Protein AF-A0A5A7QZD5-F1 (afdb_monomer_lite)

InterPro domains:
  IPR001568 Ribonuclease T2-like [PF00445] (29-209)
  IPR002812 3-dehydroquinate synthase [PTHR33563] (316-626)
  IPR018188 Ribonuclease T2, His active site 1 [PS00530] (58-65)
  IPR030960 3-dehydroquinate synthase, N-terminal domain [PF01959] (319-434)
  IPR033130 Ribonuclease T2, His active site 2 [PS00531] (109-120)
  IPR033697 Ribonuclease T2, eukaryotic [cd01061] (29-222)
  IPR036430 Ribonuclease T2-like superfamily [G3DSA:3.90.730.10] (28-226)
  IPR036430 Ribonuclease T2-like superfamily [SSF55895] (29-222)
  IPR056179 3-dehydroquinate synthase, C-terminal domain [PF26558] (450-626)

pLDDT: mean 71.26, std 24.33, range [20.31, 98.0]

Structure (mmCIF, N/CA/C/O backbone):
data_AF-A0A5A7QZD5-F1
#
_entry.id   AF-A0A5A7QZD5-F1
#
loop_
_atom_site.group_PDB
_atom_site.id
_atom_site.type_symbol
_atom_site.label_atom_id
_atom_site.label_alt_id
_atom_site.label_comp_id
_atom_site.label_asym_id
_atom_site.label_entity_id
_atom_site.label_seq_id
_atom_site.pdbx_PDB_ins_code
_atom_site.Cartn_x
_atom_site.Cartn_y
_atom_site.Cartn_z
_atom_site.occupancy
_atom_site.B_iso_or_equiv
_atom_site.auth_seq_id
_atom_site.auth_comp_id
_atom_site.auth_asym_id
_atom_site.auth_atom_id
_atom_site.pdbx_PDB_model_num
ATOM 1 N N . MET A 1 1 ? -64.162 21.773 -8.796 1.00 40.53 1 MET A N 1
ATOM 2 C CA . MET A 1 1 ? -63.320 20.956 -9.702 1.00 40.53 1 MET A CA 1
ATOM 3 C C . MET A 1 1 ? -62.258 21.837 -10.351 1.00 40.53 1 MET A C 1
ATOM 5 O O . MET A 1 1 ? -62.621 22.817 -10.983 1.00 40.53 1 MET A O 1
ATOM 9 N N . LYS A 1 2 ? -60.977 21.479 -10.233 1.00 35.94 2 LYS A N 1
ATOM 10 C CA . LYS A 1 2 ? -59.898 21.842 -11.171 1.00 35.94 2 LYS A CA 1
ATOM 11 C C . LYS A 1 2 ? -59.067 20.569 -11.360 1.00 35.94 2 LYS A C 1
ATOM 13 O O . LYS A 1 2 ? -58.835 19.875 -10.373 1.00 35.94 2 LYS A O 1
ATOM 18 N N . LYS A 1 3 ? -58.694 20.213 -12.593 1.00 35.19 3 LYS A N 1
ATOM 19 C CA . LYS A 1 3 ? -57.785 19.075 -12.821 1.00 35.19 3 LYS A CA 1
ATOM 20 C C . LYS A 1 3 ? -56.364 19.487 -12.395 1.00 35.19 3 LYS A C 1
ATOM 22 O O . LYS A 1 3 ? -56.004 20.633 -12.668 1.00 35.19 3 LYS A O 1
ATOM 27 N N . PRO A 1 4 ? -55.578 18.612 -11.743 1.00 39.94 4 PRO A N 1
ATOM 28 C CA . PRO A 1 4 ? -54.151 18.855 -11.558 1.00 39.94 4 PRO A CA 1
ATOM 29 C C . PRO A 1 4 ? -53.440 18.859 -12.918 1.00 39.94 4 PRO A C 1
ATOM 31 O O . PRO A 1 4 ? -53.905 18.231 -13.873 1.00 39.94 4 PRO A O 1
ATOM 34 N N . ASP A 1 5 ? -52.331 19.589 -13.010 1.00 45.62 5 ASP A N 1
ATOM 35 C CA . ASP A 1 5 ? -51.597 19.756 -14.262 1.00 45.62 5 ASP A CA 1
ATOM 36 C C . ASP A 1 5 ? -50.642 18.575 -14.505 1.00 45.62 5 ASP A C 1
ATOM 38 O O . ASP A 1 5 ? -49.589 18.447 -13.874 1.00 45.62 5 ASP A O 1
ATOM 42 N N . ASN A 1 6 ? -51.022 17.697 -15.436 1.00 45.03 6 ASN A N 1
ATOM 43 C CA . ASN A 1 6 ? -50.257 16.496 -15.779 1.00 45.03 6 ASN A CA 1
ATOM 44 C C . ASN A 1 6 ? -48.878 16.799 -16.401 1.00 45.03 6 ASN A C 1
ATOM 46 O O . ASN A 1 6 ? -48.046 15.892 -16.462 1.00 45.03 6 ASN A O 1
ATOM 50 N N . SER A 1 7 ? -48.613 18.038 -16.836 1.00 45.12 7 SER A N 1
ATOM 51 C CA . SER A 1 7 ? -47.323 18.440 -17.413 1.00 45.12 7 SER A CA 1
ATOM 52 C C . SER A 1 7 ? -46.158 18.210 -16.439 1.00 45.12 7 SER A C 1
ATOM 54 O O . SER A 1 7 ? -45.115 17.668 -16.812 1.00 45.12 7 SER A O 1
ATOM 56 N N . LEU A 1 8 ? -46.356 18.527 -15.153 1.00 45.03 8 LEU A N 1
ATOM 57 C CA . LEU A 1 8 ? -45.294 18.424 -14.148 1.00 45.03 8 LEU A CA 1
ATOM 58 C C . LEU A 1 8 ? -44.927 16.962 -13.834 1.00 45.03 8 LEU A C 1
ATOM 60 O O . LEU A 1 8 ? -43.751 16.637 -13.665 1.00 45.03 8 LEU A O 1
ATOM 64 N N . LEU A 1 9 ? -45.921 16.067 -13.803 1.00 44.91 9 LEU A N 1
ATOM 65 C CA . LEU A 1 9 ? -45.719 14.652 -13.478 1.00 44.91 9 LEU A CA 1
ATOM 66 C C . LEU A 1 9 ? -44.958 13.908 -14.589 1.00 44.91 9 LEU A C 1
ATOM 68 O O . LEU A 1 9 ? -44.136 13.037 -14.302 1.00 44.91 9 LEU A O 1
ATOM 72 N N . LEU A 1 10 ? -45.185 14.287 -15.853 1.00 41.38 10 LEU A N 1
ATOM 73 C CA . LEU A 1 10 ? -44.505 13.693 -17.006 1.00 41.38 10 LEU A CA 1
ATOM 74 C C . LEU A 1 10 ? -43.002 14.027 -17.019 1.00 41.38 10 LEU A C 1
ATOM 76 O O . LEU A 1 10 ? -42.175 13.148 -17.264 1.00 41.38 10 LEU A O 1
ATOM 80 N N . CYS A 1 11 ? -42.642 15.269 -16.679 1.00 42.91 11 CYS A N 1
ATOM 81 C CA . CYS A 1 11 ? -41.248 15.700 -16.546 1.00 42.91 11 CYS A CA 1
ATOM 82 C C . CYS A 1 11 ? -40.510 14.970 -15.412 1.00 42.91 11 CYS A C 1
ATOM 84 O O . CYS A 1 11 ? -39.361 14.566 -15.595 1.00 42.91 11 CYS A O 1
ATOM 86 N N . VAL A 1 12 ? -41.167 14.749 -14.266 1.00 47.81 12 VAL A N 1
ATOM 87 C CA . VAL A 1 12 ? -40.587 13.985 -13.144 1.00 47.81 12 VAL A CA 1
ATOM 88 C C . VAL A 1 12 ? -40.312 12.533 -13.550 1.00 47.81 12 VAL A C 1
ATOM 90 O O . VAL A 1 12 ? -39.225 12.025 -13.276 1.00 47.81 12 VAL A O 1
ATOM 93 N N . PHE A 1 13 ? -41.231 11.882 -14.272 1.00 41.97 13 PHE A N 1
ATOM 94 C CA . PHE A 1 13 ? -40.997 10.530 -14.791 1.00 41.97 13 PHE A CA 1
ATOM 95 C C . PHE A 1 13 ? -39.861 10.470 -15.823 1.00 41.97 13 PHE A C 1
ATOM 97 O O . PHE A 1 13 ? -39.030 9.567 -15.748 1.00 41.97 13 PHE A O 1
ATOM 104 N N . PHE A 1 14 ? -39.759 11.438 -16.740 1.00 40.62 14 PHE A N 1
ATOM 105 C CA . PHE A 1 14 ? -38.653 11.471 -17.707 1.00 40.62 14 PHE A CA 1
ATOM 106 C C . PHE A 1 14 ? -37.285 11.690 -17.042 1.00 40.62 14 PHE A C 1
ATOM 108 O O . PHE A 1 14 ? -36.313 11.036 -17.421 1.00 40.62 14 PHE A O 1
ATOM 115 N N . LEU A 1 15 ? -37.204 12.544 -16.016 1.00 41.88 15 LEU A N 1
ATOM 116 C CA . LEU A 1 15 ? -35.981 12.736 -15.229 1.00 41.88 15 LEU A CA 1
ATOM 117 C C . LEU A 1 15 ? -35.589 11.466 -14.455 1.00 41.88 15 LEU A C 1
ATOM 119 O O . LEU A 1 15 ? -34.429 11.058 -14.508 1.00 41.88 15 LEU A O 1
ATOM 123 N N . LEU A 1 16 ? -36.544 10.785 -13.812 1.00 41.41 16 LEU A N 1
ATOM 124 C CA . LEU A 1 16 ? -36.283 9.524 -13.105 1.00 41.41 16 LEU A CA 1
ATOM 125 C C . LEU A 1 16 ? -35.849 8.395 -14.059 1.00 41.41 16 LEU A C 1
ATOM 127 O O . LEU A 1 16 ? -34.891 7.676 -13.764 1.00 41.41 16 LEU A O 1
ATOM 131 N N . CYS A 1 17 ? -36.473 8.273 -15.235 1.00 34.69 17 CYS A N 1
ATOM 132 C CA . CYS A 1 17 ? -36.057 7.296 -16.243 1.00 34.69 17 CYS A CA 1
ATOM 133 C C . CYS A 1 17 ? -34.659 7.591 -16.815 1.00 34.69 17 CYS A C 1
ATOM 135 O O . CYS A 1 17 ? -33.889 6.650 -17.016 1.00 34.69 17 CYS A O 1
ATOM 137 N N . LEU A 1 18 ? -34.278 8.859 -17.006 1.00 39.16 18 LEU A N 1
ATOM 138 C CA . LEU A 1 18 ? -32.927 9.215 -17.462 1.00 39.16 18 LEU A CA 1
ATOM 139 C C . LEU A 1 18 ? -31.850 8.990 -16.384 1.00 39.16 18 LEU A C 1
ATOM 141 O O . LEU A 1 18 ? -30.735 8.592 -16.724 1.00 39.16 18 LEU A O 1
ATOM 145 N N . CYS A 1 19 ? -32.174 9.137 -15.096 1.00 39.69 19 CYS A N 1
ATOM 146 C CA . CYS A 1 19 ? -31.267 8.765 -14.003 1.00 39.69 19 CYS A CA 1
ATOM 147 C C . CYS A 1 19 ? -31.054 7.243 -13.881 1.00 39.69 19 CYS A C 1
ATOM 149 O O . CYS A 1 19 ? -29.965 6.814 -13.509 1.00 39.69 19 CYS A O 1
ATOM 151 N N . SER A 1 20 ? -32.038 6.415 -14.251 1.00 40.69 20 SER A N 1
ATOM 152 C CA . SER A 1 20 ? -31.913 4.944 -14.202 1.00 40.69 20 SER A CA 1
ATOM 153 C C . SER A 1 20 ? -31.071 4.318 -15.333 1.00 40.69 20 SER 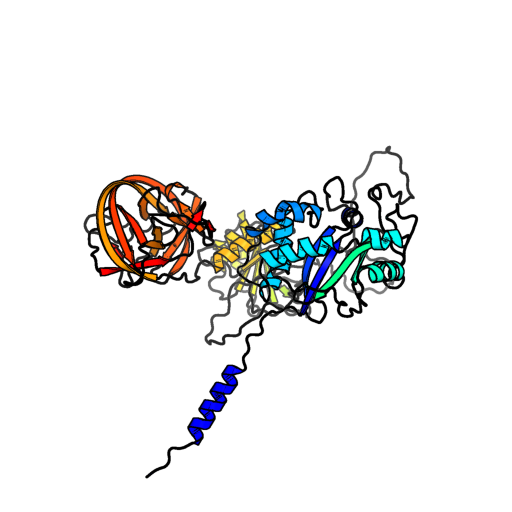A C 1
ATOM 155 O O . SER A 1 20 ? -30.732 3.137 -15.266 1.00 40.69 20 SER A O 1
ATOM 157 N N . ALA A 1 21 ? -30.692 5.098 -16.355 1.00 39.69 21 ALA A N 1
ATOM 158 C CA . ALA A 1 21 ? -29.905 4.632 -17.503 1.00 39.69 21 ALA A CA 1
ATOM 159 C C . ALA A 1 21 ? -28.383 4.859 -17.372 1.00 39.69 21 ALA A C 1
ATOM 161 O O . ALA A 1 21 ? -27.615 4.332 -18.183 1.00 39.69 21 ALA A O 1
ATOM 162 N N . TRP A 1 22 ? -27.920 5.576 -16.338 1.00 33.59 22 TRP A N 1
ATOM 163 C CA . TRP A 1 22 ? -26.496 5.655 -15.982 1.00 33.59 22 TRP A CA 1
ATOM 164 C C . TRP A 1 22 ? -26.051 4.371 -15.276 1.00 33.59 22 TRP A C 1
ATOM 166 O O . TRP A 1 22 ? -25.701 4.346 -14.098 1.00 33.59 22 TRP A O 1
ATOM 176 N N . SER A 1 23 ? -26.047 3.275 -16.035 1.00 31.69 23 SER A N 1
ATOM 177 C CA . SER A 1 23 ? -25.339 2.063 -15.647 1.00 31.69 23 SER A CA 1
ATOM 178 C C . SER A 1 23 ? -23.878 2.424 -15.385 1.00 31.69 23 SER A C 1
ATOM 180 O O . SER A 1 23 ? -23.169 2.833 -16.312 1.00 31.69 23 SER A O 1
ATOM 182 N N . LEU A 1 24 ? -23.421 2.253 -14.136 1.00 35.16 24 LEU A N 1
ATOM 183 C CA . LEU A 1 24 ? -21.994 2.205 -13.831 1.00 35.16 24 LEU A CA 1
ATOM 184 C C . LEU A 1 24 ? -21.363 1.252 -14.843 1.00 35.16 24 LEU A C 1
ATOM 186 O O . LEU A 1 24 ? -21.672 0.055 -14.842 1.00 35.16 24 LEU A O 1
ATOM 190 N N . ARG A 1 25 ? -20.464 1.763 -15.691 1.00 38.00 25 ARG A N 1
ATOM 191 C CA . ARG A 1 25 ? -19.656 0.923 -16.578 1.00 38.00 25 ARG A CA 1
ATOM 192 C C . ARG A 1 25 ? -18.686 0.119 -15.721 1.00 38.00 25 ARG A C 1
ATOM 194 O O . ARG A 1 25 ? -17.517 0.472 -15.588 1.00 38.00 25 ARG A O 1
ATOM 201 N N . LYS A 1 26 ? -19.197 -0.972 -15.136 1.00 43.16 26 LYS A N 1
ATOM 202 C CA . LYS A 1 26 ? -18.409 -2.020 -14.491 1.00 43.16 26 LYS A CA 1
ATOM 203 C C . LYS A 1 26 ? -17.244 -2.326 -15.422 1.00 43.16 26 LYS A C 1
ATOM 205 O O . LYS A 1 26 ? -17.457 -2.637 -16.591 1.00 43.16 26 LYS A O 1
ATOM 210 N N . THR A 1 27 ? -16.030 -2.242 -14.895 1.00 50.59 27 THR A N 1
ATOM 211 C CA . THR A 1 27 ? -14.788 -2.622 -15.573 1.00 50.59 27 THR A CA 1
ATOM 212 C C . THR A 1 27 ? -14.725 -4.146 -15.710 1.00 50.59 27 THR A C 1
ATOM 214 O O . THR A 1 27 ? -13.942 -4.842 -15.068 1.00 50.59 27 THR A O 1
ATOM 217 N N . SER A 1 28 ? -15.640 -4.679 -16.519 1.00 71.31 28 SER A N 1
ATOM 218 C CA . SER A 1 28 ? -15.747 -6.083 -16.878 1.00 71.31 28 SER A CA 1
ATOM 219 C C . SER A 1 28 ? -14.871 -6.369 -18.087 1.00 71.31 28 SER A C 1
ATOM 221 O O . SER A 1 28 ? -14.985 -5.705 -19.115 1.00 71.31 28 SER A O 1
ATOM 223 N N . TYR A 1 29 ? -14.041 -7.393 -17.961 1.00 89.38 29 TYR A N 1
ATOM 224 C CA . TYR A 1 29 ? -13.319 -7.999 -19.070 1.00 89.38 29 TYR A CA 1
ATOM 225 C C . TYR A 1 29 ? -14.241 -8.925 -19.872 1.00 89.38 29 TYR A C 1
ATOM 227 O O . TYR A 1 29 ? -15.171 -9.541 -19.332 1.00 89.38 29 TYR A O 1
ATOM 235 N N . ASP A 1 30 ? -13.941 -9.049 -21.160 1.00 92.19 30 ASP A N 1
ATOM 236 C CA . ASP A 1 30 ? -14.650 -9.915 -22.098 1.00 92.19 30 ASP A CA 1
ATOM 237 C C . ASP A 1 30 ? -14.117 -11.359 -22.020 1.00 92.19 30 ASP A C 1
ATOM 239 O O . ASP A 1 30 ? -14.893 -12.321 -22.000 1.00 92.19 30 ASP A O 1
ATOM 243 N N . HIS A 1 31 ? -12.792 -11.508 -21.907 1.00 94.00 31 HIS A N 1
ATOM 244 C CA . HIS A 1 31 ? -12.075 -12.787 -21.885 1.00 94.00 31 HIS A CA 1
ATOM 245 C C . HIS A 1 31 ? -10.806 -12.721 -21.020 1.00 94.00 31 HIS A C 1
ATOM 247 O O . HIS A 1 31 ? -10.396 -11.648 -20.579 1.00 94.00 31 HIS A O 1
ATOM 253 N N . PHE A 1 32 ? -10.165 -13.865 -20.783 1.00 95.19 32 PHE A N 1
ATOM 254 C CA . PHE A 1 32 ? -8.820 -13.934 -20.198 1.00 95.19 32 PHE A CA 1
ATOM 255 C C . PHE A 1 32 ? -7.776 -14.292 -21.250 1.00 95.19 32 PHE A C 1
ATOM 257 O O . PHE A 1 32 ? -8.081 -14.990 -22.213 1.00 95.19 32 PHE A O 1
ATOM 264 N N . GLN A 1 33 ? -6.525 -13.910 -21.008 1.00 95.38 33 GLN A N 1
ATOM 265 C CA . GLN A 1 33 ? -5.341 -14.408 -21.704 1.00 95.38 33 GLN A CA 1
ATOM 266 C C . GLN A 1 33 ? -4.458 -15.148 -20.705 1.00 95.38 33 GLN A C 1
ATOM 268 O O . GLN A 1 33 ? -3.827 -14.530 -19.851 1.00 95.38 33 GLN A O 1
ATOM 273 N N . LEU A 1 34 ? -4.423 -16.475 -20.800 1.00 95.38 34 LEU A N 1
ATOM 274 C CA . LEU A 1 34 ? -3.442 -17.289 -20.098 1.00 95.38 34 LEU A CA 1
ATOM 275 C C . LEU A 1 34 ? -2.138 -17.245 -20.899 1.00 95.38 34 LEU A C 1
ATOM 277 O O . LEU A 1 34 ? -2.105 -17.645 -22.064 1.00 95.38 34 LEU A O 1
ATOM 281 N N . VAL A 1 35 ? -1.089 -16.707 -20.285 1.00 96.00 35 VAL A N 1
ATOM 282 C CA . VAL A 1 35 ? 0.200 -16.443 -20.929 1.00 96.00 35 VAL A CA 1
ATOM 283 C C . VAL A 1 35 ? 1.230 -17.440 -20.421 1.00 96.00 35 VAL A C 1
ATOM 285 O O . VAL A 1 35 ? 1.421 -17.567 -19.213 1.00 96.00 35 VAL A O 1
ATOM 288 N N . HIS A 1 36 ? 1.927 -18.107 -21.336 1.00 95.44 36 HIS A N 1
ATOM 289 C CA . HIS A 1 36 ? 2.969 -19.091 -21.054 1.00 95.44 36 HIS A CA 1
ATOM 290 C C . HIS A 1 36 ? 4.323 -18.618 -21.565 1.00 95.44 36 HIS A C 1
ATOM 292 O O . HIS A 1 36 ? 4.468 -18.386 -22.761 1.00 95.44 36 HIS A O 1
ATOM 298 N N . THR A 1 37 ? 5.325 -18.544 -20.693 1.00 95.88 37 THR A N 1
ATOM 299 C CA . THR A 1 37 ? 6.715 -18.208 -21.041 1.00 95.88 37 THR A CA 1
ATOM 300 C C . THR A 1 37 ? 7.534 -19.475 -21.264 1.00 95.88 37 THR A C 1
ATOM 302 O O . THR A 1 37 ? 7.434 -20.426 -20.487 1.00 95.88 37 THR A O 1
ATOM 305 N N . TRP A 1 38 ? 8.403 -19.470 -22.279 1.00 96.19 38 TRP A N 1
ATOM 306 C CA . TRP A 1 38 ? 9.465 -20.466 -22.433 1.00 96.19 38 TRP A CA 1
ATOM 307 C C . TRP A 1 38 ? 10.706 -20.058 -21.612 1.00 96.19 38 TRP A C 1
ATOM 309 O O . TRP A 1 38 ? 11.383 -19.089 -21.985 1.00 96.19 38 TRP A O 1
ATOM 319 N N . PRO A 1 39 ? 11.045 -20.753 -20.506 1.00 95.06 39 PRO A N 1
ATOM 320 C CA . PRO A 1 39 ? 12.043 -20.254 -19.556 1.00 95.06 39 PRO A CA 1
ATOM 321 C C . PRO A 1 39 ? 13.449 -20.125 -20.142 1.00 95.06 39 PRO A C 1
ATOM 323 O O . PRO A 1 39 ? 14.138 -19.150 -19.852 1.00 95.06 39 PRO A O 1
ATOM 326 N N . ASN A 1 40 ? 13.860 -21.037 -21.029 1.00 93.75 40 ASN A N 1
ATOM 327 C CA . ASN A 1 40 ? 15.186 -20.963 -21.646 1.00 93.75 40 ASN A CA 1
ATOM 328 C C . ASN A 1 40 ? 15.362 -19.679 -22.479 1.00 93.75 40 ASN A C 1
ATOM 330 O O . ASN A 1 40 ? 16.433 -19.091 -22.424 1.00 93.75 40 ASN A O 1
ATOM 334 N N . THR A 1 41 ? 14.326 -19.186 -23.181 1.00 93.56 41 THR A N 1
ATOM 335 C CA . THR A 1 41 ? 14.395 -17.894 -23.907 1.00 93.56 41 THR A CA 1
ATOM 336 C C . THR A 1 41 ? 14.402 -16.695 -22.960 1.00 93.56 41 THR A C 1
ATOM 338 O O . THR A 1 41 ? 15.075 -15.701 -23.235 1.00 93.56 41 THR A O 1
ATOM 341 N N . PHE A 1 42 ? 13.666 -16.765 -21.846 1.00 92.44 42 PHE A N 1
ATOM 342 C CA . PHE A 1 42 ? 13.697 -15.725 -20.813 1.00 92.44 42 PHE A CA 1
ATOM 343 C C . PHE A 1 42 ? 15.117 -15.574 -20.236 1.00 92.44 42 PHE A C 1
ATOM 345 O O . PHE A 1 42 ? 15.622 -14.460 -20.122 1.00 92.44 42 PHE A O 1
ATOM 352 N N . CYS A 1 43 ? 15.794 -16.698 -19.992 1.00 91.50 43 CYS A N 1
ATOM 353 C CA . CYS A 1 43 ? 17.143 -16.776 -19.425 1.00 91.50 43 CYS A CA 1
ATOM 354 C C . CYS A 1 43 ? 18.302 -16.613 -20.429 1.00 91.50 43 CYS A C 1
ATOM 356 O O . CYS A 1 43 ? 19.451 -16.851 -20.060 1.00 91.50 43 CYS A O 1
ATOM 358 N N . LEU A 1 44 ? 18.035 -16.201 -21.677 1.00 88.12 44 LEU A N 1
ATOM 359 C CA . LEU A 1 44 ? 19.075 -15.711 -22.600 1.00 88.12 44 LEU A CA 1
ATOM 360 C C . LEU A 1 44 ? 19.422 -14.228 -22.366 1.00 88.12 44 LEU A C 1
ATOM 362 O O . LEU A 1 44 ? 20.305 -13.683 -23.029 1.00 88.12 44 LEU A O 1
ATOM 366 N N . ASP A 1 45 ? 18.715 -13.562 -21.454 1.00 81.69 45 ASP A N 1
ATOM 367 C CA . ASP A 1 45 ? 18.995 -12.190 -21.053 1.00 81.69 45 ASP A CA 1
ATOM 368 C C . ASP A 1 45 ? 20.214 -12.122 -20.126 1.00 81.69 45 ASP A C 1
ATOM 370 O O . ASP A 1 45 ? 20.219 -12.726 -19.055 1.00 81.69 45 ASP A O 1
ATOM 374 N N . ARG A 1 46 ? 21.244 -11.360 -20.510 1.00 76.31 46 ARG A N 1
ATOM 375 C CA . ARG A 1 46 ? 22.422 -11.146 -19.653 1.00 76.31 46 ARG A CA 1
ATOM 376 C C . ARG A 1 46 ? 22.113 -10.266 -18.441 1.00 76.31 46 ARG A C 1
ATOM 378 O O . ARG A 1 46 ? 22.821 -10.364 -17.446 1.00 76.31 46 ARG A O 1
ATOM 385 N N . ASN A 1 47 ? 21.037 -9.481 -18.491 1.00 80.31 47 ASN A N 1
ATOM 386 C CA . ASN A 1 47 ? 20.643 -8.568 -17.420 1.00 80.31 47 ASN A CA 1
ATOM 387 C C . ASN A 1 47 ? 19.670 -9.234 -16.421 1.00 80.31 47 ASN A C 1
ATOM 389 O O . ASN A 1 47 ? 19.059 -8.550 -15.599 1.00 80.31 47 ASN A O 1
ATOM 393 N N . ILE A 1 48 ? 19.467 -10.559 -16.507 1.00 77.88 48 ILE A N 1
ATOM 394 C CA . ILE A 1 48 ? 18.548 -11.309 -15.641 1.00 77.88 48 ILE A CA 1
ATOM 395 C C . ILE A 1 48 ? 19.197 -12.608 -15.155 1.00 77.88 48 ILE A C 1
ATOM 397 O O . ILE A 1 48 ? 19.231 -13.619 -15.857 1.00 77.88 48 ILE A O 1
ATOM 401 N N . THR A 1 49 ? 19.615 -12.629 -13.891 1.00 89.06 49 THR A N 1
ATOM 402 C CA . THR A 1 49 ? 19.997 -13.871 -13.210 1.00 89.06 49 THR A CA 1
ATOM 403 C C . THR A 1 49 ? 18.765 -14.764 -13.049 1.00 89.06 49 THR A C 1
ATOM 405 O O . THR A 1 49 ? 17.808 -14.395 -12.370 1.00 89.06 49 THR A O 1
ATOM 408 N N . CYS A 1 50 ? 18.769 -15.951 -13.658 1.00 88.94 50 CYS A N 1
ATOM 409 C CA . CYS A 1 50 ? 17.707 -16.952 -13.505 1.00 88.94 50 CYS A CA 1
ATOM 410 C C . CYS A 1 50 ? 18.016 -17.981 -12.411 1.00 88.94 50 CYS A C 1
ATOM 412 O O . CYS A 1 50 ? 19.171 -18.376 -12.234 1.00 88.94 50 CYS A O 1
ATOM 414 N N . LYS A 1 51 ? 16.967 -18.499 -11.756 1.00 90.19 51 LYS A N 1
ATOM 415 C CA . LYS A 1 51 ? 17.070 -19.670 -10.870 1.00 90.19 51 LYS A CA 1
ATOM 416 C C . LYS A 1 51 ? 17.613 -20.890 -11.630 1.00 90.19 51 LYS A C 1
ATOM 418 O O . LYS A 1 51 ? 17.406 -21.033 -12.839 1.00 90.19 51 LYS A O 1
ATOM 423 N N . LYS A 1 52 ? 18.299 -21.781 -10.909 1.00 87.62 52 LYS A N 1
ATOM 424 C CA . LYS A 1 52 ? 18.820 -23.060 -11.414 1.00 87.62 52 LYS A CA 1
ATOM 425 C C . LYS A 1 52 ? 18.228 -24.223 -10.594 1.00 87.62 52 LYS A C 1
ATOM 427 O O . LYS A 1 52 ? 18.121 -24.069 -9.380 1.00 87.62 52 LYS A O 1
ATOM 432 N N . PRO A 1 53 ? 17.868 -25.363 -11.217 1.00 90.69 53 PRO A N 1
ATOM 433 C CA . PRO A 1 53 ? 17.780 -25.579 -12.665 1.00 90.69 53 PRO A CA 1
ATOM 434 C C . PRO A 1 53 ? 16.702 -24.689 -13.311 1.00 90.69 53 PRO A C 1
ATOM 436 O O . PRO A 1 53 ? 15.718 -24.321 -12.675 1.00 90.69 53 PRO A O 1
ATOM 439 N N . VAL A 1 54 ? 16.896 -24.326 -14.582 1.00 90.44 54 VAL A N 1
ATOM 440 C CA . VAL A 1 54 ? 15.873 -23.597 -15.355 1.00 90.44 54 VAL A CA 1
ATOM 441 C C . VAL A 1 54 ? 14.747 -24.586 -15.700 1.00 90.44 54 VAL A C 1
ATOM 443 O O . VAL A 1 54 ? 15.070 -25.683 -16.164 1.00 90.44 54 VAL A O 1
ATOM 446 N N . PRO A 1 55 ? 13.451 -24.261 -15.516 1.00 91.81 55 PRO A N 1
ATOM 447 C CA . PRO A 1 55 ? 12.373 -25.197 -15.837 1.00 91.81 55 PRO A CA 1
ATOM 448 C C . PRO A 1 55 ? 12.347 -25.541 -17.334 1.00 91.81 55 PRO A C 1
ATOM 450 O O . PRO A 1 55 ? 12.388 -24.650 -18.179 1.00 91.81 55 PRO A O 1
ATOM 453 N N . GLN A 1 56 ? 12.272 -26.835 -17.662 1.00 92.19 56 GLN A N 1
ATOM 454 C CA . GLN A 1 56 ? 12.323 -27.342 -19.046 1.00 92.19 56 GLN A CA 1
ATOM 455 C C . GLN A 1 56 ? 10.939 -27.607 -19.667 1.00 92.19 56 GLN A C 1
ATOM 457 O O . GLN A 1 56 ? 10.830 -28.333 -20.650 1.00 92.19 56 GLN A O 1
ATOM 462 N N . ASN A 1 57 ? 9.880 -27.008 -19.117 1.00 92.56 57 ASN A N 1
ATOM 463 C CA . ASN A 1 57 ? 8.559 -26.920 -19.744 1.00 92.56 57 ASN A CA 1
ATOM 464 C C . ASN A 1 57 ? 8.072 -25.455 -19.687 1.00 92.56 57 ASN A C 1
ATOM 466 O O . ASN A 1 57 ? 8.627 -24.640 -18.946 1.00 92.56 57 ASN A O 1
ATOM 470 N N . PHE A 1 58 ? 7.051 -25.112 -20.471 1.00 93.75 58 PHE A N 1
ATOM 471 C CA . PHE A 1 58 ? 6.370 -23.824 -20.395 1.00 93.75 58 PHE A CA 1
ATOM 472 C C . PHE A 1 58 ? 5.782 -23.605 -18.999 1.00 93.75 58 PHE A C 1
ATOM 474 O O . PHE A 1 58 ? 5.025 -24.433 -18.489 1.00 93.75 58 PHE A O 1
ATOM 481 N N . VAL A 1 59 ? 6.088 -22.449 -18.418 1.00 93.94 59 VAL A N 1
ATOM 482 C CA . VAL A 1 59 ? 5.503 -21.983 -17.155 1.00 93.94 59 VAL A CA 1
ATOM 483 C C . VAL A 1 59 ? 4.554 -20.828 -17.431 1.00 93.94 59 VAL A C 1
ATOM 485 O O . VAL A 1 59 ? 4.692 -20.127 -18.434 1.00 93.94 59 VAL A O 1
ATOM 488 N N . ILE A 1 60 ? 3.591 -20.606 -16.546 1.00 95.00 60 ILE A N 1
ATOM 489 C CA . ILE A 1 60 ? 2.707 -19.444 -16.639 1.00 95.00 60 ILE A CA 1
ATOM 490 C C . ILE A 1 60 ? 3.534 -18.160 -16.419 1.00 95.00 60 ILE A C 1
ATOM 492 O O . ILE A 1 60 ? 4.391 -18.105 -15.542 1.00 95.00 60 ILE A O 1
ATOM 496 N N . HIS A 1 61 ? 3.278 -17.122 -17.215 1.00 94.94 61 HIS A N 1
ATOM 497 C CA . HIS A 1 61 ? 3.659 -15.739 -16.916 1.00 94.94 61 HIS A CA 1
ATOM 498 C C . HIS A 1 61 ? 2.562 -15.094 -16.066 1.00 94.94 61 HIS A C 1
ATOM 500 O O . HIS A 1 61 ? 2.841 -14.552 -14.999 1.00 94.94 61 HIS A O 1
ATOM 506 N N . GLY A 1 62 ? 1.307 -15.207 -16.504 1.00 94.38 62 GLY A N 1
ATOM 507 C CA . GLY A 1 62 ? 0.130 -14.791 -15.750 1.00 94.38 62 GLY A CA 1
ATOM 508 C C . GLY A 1 62 ? -1.172 -15.125 -16.476 1.00 94.38 62 GLY A C 1
ATOM 509 O O . GLY A 1 62 ? -1.164 -15.658 -17.588 1.00 94.38 62 GLY A O 1
ATOM 510 N N . LEU A 1 63 ? -2.291 -14.811 -15.828 1.00 94.75 63 LEU A N 1
ATOM 511 C CA . LEU A 1 63 ? -3.640 -14.939 -16.371 1.00 94.75 63 LEU A CA 1
ATOM 512 C C . LEU A 1 63 ? -4.263 -13.543 -16.411 1.00 94.75 63 LEU A C 1
ATOM 514 O O . LEU A 1 63 ? -4.638 -12.999 -15.381 1.00 94.75 63 LEU A O 1
ATOM 518 N N . TRP A 1 64 ? -4.321 -12.922 -17.584 1.00 95.62 64 TRP A N 1
ATOM 519 C CA . TRP A 1 64 ? -4.631 -11.498 -17.696 1.00 95.62 64 TRP A CA 1
ATOM 520 C C . TRP A 1 64 ? -6.060 -11.282 -18.218 1.00 95.62 64 TRP A C 1
ATOM 522 O O . TRP A 1 64 ? -6.339 -11.647 -19.364 1.00 95.62 64 TRP A O 1
ATOM 532 N N . PRO A 1 65 ? -6.975 -10.690 -17.427 1.00 95.12 65 PRO A N 1
ATOM 533 C CA . PRO A 1 65 ? -8.253 -10.178 -17.922 1.00 95.12 65 PRO A CA 1
ATOM 534 C C . PRO A 1 65 ? -8.037 -9.221 -19.098 1.00 95.12 65 PRO A C 1
ATOM 536 O O . PRO A 1 65 ? -7.120 -8.401 -19.057 1.00 95.12 65 PRO A O 1
ATOM 539 N N . ALA A 1 66 ? -8.857 -9.303 -20.144 1.00 92.75 66 ALA A N 1
ATOM 540 C CA . ALA A 1 66 ? -8.699 -8.509 -21.359 1.00 92.75 66 ALA A CA 1
ATOM 541 C C . ALA A 1 66 ? -10.032 -7.982 -21.910 1.00 92.75 66 ALA A C 1
ATOM 543 O O . ALA A 1 66 ? -11.084 -8.605 -21.754 1.00 92.75 66 ALA A O 1
ATOM 544 N N . ASP A 1 67 ? -9.968 -6.832 -22.584 1.00 90.62 67 ASP A N 1
ATOM 545 C CA . ASP A 1 67 ? -11.089 -6.306 -23.366 1.00 90.62 67 ASP A CA 1
ATOM 546 C C . ASP A 1 67 ? -11.272 -7.063 -24.694 1.00 90.62 67 ASP A C 1
ATOM 548 O O . ASP A 1 67 ? -10.384 -7.786 -25.154 1.00 90.62 67 ASP A O 1
ATOM 552 N N . LYS A 1 68 ? -12.397 -6.827 -25.370 1.00 90.38 68 LYS A N 1
ATOM 553 C CA . LYS A 1 68 ? -12.751 -7.374 -26.692 1.00 90.38 68 LYS A CA 1
ATOM 554 C C . LYS A 1 68 ? -11.721 -7.160 -27.818 1.00 90.38 68 LYS A C 1
ATOM 556 O O . LYS A 1 68 ? -11.803 -7.845 -28.833 1.00 90.38 68 LYS A O 1
ATOM 561 N N . SER A 1 69 ? -10.751 -6.249 -27.676 1.00 88.56 69 SER A N 1
ATOM 562 C CA . SER A 1 69 ? -9.626 -6.066 -28.622 1.00 88.56 69 SER A CA 1
ATOM 563 C C . SER A 1 69 ? -8.410 -6.954 -28.296 1.00 88.56 69 SER A C 1
ATOM 565 O O . SER A 1 69 ? -7.368 -6.915 -28.964 1.00 88.56 69 SER A O 1
ATOM 567 N N . GLY A 1 70 ? -8.510 -7.737 -27.223 1.00 86.75 70 GLY A N 1
ATOM 568 C CA . GLY A 1 70 ? -7.406 -8.488 -26.650 1.00 86.75 70 GLY A CA 1
ATOM 569 C C . GLY A 1 70 ? -6.409 -7.607 -25.904 1.00 86.75 70 GLY A C 1
ATOM 570 O O . GLY A 1 70 ? -5.279 -8.049 -25.707 1.00 86.75 70 GLY A O 1
ATOM 571 N N . LYS A 1 71 ? -6.754 -6.374 -25.508 1.00 89.50 71 LYS A N 1
ATOM 572 C CA . LYS A 1 71 ? -5.877 -5.553 -24.660 1.00 89.50 71 LYS A CA 1
ATOM 573 C C . LYS A 1 71 ? -6.001 -6.059 -23.220 1.00 89.50 71 LYS A C 1
ATOM 575 O O . LYS A 1 71 ? -7.108 -6.017 -22.683 1.00 89.50 71 LYS A O 1
ATOM 580 N N . PRO A 1 72 ? -4.911 -6.535 -22.587 1.00 90.00 72 PRO A N 1
ATOM 581 C CA . PRO A 1 72 ? -4.931 -6.840 -21.165 1.00 90.00 72 PRO A CA 1
ATOM 582 C C . PRO A 1 72 ? -5.331 -5.596 -20.375 1.00 90.00 72 PRO A C 1
ATOM 584 O O . PRO A 1 72 ? -4.778 -4.515 -20.595 1.00 90.00 72 PRO A O 1
ATOM 587 N N . LEU A 1 73 ? -6.287 -5.756 -19.468 1.00 88.00 73 LEU A N 1
ATOM 588 C CA . LEU A 1 73 ? -6.592 -4.755 -18.459 1.00 88.00 73 LEU A CA 1
ATOM 589 C C . LEU A 1 73 ? -5.448 -4.715 -17.438 1.00 88.00 73 LEU A C 1
ATOM 591 O O . LEU A 1 73 ? -4.736 -5.710 -17.242 1.00 88.00 73 LEU A O 1
ATOM 595 N N . THR A 1 74 ? -5.264 -3.559 -16.799 1.00 85.50 74 THR A N 1
ATOM 596 C CA . THR A 1 74 ? -4.231 -3.378 -15.777 1.00 85.50 74 THR A CA 1
ATOM 597 C C . THR A 1 74 ? -4.685 -2.512 -14.614 1.00 85.50 74 THR A C 1
ATOM 599 O O . THR A 1 74 ? -5.402 -1.542 -14.846 1.00 85.50 74 THR A O 1
ATOM 602 N N . HIS A 1 75 ? -4.181 -2.801 -13.410 1.00 73.75 75 HIS A N 1
ATOM 603 C CA . HIS A 1 75 ? -4.328 -1.973 -12.202 1.00 73.75 75 HIS A CA 1
ATOM 604 C C . HIS A 1 75 ? -5.792 -1.621 -11.867 1.00 73.75 75 HIS A C 1
ATOM 606 O O . HIS A 1 75 ? -6.132 -0.473 -11.582 1.00 73.75 75 HIS A O 1
ATOM 612 N N . CYS A 1 76 ? -6.691 -2.606 -11.928 1.00 68.19 76 CYS A N 1
ATOM 613 C CA . CYS A 1 76 ? -8.108 -2.382 -11.652 1.00 68.19 76 CYS A CA 1
ATOM 614 C C . CYS A 1 76 ? -8.368 -2.319 -10.140 1.00 68.19 76 CYS A C 1
ATOM 616 O O . CYS A 1 76 ? -8.653 -3.341 -9.519 1.00 68.19 76 CYS A O 1
ATOM 618 N N . TYR A 1 77 ? -8.280 -1.114 -9.570 1.00 52.53 77 TYR A N 1
ATOM 619 C CA . TYR A 1 77 ? -8.503 -0.809 -8.152 1.00 52.53 77 TYR A CA 1
ATOM 620 C C . TYR A 1 77 ? -9.734 -1.509 -7.552 1.00 52.53 77 TYR A C 1
ATOM 622 O O . TYR A 1 77 ? -10.872 -1.090 -7.768 1.00 52.53 77 TYR A O 1
ATOM 630 N N . LYS A 1 78 ? -9.482 -2.564 -6.767 1.00 54.06 78 LYS A N 1
ATOM 631 C CA . LYS A 1 78 ? -10.435 -3.270 -5.901 1.00 54.06 78 LYS A CA 1
ATOM 632 C C . LYS A 1 78 ? -9.686 -3.902 -4.725 1.00 54.06 78 LYS A C 1
ATOM 634 O O . LYS A 1 78 ? -8.538 -4.303 -4.871 1.00 54.06 78 LYS A O 1
ATOM 639 N N . THR A 1 79 ? -10.356 -4.033 -3.585 1.00 53.75 79 THR A N 1
ATOM 640 C CA . THR A 1 79 ? -9.794 -4.386 -2.265 1.00 53.75 79 THR A CA 1
ATOM 641 C C . THR A 1 79 ? -9.361 -5.851 -2.075 1.00 53.75 79 THR A C 1
ATOM 643 O O . THR A 1 79 ? -9.096 -6.270 -0.953 1.00 53.75 79 THR A O 1
ATOM 646 N N . GLY A 1 80 ? -9.269 -6.657 -3.137 1.00 53.97 80 GLY A N 1
ATOM 647 C CA . GLY A 1 80 ? -8.846 -8.056 -3.021 1.00 53.97 80 GLY A CA 1
ATOM 648 C C . GLY A 1 80 ? -7.325 -8.196 -2.969 1.00 53.97 80 GLY A C 1
ATOM 649 O O . GLY A 1 80 ? -6.643 -7.819 -3.920 1.00 53.97 80 GLY A O 1
ATOM 650 N N . SER A 1 81 ? -6.798 -8.794 -1.899 1.00 63.53 81 SER A N 1
ATOM 651 C CA . SER A 1 81 ? -5.388 -9.188 -1.785 1.00 63.53 81 SER A CA 1
ATOM 652 C C . SER A 1 81 ? -5.216 -10.674 -2.091 1.00 63.53 81 SER A C 1
ATOM 654 O O . SER A 1 81 ? -6.005 -11.496 -1.632 1.00 63.53 81 SER A O 1
ATOM 656 N N . ILE A 1 82 ? -4.164 -11.037 -2.829 1.00 67.69 82 ILE A N 1
ATOM 657 C CA . ILE A 1 82 ? -3.845 -12.444 -3.109 1.00 67.69 82 ILE A CA 1
ATOM 658 C C . ILE A 1 82 ? -3.122 -13.131 -1.936 1.00 67.69 82 ILE A C 1
ATOM 660 O O . ILE A 1 82 ? -3.145 -14.355 -1.843 1.00 67.69 82 ILE A O 1
ATOM 664 N N . CYS A 1 83 ? -2.515 -12.371 -1.015 1.00 60.50 83 CYS A N 1
ATOM 665 C CA . CYS A 1 83 ? -1.644 -12.889 0.051 1.00 60.50 83 CYS A CA 1
ATOM 666 C C . CYS A 1 83 ? -2.292 -13.911 1.001 1.00 60.50 83 CYS A C 1
ATOM 668 O O . CYS A 1 83 ? -1.596 -14.816 1.461 1.00 60.50 83 CYS A O 1
ATOM 670 N N . SER A 1 84 ? -3.587 -13.790 1.301 1.00 57.78 84 SER A N 1
ATOM 671 C CA . SER A 1 84 ? -4.307 -14.725 2.177 1.00 57.78 84 SER A CA 1
ATOM 672 C C . SER A 1 84 ? -4.515 -16.078 1.485 1.00 57.78 84 SER A C 1
ATOM 674 O O . SER A 1 84 ? -3.981 -17.104 1.919 1.00 57.78 84 SER A O 1
ATOM 676 N N . ASP A 1 85 ? -5.216 -16.070 0.351 1.00 64.50 85 ASP A N 1
ATOM 677 C CA . ASP A 1 85 ? -5.556 -17.255 -0.448 1.00 64.50 85 ASP A CA 1
ATOM 678 C C . ASP A 1 85 ? -4.321 -17.988 -1.013 1.00 64.50 85 ASP A C 1
ATOM 680 O O . ASP A 1 85 ? -4.337 -19.211 -1.192 1.00 64.50 85 ASP A O 1
ATOM 684 N N . ILE A 1 86 ? -3.215 -17.280 -1.285 1.00 68.75 86 ILE A N 1
ATOM 685 C CA . ILE A 1 86 ? -2.037 -17.887 -1.924 1.00 68.75 86 ILE A CA 1
ATOM 686 C C . ILE A 1 86 ? -1.377 -18.970 -1.066 1.00 68.75 86 ILE A C 1
ATOM 688 O O . ILE A 1 86 ? -0.730 -19.867 -1.608 1.00 68.75 86 ILE A O 1
ATOM 692 N N . SER A 1 87 ? -1.579 -18.932 0.254 1.00 71.06 87 SER A N 1
ATOM 693 C CA . SER A 1 87 ? -1.141 -19.959 1.207 1.00 71.06 87 SER A CA 1
ATOM 694 C C . SER A 1 87 ? -1.627 -21.362 0.803 1.00 71.06 87 SER A C 1
ATOM 696 O O . SER A 1 87 ? -0.821 -22.288 0.674 1.00 71.06 87 SER A O 1
ATOM 698 N N . LYS A 1 88 ? -2.924 -21.483 0.492 1.00 76.56 88 LYS A N 1
ATOM 699 C CA . LYS A 1 88 ? -3.641 -22.706 0.096 1.00 76.56 88 LYS A CA 1
ATOM 700 C C . LYS A 1 88 ? -3.154 -23.273 -1.240 1.00 76.56 88 LYS A C 1
ATOM 702 O O . LYS A 1 88 ? -3.077 -24.489 -1.411 1.00 76.56 88 LYS A O 1
ATOM 707 N N . TYR A 1 89 ? -2.762 -22.403 -2.171 1.00 78.31 89 TYR A N 1
ATOM 708 C CA . TYR A 1 89 ? -2.332 -22.785 -3.522 1.00 78.31 89 TYR A CA 1
ATOM 709 C C . TYR A 1 89 ? -0.807 -22.856 -3.715 1.00 78.31 89 TYR A C 1
ATOM 711 O O . TYR A 1 89 ? -0.346 -23.413 -4.716 1.00 78.31 89 TYR A O 1
ATOM 719 N N . LYS A 1 90 ? -0.009 -22.364 -2.756 1.00 80.12 90 LYS A N 1
ATOM 720 C CA . LYS A 1 90 ? 1.456 -22.172 -2.828 1.00 80.12 90 LYS A CA 1
ATOM 721 C C . LYS A 1 90 ? 2.224 -23.334 -3.465 1.00 80.12 90 LYS A C 1
ATOM 723 O O . LYS A 1 90 ? 3.073 -23.102 -4.321 1.00 80.12 90 LYS A O 1
ATOM 728 N N . ARG A 1 91 ? 1.920 -24.585 -3.088 1.00 84.38 91 ARG A N 1
ATOM 729 C CA . ARG A 1 91 ? 2.592 -25.792 -3.621 1.00 84.38 91 ARG A CA 1
ATOM 730 C C . ARG A 1 91 ? 2.281 -26.039 -5.103 1.00 84.38 91 ARG A C 1
ATOM 732 O O . ARG A 1 91 ? 3.161 -26.456 -5.846 1.00 84.38 91 ARG A O 1
ATOM 739 N N . GLN A 1 92 ? 1.045 -25.783 -5.526 1.00 82.94 92 GLN A N 1
ATOM 740 C CA . GLN A 1 92 ? 0.592 -25.994 -6.904 1.00 82.94 92 GLN A CA 1
ATOM 741 C C . GLN A 1 92 ? 1.149 -24.894 -7.818 1.00 82.94 92 GLN A C 1
ATOM 743 O O . GLN A 1 92 ? 1.757 -25.189 -8.847 1.00 82.94 92 GLN A O 1
ATOM 748 N N . LEU A 1 93 ? 1.031 -23.634 -7.386 1.00 85.69 93 LEU A N 1
ATOM 749 C CA . LEU A 1 93 ? 1.554 -22.468 -8.104 1.00 85.69 93 LEU A CA 1
ATOM 750 C C . LEU A 1 93 ? 3.082 -22.487 -8.213 1.00 85.69 93 LEU A C 1
ATOM 752 O O . LEU A 1 93 ? 3.622 -22.056 -9.224 1.00 85.69 93 LEU A O 1
ATOM 756 N N . ALA A 1 94 ? 3.805 -23.005 -7.213 1.00 87.25 94 ALA A N 1
ATOM 757 C CA . ALA A 1 94 ? 5.266 -23.096 -7.275 1.00 87.25 94 ALA A CA 1
ATOM 758 C C . ALA A 1 94 ? 5.778 -24.006 -8.406 1.00 87.25 94 ALA A C 1
ATOM 760 O O . ALA A 1 94 ? 6.918 -23.840 -8.832 1.00 87.25 94 ALA A O 1
ATOM 761 N N . HIS A 1 95 ? 4.949 -24.934 -8.899 1.00 84.19 95 HIS A N 1
ATOM 762 C CA . HIS A 1 95 ? 5.279 -25.806 -10.025 1.00 84.19 95 HIS A CA 1
ATOM 763 C C . HIS A 1 95 ? 4.814 -25.228 -11.374 1.00 84.19 95 HIS A C 1
ATOM 765 O O . HIS A 1 95 ? 5.571 -25.249 -12.339 1.00 84.19 95 HIS A O 1
ATOM 771 N N . SER A 1 96 ? 3.590 -24.687 -11.452 1.00 82.56 96 SER A N 1
ATOM 772 C CA . SER A 1 96 ? 3.005 -24.174 -12.706 1.00 82.56 96 SER A CA 1
ATOM 773 C C . SER A 1 96 ? 3.339 -22.715 -13.029 1.00 82.56 96 SER A C 1
ATOM 775 O O . SER A 1 96 ? 3.371 -22.335 -14.201 1.00 82.56 96 SER A O 1
ATOM 777 N N . TRP A 1 97 ? 3.566 -21.895 -12.003 1.00 92.56 97 TRP A N 1
ATOM 778 C CA . TRP A 1 97 ? 3.729 -20.442 -12.077 1.00 92.56 97 TRP A CA 1
ATOM 779 C C . TRP A 1 97 ? 4.977 -19.919 -11.315 1.00 92.56 97 TRP A C 1
ATOM 781 O O . TRP A 1 97 ? 4.880 -18.899 -10.633 1.00 92.56 97 TRP A O 1
ATOM 791 N N . PRO A 1 98 ? 6.156 -20.577 -11.342 1.00 92.69 98 PRO A N 1
ATOM 792 C CA . PRO A 1 98 ? 7.332 -20.096 -10.614 1.00 92.69 98 PRO A CA 1
ATOM 793 C C . PRO A 1 98 ? 7.860 -18.752 -11.138 1.00 92.69 98 PRO A C 1
ATOM 795 O O . PRO A 1 98 ? 7.870 -18.489 -12.341 1.00 92.69 98 PRO A O 1
ATOM 798 N N . SER A 1 99 ? 8.429 -17.948 -10.236 1.00 90.94 99 SER A N 1
ATOM 799 C CA . SER A 1 99 ? 9.309 -16.843 -10.621 1.00 90.94 99 SER A CA 1
ATOM 800 C C . SER A 1 99 ? 10.610 -17.410 -11.193 1.00 90.94 99 SER A C 1
ATOM 802 O O . SER A 1 99 ? 11.369 -18.072 -10.478 1.00 90.94 99 SER A O 1
ATOM 804 N N . ILE A 1 100 ? 10.880 -17.133 -12.470 1.00 92.31 100 ILE A N 1
ATOM 805 C CA . ILE A 1 100 ? 12.078 -17.610 -13.182 1.00 92.31 100 ILE A CA 1
ATOM 806 C C . ILE A 1 100 ? 13.343 -16.852 -12.722 1.00 92.31 100 ILE A C 1
ATOM 808 O O . ILE A 1 100 ? 14.430 -17.434 -12.671 1.00 92.31 100 ILE A O 1
ATOM 812 N N . ARG A 1 101 ? 13.218 -15.567 -12.350 1.00 88.06 101 ARG A N 1
ATOM 813 C CA . ARG A 1 101 ? 14.343 -14.730 -11.886 1.00 88.06 101 ARG A CA 1
ATOM 814 C C . ARG A 1 101 ? 14.859 -15.180 -10.516 1.00 88.06 101 ARG A C 1
ATOM 816 O O . ARG A 1 101 ? 14.065 -15.614 -9.690 1.00 88.06 101 ARG A O 1
ATOM 823 N N . ALA A 1 102 ? 16.154 -15.060 -10.247 1.00 87.06 102 ALA A N 1
ATOM 824 C CA . ALA A 1 102 ? 16.768 -15.460 -8.977 1.00 87.06 102 ALA A CA 1
ATOM 825 C C . ALA A 1 102 ? 16.491 -14.476 -7.826 1.00 87.06 102 ALA A C 1
ATOM 827 O O . ALA A 1 102 ? 16.219 -14.918 -6.714 1.00 87.06 102 ALA A O 1
ATOM 828 N N . ASP A 1 103 ? 16.502 -13.174 -8.112 1.00 83.38 103 ASP A N 1
ATOM 829 C CA . ASP A 1 103 ? 16.254 -12.073 -7.167 1.00 83.38 103 ASP A CA 1
ATOM 830 C C . ASP A 1 103 ? 14.792 -11.978 -6.692 1.00 83.38 103 ASP A C 1
ATOM 832 O O . ASP A 1 103 ? 14.513 -11.480 -5.605 1.00 83.38 103 ASP A O 1
ATOM 836 N N . LEU A 1 104 ? 13.844 -12.475 -7.492 1.00 79.50 104 LEU A N 1
ATOM 837 C CA . LEU A 1 104 ? 12.414 -12.351 -7.220 1.00 79.50 104 LEU A CA 1
ATOM 838 C C . LEU A 1 104 ? 11.827 -13.649 -6.643 1.00 79.50 104 LEU A C 1
ATOM 840 O O . LEU A 1 104 ? 11.808 -14.699 -7.302 1.00 79.50 104 LEU A O 1
ATOM 844 N N . THR A 1 105 ? 11.279 -13.580 -5.427 1.00 83.19 105 THR A N 1
ATOM 845 C CA . THR A 1 105 ? 10.544 -14.703 -4.818 1.00 83.19 105 THR A CA 1
ATOM 846 C C . THR A 1 105 ? 9.286 -15.044 -5.630 1.00 83.19 105 THR A C 1
ATOM 848 O O . THR A 1 105 ? 8.748 -14.209 -6.360 1.00 83.19 105 THR A O 1
ATOM 851 N N . ASN A 1 106 ? 8.773 -16.271 -5.492 1.00 82.75 106 ASN A N 1
ATOM 852 C CA . ASN A 1 106 ? 7.497 -16.631 -6.119 1.00 82.75 106 ASN A CA 1
ATOM 853 C C . ASN A 1 106 ? 6.337 -15.770 -5.586 1.00 82.75 106 ASN A C 1
ATOM 855 O O . ASN A 1 106 ? 5.502 -15.347 -6.375 1.00 82.75 106 ASN A O 1
ATOM 859 N N . ALA A 1 107 ? 6.316 -15.456 -4.284 1.00 78.44 107 ALA A N 1
ATOM 860 C CA . ALA A 1 107 ? 5.270 -14.631 -3.680 1.00 78.44 107 ALA A CA 1
ATOM 861 C C . ALA A 1 107 ? 5.242 -13.215 -4.277 1.00 78.44 107 ALA A C 1
ATOM 863 O O . ALA A 1 107 ? 4.194 -12.768 -4.729 1.00 78.44 107 ALA A O 1
ATOM 864 N N . ASN A 1 108 ? 6.400 -12.555 -4.372 1.00 76.06 108 ASN A N 1
ATOM 865 C CA . ASN A 1 108 ? 6.512 -11.206 -4.932 1.00 76.06 108 ASN A CA 1
ATOM 866 C C . ASN A 1 108 ? 6.127 -11.183 -6.425 1.00 76.06 108 ASN A C 1
ATOM 868 O O . ASN A 1 108 ? 5.511 -10.230 -6.894 1.00 76.06 108 ASN A O 1
ATOM 872 N N . PHE A 1 109 ? 6.449 -12.243 -7.174 1.00 82.88 109 PHE A N 1
ATOM 873 C CA . PHE A 1 109 ? 6.038 -12.393 -8.573 1.00 82.88 109 PHE A CA 1
ATOM 874 C C . PHE A 1 109 ? 4.522 -12.584 -8.729 1.00 82.88 109 PHE A C 1
ATOM 876 O O . PHE A 1 109 ? 3.911 -11.931 -9.575 1.00 82.88 109 PHE A O 1
ATOM 883 N N . TRP A 1 110 ? 3.904 -13.434 -7.904 1.00 84.56 110 TRP A N 1
ATOM 884 C CA . TRP A 1 110 ? 2.452 -13.633 -7.906 1.00 84.56 110 TRP A CA 1
ATOM 885 C C . TRP A 1 110 ? 1.700 -12.365 -7.494 1.00 84.56 110 TRP A C 1
ATOM 887 O O . TRP A 1 110 ? 0.720 -12.013 -8.147 1.00 84.56 110 TRP A O 1
ATOM 897 N N . GLN A 1 111 ? 2.201 -11.649 -6.483 1.00 79.44 111 GLN A N 1
ATOM 898 C CA . GLN A 1 111 ? 1.691 -10.347 -6.053 1.00 79.44 111 GLN A CA 1
ATOM 899 C C . GLN A 1 111 ? 1.754 -9.325 -7.199 1.00 79.44 111 GLN A C 1
ATOM 901 O O . GLN A 1 111 ? 0.731 -8.767 -7.578 1.00 79.44 111 GLN A O 1
ATOM 906 N N . TYR A 1 112 ? 2.910 -9.177 -7.859 1.00 80.00 112 TYR A N 1
ATOM 907 C CA . TYR A 1 112 ? 3.055 -8.289 -9.020 1.00 80.00 112 TYR A CA 1
ATOM 908 C C . TYR A 1 112 ? 2.071 -8.621 -10.155 1.00 80.00 112 TYR A C 1
ATOM 910 O O . TYR A 1 112 ? 1.463 -7.722 -10.734 1.00 80.00 112 TYR A O 1
ATOM 918 N N . GLN A 1 113 ? 1.886 -9.904 -10.487 1.00 85.50 113 GLN A N 1
ATOM 919 C CA . GLN A 1 113 ? 0.918 -10.317 -11.512 1.00 85.50 113 GLN A CA 1
ATOM 920 C C . GLN A 1 113 ? -0.538 -10.100 -11.069 1.00 85.50 113 GLN A C 1
ATOM 922 O O . GLN A 1 113 ? -1.404 -9.838 -11.907 1.00 85.50 113 GLN A O 1
ATOM 927 N N . TRP A 1 114 ? -0.819 -10.196 -9.770 1.00 85.50 114 TRP A N 1
ATOM 928 C CA . TRP A 1 114 ? -2.122 -9.890 -9.196 1.00 85.50 114 TRP A CA 1
ATOM 929 C C . TRP A 1 114 ? -2.438 -8.397 -9.277 1.00 85.50 114 TRP A C 1
ATOM 931 O O . TRP A 1 114 ? -3.385 -8.024 -9.966 1.00 85.50 114 TRP A O 1
ATOM 941 N N . ASP A 1 115 ? -1.619 -7.542 -8.668 1.00 78.31 115 ASP A N 1
ATOM 942 C CA . ASP A 1 115 ? -1.861 -6.096 -8.606 1.00 78.31 115 ASP A CA 1
ATOM 943 C C . ASP A 1 115 ? -1.976 -5.504 -10.011 1.00 78.31 115 ASP A C 1
ATOM 945 O O . ASP A 1 115 ? -2.916 -4.764 -10.329 1.00 78.31 115 ASP A O 1
ATOM 949 N N . LYS A 1 116 ? -1.060 -5.921 -10.893 1.00 80.62 116 LYS A N 1
ATOM 950 C CA . LYS A 1 116 ? -1.014 -5.472 -12.278 1.00 80.62 116 LYS A CA 1
ATOM 951 C C . LYS A 1 116 ? -2.152 -6.006 -13.136 1.00 80.62 116 LYS A C 1
ATOM 953 O O . LYS A 1 116 ? -2.607 -5.246 -13.977 1.00 80.62 116 LYS A O 1
ATOM 958 N N . HIS A 1 117 ? -2.594 -7.258 -12.985 1.00 88.88 117 HIS A N 1
ATOM 959 C CA . HIS A 1 117 ? -3.566 -7.881 -13.903 1.00 88.88 117 HIS A CA 1
ATOM 960 C C . HIS A 1 117 ? -4.698 -8.646 -13.202 1.00 88.88 117 HIS A C 1
ATOM 962 O O . HIS A 1 117 ? -5.861 -8.465 -13.561 1.00 88.88 117 HIS A O 1
ATOM 968 N N . GLY A 1 118 ? -4.383 -9.505 -12.229 1.00 87.88 118 GLY A N 1
ATOM 969 C CA . GLY A 1 118 ? -5.371 -10.348 -11.542 1.00 87.88 118 GLY A CA 1
ATOM 970 C C . GLY A 1 118 ? -6.476 -9.567 -10.818 1.00 87.88 118 GLY A C 1
ATOM 971 O O . GLY A 1 118 ? -7.631 -9.984 -10.849 1.00 87.88 118 GLY A O 1
ATOM 972 N N . SER A 1 119 ? -6.165 -8.379 -10.294 1.00 85.62 119 SER A N 1
ATOM 973 C CA . SER A 1 119 ? -7.112 -7.418 -9.707 1.00 85.62 119 SER A CA 1
ATOM 974 C C . SER A 1 119 ? -8.315 -7.117 -10.617 1.00 85.62 119 SER A C 1
ATOM 976 O O . SER A 1 119 ? -9.447 -6.986 -10.150 1.00 85.62 119 SER A O 1
ATOM 978 N N . CYS A 1 120 ? -8.121 -7.120 -11.940 1.00 88.50 120 CYS A N 1
ATOM 979 C CA . CYS A 1 120 ? -9.185 -6.921 -12.927 1.00 88.50 120 CYS A CA 1
ATOM 980 C C . CYS A 1 120 ? -10.194 -8.089 -13.013 1.00 88.50 120 CYS A C 1
ATOM 982 O O . CYS A 1 120 ? -11.297 -7.905 -13.536 1.00 88.50 120 CYS A O 1
ATOM 984 N N . ALA A 1 121 ? -9.870 -9.272 -12.472 1.00 89.88 121 ALA A N 1
ATOM 985 C CA . ALA A 1 121 ? -10.760 -10.436 -12.435 1.00 89.88 121 ALA A CA 1
ATOM 986 C C . ALA A 1 121 ? -11.943 -10.251 -11.459 1.00 89.88 121 ALA A C 1
ATOM 988 O O . ALA A 1 121 ? -13.034 -10.789 -11.693 1.00 89.88 121 ALA A O 1
ATOM 989 N N . LEU A 1 122 ? -11.760 -9.406 -10.433 1.00 85.44 122 LEU A N 1
ATOM 990 C CA . LEU A 1 122 ? -12.707 -9.081 -9.353 1.00 85.44 122 LEU A CA 1
ATOM 991 C C . LEU A 1 122 ? -13.985 -8.341 -9.809 1.00 85.44 122 LEU A C 1
ATOM 993 O O . LEU A 1 122 ? -14.746 -7.805 -8.999 1.00 85.44 122 LEU A O 1
ATOM 997 N N . SER A 1 123 ? -14.246 -8.249 -11.112 1.00 80.75 123 SER A N 1
ATOM 998 C CA . SER A 1 123 ? -15.551 -7.858 -11.659 1.00 80.75 123 SER A CA 1
ATOM 999 C C . SER A 1 123 ? -16.514 -9.043 -11.826 1.00 80.75 123 SER A C 1
ATOM 1001 O O . SER A 1 123 ? -17.716 -8.804 -11.947 1.00 80.75 123 SER A O 1
ATOM 1003 N N . ARG A 1 124 ? -16.012 -10.292 -11.846 1.00 84.38 124 ARG A N 1
ATOM 1004 C CA . ARG A 1 124 ? -16.800 -11.507 -12.157 1.00 84.38 124 ARG A CA 1
ATOM 1005 C C . ARG A 1 124 ? -16.417 -12.768 -11.357 1.00 84.38 124 ARG A C 1
ATOM 1007 O O . ARG A 1 124 ? -17.150 -13.747 -11.444 1.00 84.38 124 ARG A O 1
ATOM 1014 N N . MET A 1 125 ? -15.299 -12.778 -10.625 1.00 84.75 125 MET A N 1
ATOM 1015 C CA . MET A 1 125 ? -14.840 -13.932 -9.830 1.00 84.75 125 MET A CA 1
ATOM 1016 C C . MET A 1 125 ? -14.025 -13.498 -8.603 1.00 84.75 125 MET A C 1
ATOM 1018 O O . MET A 1 125 ? -13.552 -12.361 -8.559 1.00 84.75 125 MET A O 1
ATOM 1022 N N . THR A 1 126 ? -13.857 -14.384 -7.620 1.00 87.00 126 THR A N 1
ATOM 1023 C CA . THR A 1 126 ? -13.059 -14.130 -6.406 1.00 87.00 126 THR A CA 1
ATOM 1024 C C . THR A 1 126 ? -11.549 -14.317 -6.632 1.00 87.00 126 THR A C 1
ATOM 1026 O O . THR A 1 126 ? -11.111 -14.828 -7.667 1.00 87.00 126 THR A O 1
ATOM 1029 N N . VAL A 1 127 ? -10.738 -13.929 -5.639 1.00 84.56 127 VAL A N 1
ATOM 1030 C CA . VAL A 1 127 ? -9.295 -14.245 -5.569 1.00 84.56 127 VAL A CA 1
ATOM 1031 C C . VAL A 1 127 ? -9.077 -15.765 -5.627 1.00 84.56 127 VAL A C 1
ATOM 1033 O O . VAL A 1 127 ? -8.265 -16.259 -6.415 1.00 84.56 127 VAL A O 1
ATOM 1036 N N . HIS A 1 128 ? -9.876 -16.500 -4.849 1.00 86.62 128 HIS A N 1
ATOM 1037 C CA . HIS A 1 128 ? -9.925 -17.955 -4.798 1.00 86.62 128 HIS A CA 1
ATOM 1038 C C . HIS A 1 128 ? -10.178 -18.585 -6.177 1.00 86.62 128 HIS A C 1
ATOM 1040 O O . HIS A 1 128 ? -9.387 -19.406 -6.645 1.00 86.62 128 HIS A O 1
ATOM 1046 N N . ASP A 1 129 ? -11.236 -18.143 -6.868 1.00 88.19 129 ASP A N 1
ATOM 1047 C CA . ASP A 1 129 ? -11.599 -18.616 -8.210 1.00 88.19 129 ASP A CA 1
ATOM 1048 C C . ASP A 1 129 ? -10.477 -18.369 -9.225 1.00 88.19 129 ASP A C 1
ATOM 1050 O O . ASP A 1 129 ? -10.170 -19.241 -10.037 1.00 88.19 129 ASP A O 1
ATOM 1054 N N . TYR A 1 130 ? -9.839 -17.196 -9.175 1.00 90.25 130 TYR A N 1
ATOM 1055 C CA . TYR A 1 130 ? -8.736 -16.831 -10.064 1.00 90.25 130 TYR A CA 1
ATOM 1056 C C . TYR A 1 130 ? -7.513 -17.745 -9.861 1.00 90.25 130 TYR A C 1
ATOM 1058 O O . TYR A 1 130 ? -6.939 -18.250 -10.832 1.00 90.25 130 TYR A O 1
ATOM 1066 N N . LEU A 1 131 ? -7.145 -18.046 -8.611 1.00 88.94 131 LEU A N 1
ATOM 1067 C CA . LEU A 1 131 ? -6.072 -19.000 -8.302 1.00 88.94 131 LEU A CA 1
ATOM 1068 C C . LEU A 1 131 ? -6.433 -20.449 -8.669 1.00 88.94 131 LEU A C 1
ATOM 1070 O O . LEU A 1 131 ? -5.591 -21.200 -9.183 1.00 88.94 131 LEU A O 1
ATOM 1074 N N . GLN A 1 132 ? -7.690 -20.845 -8.469 1.00 88.19 132 GLN A N 1
ATOM 1075 C CA . GLN A 1 132 ? -8.198 -22.142 -8.906 1.00 88.19 132 GLN A CA 1
ATOM 1076 C C . GLN A 1 132 ? -8.202 -22.259 -10.438 1.00 88.19 132 GLN A C 1
ATOM 1078 O O . GLN A 1 132 ? -7.860 -23.309 -10.983 1.00 88.19 132 GLN A O 1
ATOM 1083 N N . LEU A 1 133 ? -8.528 -21.187 -11.157 1.00 89.50 133 LEU A N 1
ATOM 1084 C CA . LEU A 1 133 ? -8.525 -21.139 -12.617 1.00 89.50 133 LEU A CA 1
ATOM 1085 C C . LEU A 1 133 ? -7.108 -21.310 -13.187 1.00 89.50 133 LEU A C 1
ATOM 1087 O O . LEU A 1 133 ? -6.908 -22.100 -14.113 1.00 89.50 133 LEU A O 1
ATOM 1091 N N . ILE A 1 134 ? -6.109 -20.659 -12.586 1.00 88.75 134 ILE A N 1
ATOM 1092 C CA . ILE A 1 134 ? -4.686 -20.819 -12.933 1.00 88.75 134 ILE A CA 1
ATOM 1093 C C . ILE A 1 134 ? -4.221 -22.270 -12.732 1.00 88.75 134 ILE A C 1
ATOM 1095 O O . ILE A 1 134 ? -3.661 -22.883 -13.645 1.00 88.75 134 ILE A O 1
ATOM 1099 N N . THR A 1 135 ? -4.484 -22.851 -11.559 1.00 84.25 135 THR A N 1
ATOM 1100 C CA . THR A 1 135 ? -4.040 -24.219 -11.226 1.00 84.25 135 THR A CA 1
ATOM 1101 C C . THR A 1 135 ? -4.768 -25.302 -12.024 1.00 84.25 135 THR A C 1
ATOM 1103 O O . THR A 1 135 ? -4.149 -26.290 -12.426 1.00 84.25 135 THR A O 1
ATOM 1106 N N . THR A 1 136 ? -6.062 -25.128 -12.308 1.00 83.50 136 THR A N 1
ATOM 1107 C CA . THR A 1 136 ? -6.855 -26.109 -13.068 1.00 83.50 136 THR A CA 1
ATOM 1108 C C . THR A 1 136 ? -6.668 -26.014 -14.581 1.00 83.50 136 THR A C 1
ATOM 1110 O O . THR A 1 136 ? -6.750 -27.049 -15.245 1.00 83.50 136 THR A O 1
ATOM 1113 N N . THR A 1 137 ? -6.382 -24.832 -15.141 1.00 77.75 137 THR A N 1
ATOM 1114 C CA . THR A 1 137 ? -6.162 -24.693 -16.592 1.00 77.75 137 THR A CA 1
ATOM 1115 C C . THR A 1 137 ? -4.802 -25.240 -17.012 1.00 77.75 137 THR A C 1
ATOM 1117 O O . THR A 1 137 ? -4.737 -25.961 -18.006 1.00 77.75 137 THR A O 1
ATOM 1120 N N . GLN A 1 138 ? -3.734 -25.013 -16.229 1.00 73.25 138 GLN A N 1
ATOM 1121 C CA . GLN A 1 138 ? -2.413 -25.582 -16.541 1.00 73.25 138 GLN A CA 1
ATOM 1122 C C . GLN A 1 138 ? -2.459 -27.108 -16.666 1.00 73.25 138 GLN A C 1
ATOM 1124 O O . GLN A 1 138 ? -1.880 -27.679 -17.583 1.00 73.25 138 GLN A O 1
ATOM 1129 N N . ARG A 1 139 ? -3.194 -27.783 -15.773 1.00 74.19 139 ARG A N 1
ATOM 1130 C CA . ARG A 1 139 ? -3.319 -29.251 -15.763 1.00 74.19 139 ARG A CA 1
ATOM 1131 C C . ARG A 1 139 ? -3.987 -29.844 -17.012 1.00 74.19 139 ARG A C 1
ATOM 1133 O O . ARG A 1 139 ? -3.992 -31.064 -17.147 1.00 74.19 139 ARG A O 1
ATOM 1140 N N . LYS A 1 140 ? -4.574 -29.019 -17.884 1.00 76.56 140 LYS A N 1
ATOM 1141 C CA . LYS A 1 140 ? -5.274 -29.437 -19.110 1.00 76.56 140 LYS A CA 1
ATOM 1142 C C . LYS A 1 140 ? -4.488 -29.145 -20.394 1.00 76.56 140 LYS A C 1
ATOM 1144 O O . LYS A 1 140 ? -5.000 -29.435 -21.469 1.00 76.56 140 LYS A O 1
ATOM 1149 N N . LEU A 1 141 ? -3.297 -28.553 -20.297 1.00 83.69 141 LEU A N 1
ATOM 1150 C CA . LEU A 1 141 ? -2.567 -28.003 -21.436 1.00 83.69 141 LEU A CA 1
ATOM 1151 C C . LEU A 1 141 ? -1.073 -28.330 -21.339 1.00 83.69 141 LEU A C 1
ATOM 1153 O O . LEU A 1 141 ? -0.385 -27.803 -20.467 1.00 83.69 141 LEU A O 1
ATOM 1157 N N . ASP A 1 142 ? -0.554 -29.115 -22.284 1.00 88.44 142 ASP A N 1
ATOM 1158 C CA . ASP A 1 142 ? 0.886 -29.359 -22.410 1.00 88.44 142 ASP A CA 1
ATOM 1159 C C . ASP A 1 142 ? 1.411 -28.821 -23.749 1.00 88.44 142 ASP A C 1
ATOM 1161 O O . ASP A 1 142 ? 1.436 -29.501 -24.777 1.00 88.44 142 ASP A O 1
ATOM 1165 N N . LEU A 1 143 ? 1.835 -27.553 -23.728 1.00 93.50 143 LEU A N 1
ATOM 1166 C CA . LEU A 1 143 ? 2.398 -26.869 -24.894 1.00 93.50 143 LEU A CA 1
ATOM 1167 C C . LEU A 1 143 ? 3.689 -27.520 -25.403 1.00 93.50 143 LEU A C 1
ATOM 1169 O O . LEU A 1 143 ? 3.930 -27.521 -26.611 1.00 93.50 143 LEU A O 1
ATOM 1173 N N . LEU A 1 144 ? 4.517 -28.086 -24.520 1.00 94.56 144 LEU A N 1
ATOM 1174 C CA . LEU A 1 144 ? 5.741 -28.759 -24.944 1.00 94.56 144 LEU A CA 1
ATOM 1175 C C . LEU A 1 144 ? 5.413 -30.085 -25.634 1.00 94.56 144 LEU A C 1
ATOM 1177 O O . LEU A 1 144 ? 5.983 -30.365 -26.689 1.00 94.56 144 LEU A O 1
ATOM 1181 N N . ARG A 1 145 ? 4.455 -30.864 -25.120 1.00 93.75 145 ARG A N 1
ATOM 1182 C CA . ARG A 1 145 ? 3.928 -32.049 -25.817 1.00 93.75 145 ARG A CA 1
ATOM 1183 C C . ARG A 1 145 ? 3.347 -31.682 -27.183 1.00 93.75 145 ARG A C 1
ATOM 1185 O O . ARG A 1 145 ? 3.754 -32.265 -28.183 1.00 93.75 145 ARG A O 1
ATOM 1192 N N . ALA A 1 146 ? 2.483 -30.668 -27.254 1.00 93.31 146 ALA A N 1
ATOM 1193 C CA . ALA A 1 146 ? 1.867 -30.214 -28.505 1.00 93.31 146 ALA A CA 1
ATOM 1194 C C . ALA A 1 146 ? 2.897 -29.881 -29.604 1.00 93.31 146 ALA A C 1
ATOM 1196 O O . ALA A 1 146 ? 2.702 -30.222 -30.774 1.00 93.31 146 ALA A O 1
ATOM 1197 N N . LEU A 1 147 ? 4.014 -29.245 -29.233 1.00 96.12 147 LEU A N 1
ATOM 1198 C CA . LEU A 1 147 ? 5.128 -28.950 -30.138 1.00 96.12 147 LEU A CA 1
ATOM 1199 C C . LEU A 1 147 ? 5.958 -30.202 -30.470 1.00 96.12 147 LEU A C 1
ATOM 1201 O O . LEU A 1 147 ? 6.181 -30.508 -31.643 1.00 96.12 147 LEU A O 1
ATOM 1205 N N . THR A 1 148 ? 6.382 -30.963 -29.460 1.00 95.31 148 THR A N 1
ATOM 1206 C CA . THR A 1 148 ? 7.297 -32.106 -29.631 1.00 95.31 148 THR A CA 1
ATOM 1207 C C . THR A 1 148 ? 6.662 -33.281 -30.379 1.00 95.31 148 THR A C 1
ATOM 1209 O O . THR A 1 148 ? 7.344 -33.893 -31.204 1.00 95.31 148 THR A O 1
ATOM 1212 N N . SER A 1 149 ? 5.357 -33.531 -30.204 1.00 93.19 149 SER A N 1
ATOM 1213 C CA . SER A 1 149 ? 4.559 -34.471 -31.015 1.00 93.19 149 SER A CA 1
ATOM 1214 C C . SER A 1 149 ? 4.429 -34.054 -32.487 1.00 93.19 149 SER A C 1
ATOM 1216 O O . SER A 1 149 ? 4.014 -34.854 -33.318 1.00 93.19 149 SER A O 1
ATOM 1218 N N . ASN A 1 150 ? 4.808 -32.819 -32.826 1.00 93.00 150 ASN A N 1
ATOM 1219 C CA . ASN A 1 150 ? 4.880 -32.289 -34.188 1.00 93.00 150 ASN A CA 1
ATOM 1220 C C . ASN A 1 150 ? 6.329 -32.043 -34.645 1.00 93.00 150 ASN A C 1
ATOM 1222 O O . ASN A 1 150 ? 6.577 -31.220 -35.522 1.00 93.00 150 ASN A O 1
ATOM 1226 N N . ASN A 1 151 ? 7.290 -32.750 -34.039 1.00 93.38 151 ASN A N 1
ATOM 1227 C CA . ASN A 1 151 ? 8.732 -32.641 -34.287 1.00 93.38 151 ASN A CA 1
ATOM 1228 C C . ASN A 1 151 ? 9.351 -31.258 -34.005 1.00 93.38 151 ASN A C 1
ATOM 1230 O O . ASN A 1 151 ? 10.527 -31.044 -34.292 1.00 93.38 151 ASN A O 1
ATOM 1234 N N . ILE A 1 152 ? 8.617 -30.347 -33.358 1.00 95.19 152 ILE A N 1
ATOM 1235 C CA . ILE A 1 152 ? 9.140 -29.062 -32.891 1.00 95.19 152 ILE A CA 1
ATOM 1236 C C . ILE A 1 152 ? 9.707 -29.265 -31.484 1.00 95.19 152 ILE A C 1
ATOM 1238 O O . ILE A 1 152 ? 8.987 -29.263 -30.486 1.00 95.19 152 ILE A O 1
ATOM 1242 N N . LYS A 1 153 ? 11.020 -29.491 -31.407 1.00 94.75 153 LYS A N 1
ATOM 1243 C CA . LYS A 1 153 ? 11.739 -29.809 -30.164 1.00 94.75 153 LYS A CA 1
ATOM 1244 C C . LYS A 1 153 ? 12.700 -28.677 -29.763 1.00 94.75 153 LYS A C 1
ATOM 1246 O O . LYS A 1 153 ? 13.292 -28.055 -30.662 1.00 94.75 153 LYS A O 1
ATOM 1251 N N . PRO A 1 154 ? 12.889 -28.412 -28.452 1.00 94.62 154 PRO A N 1
ATOM 1252 C CA . PRO A 1 154 ? 13.947 -27.526 -27.978 1.00 94.62 154 PRO A CA 1
ATOM 1253 C C . PRO A 1 154 ? 15.310 -28.013 -28.476 1.00 94.62 154 PRO A C 1
ATOM 1255 O O . PRO A 1 154 ? 15.597 -29.206 -28.421 1.00 94.62 154 PRO A O 1
ATOM 1258 N N . ASN A 1 155 ? 16.141 -27.109 -28.988 1.00 89.00 155 ASN A N 1
ATOM 1259 C CA . ASN A 1 155 ? 17.440 -27.448 -29.565 1.00 89.00 155 ASN A CA 1
ATOM 1260 C C . ASN A 1 155 ? 18.481 -26.335 -29.339 1.00 89.00 155 ASN A C 1
ATOM 1262 O O . ASN A 1 155 ? 18.179 -25.278 -28.787 1.00 89.00 155 ASN A O 1
ATOM 1266 N N . ASN A 1 156 ? 19.723 -26.566 -29.764 1.00 82.44 156 ASN A N 1
ATOM 1267 C CA . ASN A 1 156 ? 20.849 -25.628 -29.630 1.00 82.44 156 ASN A CA 1
ATOM 1268 C C . ASN A 1 156 ? 20.864 -24.497 -30.687 1.00 82.44 156 ASN A C 1
ATOM 1270 O O . ASN A 1 156 ? 21.869 -23.810 -30.847 1.00 82.44 156 ASN A O 1
ATOM 1274 N N . GLY A 1 157 ? 19.763 -24.293 -31.414 1.00 81.00 157 GLY A N 1
ATOM 1275 C CA . GLY A 1 157 ? 19.637 -23.334 -32.512 1.00 81.00 157 GLY A CA 1
ATOM 1276 C C . GLY A 1 157 ? 20.172 -23.827 -33.857 1.00 81.00 157 GLY A C 1
ATOM 1277 O O . GLY A 1 157 ? 20.401 -22.990 -34.731 1.00 81.00 157 GLY A O 1
ATOM 1278 N N . SER A 1 158 ? 20.367 -25.137 -34.020 1.00 81.88 158 SER A N 1
ATOM 1279 C CA . SER A 1 158 ? 20.621 -25.797 -35.310 1.00 81.88 158 SER A CA 1
ATOM 1280 C C . SER A 1 158 ? 19.338 -25.983 -36.127 1.00 81.88 158 SER A C 1
ATOM 1282 O O . SER A 1 158 ? 19.351 -25.790 -37.339 1.00 81.88 158 SER A O 1
ATOM 1284 N N . LEU A 1 159 ? 18.215 -26.291 -35.467 1.00 87.25 159 LEU A N 1
ATOM 1285 C CA . LEU A 1 159 ? 16.900 -26.416 -36.095 1.00 87.25 159 LEU A CA 1
ATOM 1286 C C . LEU A 1 159 ? 16.068 -25.159 -35.837 1.00 87.25 159 LEU A C 1
ATOM 1288 O O . LEU A 1 159 ? 15.840 -24.762 -34.687 1.00 87.25 159 LEU A O 1
ATOM 1292 N N . LEU A 1 160 ? 15.599 -24.553 -36.926 1.00 92.19 160 LEU A N 1
ATOM 1293 C CA . LEU A 1 160 ? 14.728 -23.384 -36.910 1.00 92.19 160 LEU A CA 1
ATOM 1294 C C . LEU A 1 160 ? 13.310 -23.774 -37.331 1.00 92.19 160 LEU A C 1
ATOM 1296 O O . LEU A 1 160 ? 13.121 -24.661 -38.161 1.00 92.19 160 LEU A O 1
ATOM 1300 N N . TYR A 1 161 ? 12.319 -23.069 -36.795 1.00 92.25 161 TYR A N 1
ATOM 1301 C CA . TYR A 1 161 ? 10.903 -23.303 -37.077 1.00 92.25 161 TYR A CA 1
ATOM 1302 C C . TYR A 1 161 ? 10.240 -22.020 -37.584 1.00 92.25 161 TYR A C 1
ATOM 1304 O O . TYR A 1 161 ? 10.674 -20.921 -37.245 1.00 92.25 161 TYR A O 1
ATOM 1312 N N . THR A 1 162 ? 9.166 -22.126 -38.364 1.00 91.38 162 THR A N 1
ATOM 1313 C CA . THR A 1 162 ? 8.348 -20.958 -38.731 1.00 91.38 162 THR A CA 1
ATOM 1314 C C . THR A 1 162 ? 7.273 -20.708 -37.675 1.00 91.38 162 THR A C 1
ATOM 1316 O O . THR A 1 162 ? 6.795 -21.645 -37.032 1.00 91.38 162 THR A O 1
ATOM 1319 N N . VAL A 1 163 ? 6.819 -19.457 -37.527 1.00 89.56 163 VAL A N 1
ATOM 1320 C CA . VAL A 1 163 ? 5.673 -19.136 -36.649 1.00 89.56 163 VAL A CA 1
ATOM 1321 C C . VAL A 1 163 ? 4.435 -19.952 -37.052 1.00 89.56 163 VAL A C 1
ATOM 1323 O O . VAL A 1 163 ? 3.775 -20.523 -36.192 1.00 89.56 163 VAL A O 1
ATOM 1326 N N . LYS A 1 164 ? 4.204 -20.126 -38.361 1.00 89.75 164 LYS A N 1
ATOM 1327 C CA . LYS A 1 164 ? 3.126 -20.955 -38.931 1.00 89.75 164 LYS A CA 1
ATOM 1328 C C . LYS A 1 164 ? 3.183 -22.423 -38.466 1.00 89.75 164 LYS A C 1
ATOM 1330 O O . LYS A 1 164 ? 2.138 -23.037 -38.268 1.00 89.75 164 LYS A O 1
ATOM 1335 N N . ALA A 1 165 ? 4.377 -22.985 -38.251 1.00 91.75 165 ALA A N 1
ATOM 1336 C CA . ALA A 1 165 ? 4.541 -24.343 -37.723 1.00 91.75 165 ALA A CA 1
ATOM 1337 C C . ALA A 1 165 ? 4.211 -24.431 -36.219 1.00 91.75 165 ALA A C 1
ATOM 1339 O O . ALA A 1 165 ? 3.511 -25.357 -35.807 1.00 91.75 165 ALA A O 1
ATOM 1340 N N . ILE A 1 166 ? 4.632 -23.440 -35.415 1.00 92.31 166 ILE A N 1
ATOM 1341 C CA . ILE A 1 166 ? 4.206 -23.294 -34.006 1.00 92.31 166 ILE A CA 1
ATOM 1342 C C . ILE A 1 166 ? 2.675 -23.189 -33.930 1.00 92.31 166 ILE A C 1
ATOM 1344 O O . ILE A 1 166 ? 2.033 -23.906 -33.160 1.00 92.31 166 ILE A O 1
ATOM 1348 N N . GLU A 1 167 ? 2.091 -22.333 -34.774 1.00 92.19 167 GLU A N 1
ATOM 1349 C CA . GLU A 1 167 ? 0.649 -22.104 -34.867 1.00 92.19 167 GLU A CA 1
ATOM 1350 C C . GLU A 1 167 ? -0.105 -23.403 -35.201 1.00 92.19 167 GLU A C 1
ATOM 1352 O O . GLU A 1 167 ? -1.035 -23.778 -34.487 1.00 92.19 167 GLU A O 1
ATOM 1357 N N . ALA A 1 168 ? 0.327 -24.144 -36.227 1.00 91.88 168 ALA A N 1
ATOM 1358 C CA . ALA A 1 168 ? -0.300 -25.397 -36.655 1.00 91.88 168 ALA A CA 1
ATOM 1359 C C . ALA A 1 168 ? -0.121 -26.573 -35.674 1.00 91.88 168 ALA A C 1
ATOM 1361 O O . ALA A 1 168 ? -0.928 -27.510 -35.685 1.00 91.88 168 ALA A O 1
ATOM 1362 N N . ALA A 1 169 ? 0.923 -26.570 -34.843 1.00 93.56 169 ALA A N 1
ATOM 1363 C CA . ALA A 1 169 ? 1.119 -27.563 -33.788 1.00 93.56 169 ALA A CA 1
ATOM 1364 C C . ALA A 1 169 ? 0.186 -27.299 -32.596 1.00 93.56 169 ALA A C 1
ATOM 1366 O O . ALA A 1 169 ? -0.666 -28.129 -32.282 1.00 93.56 169 ALA A O 1
ATOM 1367 N N . VAL A 1 170 ? 0.267 -26.109 -31.993 1.00 93.69 170 VAL A N 1
ATOM 1368 C CA . VAL A 1 170 ? -0.508 -25.765 -30.786 1.00 93.69 170 VAL A CA 1
ATOM 1369 C C . VAL A 1 170 ? -2.014 -25.686 -31.068 1.00 93.69 170 VAL A C 1
ATOM 1371 O O . VAL A 1 170 ? -2.810 -26.095 -30.226 1.00 93.69 170 VAL A O 1
ATOM 1374 N N . LYS A 1 171 ? -2.434 -25.281 -32.277 1.00 92.62 171 LYS A N 1
ATOM 1375 C CA . LYS A 1 171 ? -3.852 -25.264 -32.694 1.00 92.62 171 LYS A CA 1
ATOM 1376 C C . LYS A 1 171 ? -4.573 -26.610 -32.536 1.00 92.62 171 LYS A C 1
ATOM 1378 O O . LYS A 1 171 ? -5.773 -26.615 -32.270 1.00 92.62 171 LYS A O 1
ATOM 1383 N N . ARG A 1 172 ? -3.862 -27.735 -32.685 1.00 85.38 172 ARG A N 1
ATOM 1384 C CA . ARG A 1 172 ? -4.433 -29.085 -32.517 1.00 85.38 172 ARG A CA 1
ATOM 1385 C C . ARG A 1 172 ? -4.618 -29.486 -31.053 1.00 85.38 172 ARG A C 1
ATOM 1387 O O . ARG A 1 172 ? -5.559 -30.210 -30.765 1.00 85.38 172 ARG A O 1
ATOM 1394 N N . GLU A 1 173 ? -3.785 -28.975 -30.148 1.00 87.50 173 GLU A N 1
ATOM 1395 C CA . GLU A 1 173 ? -3.931 -29.182 -28.699 1.00 87.50 173 GLU A CA 1
ATOM 1396 C C . GLU A 1 173 ? -5.087 -28.339 -28.129 1.00 87.50 173 GLU A C 1
ATOM 1398 O O . GLU A 1 173 ? -5.866 -28.820 -27.313 1.00 87.50 173 GLU A O 1
ATOM 1403 N N . ILE A 1 174 ? -5.220 -27.076 -28.566 1.00 90.38 174 ILE A N 1
ATOM 1404 C CA . ILE A 1 174 ? -6.119 -26.102 -27.914 1.00 90.38 174 ILE A CA 1
ATOM 1405 C C . ILE A 1 174 ? -7.488 -25.918 -28.588 1.00 90.38 174 ILE A C 1
ATOM 1407 O O . ILE A 1 174 ? -8.351 -25.242 -28.031 1.00 90.38 174 ILE A O 1
ATOM 1411 N N . GLY A 1 175 ? -7.684 -26.420 -29.812 1.00 86.25 175 GLY A N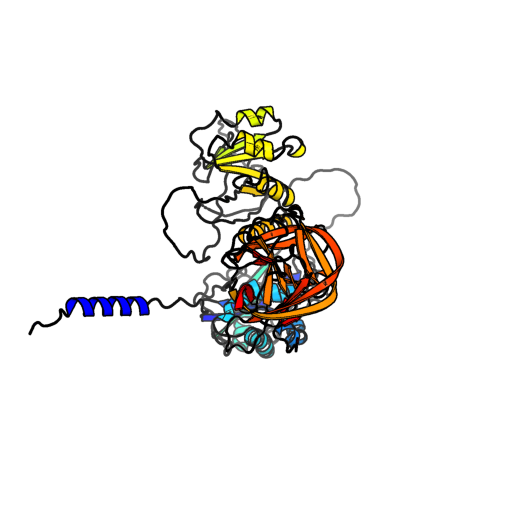 1
ATOM 1412 C CA . GLY A 1 175 ? -8.936 -26.311 -30.585 1.00 86.25 175 GLY A CA 1
ATOM 1413 C C . GLY A 1 175 ? -9.330 -24.900 -31.071 1.00 86.25 175 GLY A C 1
ATOM 1414 O O . GLY A 1 175 ? -10.191 -24.761 -31.941 1.00 86.25 175 GLY A O 1
ATOM 1415 N N . ALA A 1 176 ? -8.708 -23.839 -30.553 1.00 88.81 176 ALA A N 1
ATOM 1416 C CA . ALA A 1 176 ? -8.974 -22.453 -30.933 1.00 88.81 176 ALA A CA 1
ATOM 1417 C C . ALA A 1 176 ? -8.486 -22.108 -32.353 1.00 88.81 176 ALA A C 1
ATOM 1419 O O . ALA A 1 176 ? -7.446 -22.574 -32.819 1.00 88.81 176 ALA A O 1
ATOM 1420 N N . ARG A 1 177 ? -9.203 -21.215 -33.051 1.00 86.62 177 ARG A N 1
ATOM 1421 C CA . ARG A 1 177 ? -8.821 -20.765 -34.403 1.00 86.62 177 ARG A CA 1
ATOM 1422 C C . ARG A 1 177 ? -7.629 -19.809 -34.394 1.00 86.62 177 ARG A C 1
ATOM 1424 O O . ARG A 1 177 ? -6.827 -19.886 -35.328 1.00 86.62 177 ARG A O 1
ATOM 1431 N N . HIS A 1 178 ? -7.538 -18.967 -33.359 1.00 90.44 178 HIS A N 1
ATOM 1432 C CA . HIS A 1 178 ? -6.535 -17.917 -33.164 1.00 90.44 178 HIS A CA 1
ATOM 1433 C C . HIS A 1 178 ? -6.058 -17.862 -31.708 1.00 90.44 178 HIS A C 1
ATOM 1435 O O . HIS A 1 178 ? -6.851 -18.024 -30.781 1.00 90.44 178 HIS A O 1
ATOM 1441 N N . PHE A 1 179 ? -4.771 -17.585 -31.537 1.00 93.31 179 PHE A N 1
ATOM 1442 C CA . PHE A 1 179 ? -4.048 -17.360 -30.284 1.00 93.31 179 PHE A CA 1
ATOM 1443 C C . PHE A 1 179 ? -2.787 -16.538 -30.623 1.00 93.31 179 PHE A C 1
ATOM 1445 O O . PHE A 1 179 ? -2.519 -16.337 -31.811 1.00 93.31 179 PHE A O 1
ATOM 1452 N N . TYR A 1 180 ? -2.027 -16.030 -29.646 1.00 92.31 180 TYR A N 1
ATOM 1453 C CA . TYR A 1 180 ? -0.819 -15.240 -29.956 1.00 92.31 180 TYR A CA 1
ATOM 1454 C C . TYR A 1 180 ? 0.467 -16.027 -29.706 1.00 92.31 180 TYR A C 1
ATOM 1456 O O . TYR A 1 180 ? 0.635 -16.644 -28.655 1.00 92.31 180 TYR A O 1
ATOM 1464 N N . VAL A 1 181 ? 1.399 -15.942 -30.656 1.00 92.38 181 VAL A N 1
ATOM 1465 C CA . VAL A 1 181 ? 2.800 -16.346 -30.493 1.00 92.38 181 VAL A CA 1
ATOM 1466 C C . VAL A 1 181 ? 3.642 -15.076 -30.386 1.00 92.38 181 VAL A C 1
ATOM 1468 O O . VAL A 1 181 ? 3.515 -14.170 -31.212 1.00 92.38 181 VAL A O 1
ATOM 1471 N N . SER A 1 182 ? 4.493 -15.003 -29.365 1.00 92.81 182 SER A N 1
ATOM 1472 C CA . SER A 1 182 ? 5.428 -13.901 -29.146 1.00 92.81 182 SER A CA 1
ATOM 1473 C C . SER A 1 182 ? 6.867 -14.391 -29.168 1.00 92.81 182 SER A C 1
ATOM 1475 O O . SER A 1 182 ? 7.191 -15.479 -28.685 1.00 92.81 182 SER A O 1
ATOM 1477 N N . CYS A 1 183 ? 7.748 -13.547 -29.694 1.00 92.06 183 CYS A N 1
ATOM 1478 C CA . CYS A 1 183 ? 9.160 -13.842 -29.834 1.00 92.06 183 CYS A CA 1
ATOM 1479 C C . CYS A 1 183 ? 10.034 -12.770 -29.170 1.00 92.06 183 CYS A C 1
ATOM 1481 O O . CYS A 1 183 ? 9.599 -11.658 -28.852 1.00 92.06 183 CYS A O 1
ATOM 1483 N N . ARG A 1 184 ? 11.305 -13.112 -28.964 1.00 90.25 184 ARG A N 1
ATOM 1484 C CA . ARG A 1 184 ? 12.369 -12.188 -28.568 1.00 90.25 184 ARG A CA 1
ATOM 1485 C C . ARG A 1 184 ? 13.409 -12.132 -29.681 1.00 90.25 184 ARG A C 1
ATOM 1487 O O . ARG A 1 184 ? 13.800 -13.178 -30.190 1.00 90.25 184 ARG A O 1
ATOM 1494 N N . VAL A 1 185 ? 13.874 -10.937 -30.037 1.00 88.94 185 VAL A N 1
ATOM 1495 C CA . VAL A 1 185 ? 15.056 -10.777 -30.895 1.00 88.94 185 VAL A CA 1
ATOM 1496 C C . VAL A 1 185 ? 16.276 -10.608 -29.994 1.00 88.94 185 VAL A C 1
ATOM 1498 O O . VAL A 1 185 ? 16.264 -9.762 -29.103 1.00 88.94 185 VAL A O 1
ATOM 1501 N N . LEU A 1 186 ? 17.314 -11.418 -30.206 1.00 83.88 186 LEU A N 1
ATOM 1502 C CA . LEU A 1 186 ? 18.601 -11.339 -29.508 1.00 83.88 186 LEU A CA 1
ATOM 1503 C C . LEU A 1 186 ? 19.722 -11.572 -30.525 1.00 83.88 186 LEU A C 1
ATOM 1505 O O . LEU A 1 186 ? 19.709 -12.581 -31.228 1.00 83.88 186 LEU A O 1
ATOM 1509 N N . LYS A 1 187 ? 20.679 -10.636 -30.618 1.00 82.81 187 LYS A N 1
ATOM 1510 C CA . LYS A 1 187 ? 21.789 -10.666 -31.598 1.00 82.81 187 LYS A CA 1
ATOM 1511 C C . LYS A 1 187 ? 21.318 -11.041 -33.020 1.00 82.81 187 LYS A C 1
ATOM 1513 O O . LYS A 1 187 ? 21.803 -11.991 -33.624 1.00 82.81 187 LYS A O 1
ATOM 1518 N N . GLY A 1 188 ? 20.283 -10.352 -33.511 1.00 83.12 188 GLY A N 1
ATOM 1519 C CA . GLY A 1 188 ? 19.670 -10.577 -34.831 1.00 83.12 188 GLY A CA 1
ATOM 1520 C C . GLY A 1 188 ? 18.784 -11.829 -34.968 1.00 83.12 188 GLY A C 1
ATOM 1521 O O . GLY A 1 188 ? 17.899 -11.848 -35.824 1.00 83.12 188 GLY A O 1
ATOM 1522 N N . ARG A 1 189 ? 18.951 -12.851 -34.117 1.00 86.75 189 ARG A N 1
ATOM 1523 C CA . ARG A 1 189 ? 18.160 -14.095 -34.150 1.00 86.75 189 ARG A CA 1
ATOM 1524 C C . ARG A 1 189 ? 16.819 -13.930 -33.428 1.00 86.75 189 ARG A C 1
ATOM 1526 O O . ARG A 1 189 ? 16.731 -13.239 -32.414 1.00 86.75 189 ARG A O 1
ATOM 1533 N N . VAL A 1 190 ? 15.779 -14.593 -33.937 1.00 90.88 190 VAL A N 1
ATOM 1534 C CA . VAL A 1 190 ? 14.434 -14.639 -33.334 1.00 90.88 190 VAL A CA 1
ATOM 1535 C C . VAL A 1 190 ? 14.305 -15.900 -32.476 1.00 90.88 190 VAL A C 1
ATOM 1537 O O . VAL A 1 190 ? 14.671 -16.983 -32.923 1.00 90.88 190 VAL A O 1
ATOM 1540 N N . PHE A 1 191 ? 13.763 -15.780 -31.266 1.00 93.12 191 PHE A N 1
ATOM 1541 C CA . PHE A 1 191 ? 13.549 -16.879 -30.318 1.00 93.12 191 PHE A CA 1
ATOM 1542 C C . PHE A 1 191 ? 12.084 -16.928 -29.871 1.00 93.12 191 PHE A C 1
ATOM 1544 O O . PHE A 1 191 ? 11.512 -15.880 -29.568 1.00 93.12 191 PHE A O 1
ATOM 1551 N N . LEU A 1 192 ? 11.483 -18.118 -29.778 1.00 94.38 192 LEU A N 1
ATOM 1552 C CA . LEU A 1 192 ? 10.139 -18.298 -29.209 1.00 94.38 192 LEU A CA 1
ATOM 1553 C C . LEU A 1 192 ? 10.144 -17.887 -27.730 1.00 94.38 192 LEU A C 1
ATOM 1555 O O . LEU A 1 192 ? 10.896 -18.459 -26.942 1.00 94.38 192 LEU A O 1
ATOM 1559 N N . ARG A 1 193 ? 9.335 -16.888 -27.358 1.00 94.88 193 ARG A N 1
ATOM 1560 C CA . ARG A 1 193 ? 9.319 -16.295 -26.012 1.00 94.88 193 ARG A CA 1
ATOM 1561 C C . ARG A 1 193 ? 8.093 -16.721 -25.219 1.00 94.88 193 ARG A C 1
ATOM 1563 O O . ARG A 1 193 ? 8.249 -17.303 -24.150 1.00 94.88 193 ARG A O 1
ATOM 1570 N N . GLU A 1 194 ? 6.904 -16.437 -25.744 1.00 96.38 194 GLU A N 1
ATOM 1571 C CA . GLU A 1 194 ? 5.628 -16.649 -25.052 1.00 96.38 194 GLU A CA 1
ATOM 1572 C C . GLU A 1 194 ? 4.523 -17.127 -26.003 1.00 96.38 194 GLU A C 1
ATOM 1574 O O . GLU A 1 194 ? 4.534 -16.821 -27.198 1.00 96.38 194 GLU A O 1
ATOM 1579 N N . ILE A 1 195 ? 3.542 -17.842 -25.453 1.00 95.12 195 ILE A N 1
ATOM 1580 C CA . ILE A 1 195 ? 2.303 -18.259 -26.121 1.00 95.12 195 ILE A CA 1
ATOM 1581 C C . ILE A 1 195 ? 1.122 -17.769 -25.270 1.00 95.12 195 ILE A C 1
ATOM 1583 O O . ILE A 1 195 ? 1.151 -17.886 -24.049 1.00 95.12 195 ILE A O 1
ATOM 1587 N N . TYR A 1 196 ? 0.100 -17.194 -25.905 1.00 95.19 196 TYR A N 1
ATOM 1588 C CA . TYR A 1 196 ? -1.058 -16.582 -25.244 1.00 95.19 196 TYR A CA 1
ATOM 1589 C C . TYR A 1 196 ? -2.336 -17.285 -25.693 1.00 95.19 196 TYR A C 1
ATOM 1591 O O . TYR A 1 196 ? -2.720 -17.163 -26.858 1.00 95.19 196 TYR A O 1
ATOM 1599 N N . ILE A 1 197 ? -3.013 -17.978 -24.781 1.00 94.38 197 ILE A N 1
ATOM 1600 C CA . ILE A 1 197 ? -4.262 -18.702 -25.047 1.00 94.38 197 ILE A CA 1
ATOM 1601 C C . ILE A 1 197 ? -5.422 -17.965 -24.390 1.00 94.38 197 ILE A C 1
ATOM 1603 O O . ILE A 1 197 ? -5.362 -17.628 -23.208 1.00 94.38 197 ILE A O 1
ATOM 1607 N N . CYS A 1 198 ? -6.495 -17.732 -25.143 1.00 95.25 198 CYS A N 1
ATOM 1608 C CA . CYS A 1 198 ? -7.665 -17.052 -24.609 1.00 95.25 198 CYS A CA 1
ATOM 1609 C C . CYS A 1 198 ? -8.650 -18.030 -23.963 1.00 95.25 198 CYS A C 1
ATOM 1611 O O . CYS A 1 198 ? -8.939 -19.090 -24.517 1.00 95.25 198 CYS A O 1
ATOM 1613 N N . LEU A 1 199 ? -9.194 -17.651 -22.808 1.00 94.12 199 LEU A N 1
ATOM 1614 C CA . LEU A 1 199 ? -10.299 -18.343 -22.137 1.00 94.12 199 LEU A CA 1
ATOM 1615 C C . LEU A 1 199 ? -11.531 -17.435 -22.141 1.00 94.12 199 LEU A C 1
ATOM 1617 O O . LEU A 1 199 ? -11.377 -16.215 -22.125 1.00 94.12 199 LEU A O 1
ATOM 1621 N N . ASP A 1 200 ? -12.740 -17.999 -22.130 1.00 92.69 200 ASP A N 1
ATOM 1622 C CA . ASP A 1 200 ? -13.961 -17.202 -21.959 1.00 92.69 200 ASP A CA 1
ATOM 1623 C C . ASP A 1 200 ? -13.914 -16.353 -20.671 1.00 92.69 200 ASP A C 1
ATOM 1625 O O . ASP A 1 200 ? -13.141 -16.625 -19.752 1.00 92.69 200 ASP A O 1
ATOM 1629 N N . GLY A 1 201 ? -14.744 -15.311 -20.575 1.00 89.69 201 GLY A N 1
ATOM 1630 C CA . GLY A 1 201 ? -14.777 -14.434 -19.397 1.00 89.69 201 GLY A CA 1
ATOM 1631 C C . GLY A 1 201 ? -15.214 -15.102 -18.080 1.00 89.69 201 GLY A C 1
ATOM 1632 O O . GLY A 1 201 ? -15.332 -14.415 -17.072 1.00 89.69 201 GLY A O 1
ATOM 1633 N N . ASN A 1 202 ? -15.476 -16.413 -18.064 1.00 88.31 202 ASN A N 1
ATOM 1634 C CA . ASN A 1 202 ? -15.700 -17.207 -16.853 1.00 88.31 202 ASN A CA 1
ATOM 1635 C C . ASN A 1 202 ? -14.540 -18.193 -16.585 1.00 88.31 202 ASN A C 1
ATOM 1637 O O . ASN A 1 202 ? -14.609 -18.965 -15.631 1.00 88.31 202 ASN A O 1
ATOM 1641 N N . GLY A 1 203 ? -13.514 -18.224 -17.444 1.00 89.38 203 GLY A N 1
ATOM 1642 C CA . GLY A 1 203 ? -12.403 -19.175 -17.415 1.00 89.38 203 GLY A CA 1
ATOM 1643 C C . GLY A 1 203 ? -12.760 -20.615 -17.808 1.00 89.38 203 GLY A C 1
ATOM 1644 O O . GLY A 1 203 ? -11.923 -21.507 -17.682 1.00 89.38 203 GLY A O 1
ATOM 1645 N N . LYS A 1 204 ? -13.992 -20.894 -18.256 1.00 87.31 204 LYS A N 1
ATOM 1646 C CA . LYS A 1 204 ? -14.508 -22.275 -18.342 1.00 87.31 204 LYS A CA 1
ATOM 1647 C C . LYS A 1 204 ? -14.158 -22.989 -19.647 1.00 87.31 204 LYS A C 1
ATOM 1649 O O . LYS A 1 204 ? -14.078 -24.218 -19.653 1.00 87.31 204 LYS A O 1
ATOM 1654 N N . LYS A 1 205 ? -13.951 -22.250 -20.738 1.00 90.94 205 LYS A N 1
ATOM 1655 C CA . LYS A 1 205 ? -13.623 -22.785 -22.070 1.00 90.94 205 LYS A CA 1
ATOM 1656 C C . LYS A 1 205 ? -12.468 -22.015 -22.698 1.00 90.94 205 LYS A C 1
ATOM 1658 O O . LYS A 1 205 ? -12.393 -20.798 -22.552 1.00 90.94 205 LYS A O 1
ATOM 1663 N N . ILE A 1 206 ? -11.619 -22.710 -23.457 1.00 93.31 206 ILE A N 1
ATOM 1664 C CA . ILE A 1 206 ? -10.687 -22.064 -24.389 1.00 93.31 206 ILE A CA 1
ATOM 1665 C C . ILE A 1 206 ? -11.507 -21.439 -25.528 1.00 93.31 206 ILE A C 1
ATOM 1667 O O . ILE A 1 206 ? -12.437 -22.059 -26.047 1.00 93.31 206 ILE A O 1
ATOM 1671 N N . VAL A 1 207 ? -11.164 -20.212 -25.917 1.00 94.31 207 VAL A N 1
ATOM 1672 C CA . VAL A 1 207 ? -11.792 -19.464 -27.015 1.00 94.31 207 VAL A CA 1
ATOM 1673 C C . VAL A 1 207 ? -10.733 -18.944 -27.985 1.00 94.31 207 VAL A C 1
ATOM 1675 O O . VAL A 1 207 ? -9.544 -18.898 -27.677 1.00 94.31 207 VAL A O 1
ATOM 1678 N N . SER A 1 208 ? -11.156 -18.541 -29.184 1.00 95.38 208 SER A N 1
ATOM 1679 C CA . SER A 1 208 ? -10.237 -17.902 -30.134 1.00 95.38 208 SER A CA 1
ATOM 1680 C C . SER A 1 208 ? -9.947 -16.470 -29.694 1.00 95.38 208 SER A C 1
ATOM 1682 O O . SER A 1 208 ? -10.880 -15.704 -29.465 1.00 95.38 208 SER A O 1
ATOM 1684 N N . CYS A 1 209 ? -8.671 -16.105 -29.595 1.00 93.38 209 CYS A N 1
ATOM 1685 C CA . CYS A 1 209 ? -8.276 -14.737 -29.276 1.00 93.38 209 CYS A CA 1
ATOM 1686 C C . CYS A 1 209 ? -8.713 -13.740 -30.370 1.00 93.38 209 CYS A C 1
ATOM 1688 O O . CYS A 1 209 ? -8.696 -14.102 -31.551 1.00 93.38 209 CYS A O 1
ATOM 1690 N N . PRO A 1 210 ? -9.031 -12.476 -30.019 1.00 92.44 210 PRO A N 1
ATOM 1691 C CA . PRO A 1 210 ? -9.282 -11.420 -31.000 1.00 92.44 210 PRO A CA 1
ATOM 1692 C C . PRO A 1 210 ? -8.106 -11.233 -31.962 1.00 92.44 210 PRO A C 1
ATOM 1694 O O . PRO A 1 210 ? -6.945 -11.324 -31.556 1.00 92.44 210 PRO A O 1
ATOM 1697 N N . ILE A 1 211 ? -8.393 -10.946 -33.233 1.00 84.56 211 ILE A N 1
ATOM 1698 C CA . ILE A 1 211 ? -7.361 -10.765 -34.261 1.00 84.56 211 ILE A CA 1
ATOM 1699 C C . ILE A 1 211 ? -6.528 -9.516 -33.950 1.00 84.56 211 ILE A C 1
ATOM 1701 O O . ILE A 1 211 ? -7.063 -8.431 -33.732 1.00 84.56 211 ILE A O 1
ATOM 1705 N N . ARG A 1 212 ? -5.200 -9.672 -33.961 1.00 73.12 212 ARG A N 1
ATOM 1706 C CA . ARG A 1 212 ? -4.229 -8.587 -33.780 1.00 73.12 212 ARG A CA 1
ATOM 1707 C C . ARG A 1 212 ? -3.260 -8.565 -34.955 1.00 73.12 212 ARG A C 1
ATOM 1709 O O . ARG A 1 212 ? -2.563 -9.543 -35.199 1.00 73.12 212 ARG A O 1
ATOM 1716 N N . TYR A 1 213 ? -3.201 -7.438 -35.662 1.00 57.09 213 TYR A N 1
ATOM 1717 C CA . TYR A 1 213 ? -2.423 -7.290 -36.901 1.00 57.09 213 TYR A CA 1
ATOM 1718 C C . TYR A 1 213 ? -0.896 -7.226 -36.700 1.00 57.09 213 TYR A C 1
ATOM 1720 O O . TYR A 1 213 ? -0.145 -7.287 -37.673 1.00 57.09 213 TYR A O 1
ATOM 1728 N N . HIS A 1 214 ? -0.423 -7.157 -35.451 1.00 57.19 214 HIS A N 1
ATOM 1729 C CA . HIS A 1 214 ? 0.997 -7.171 -35.102 1.00 57.19 214 HIS A CA 1
ATOM 1730 C C . HIS A 1 214 ? 1.307 -8.323 -34.136 1.00 57.19 214 HIS A C 1
ATOM 1732 O O . HIS A 1 214 ? 0.901 -8.296 -32.974 1.00 57.19 214 HIS A O 1
ATOM 1738 N N . GLN A 1 215 ? 2.067 -9.318 -34.603 1.00 57.72 215 GLN A N 1
ATOM 1739 C CA . GLN A 1 215 ? 2.700 -10.311 -33.730 1.00 57.72 215 GLN A CA 1
ATOM 1740 C C . GLN A 1 215 ? 3.825 -9.647 -32.924 1.00 57.72 215 GLN A C 1
ATOM 1742 O O . GLN A 1 215 ? 4.647 -8.906 -33.468 1.00 57.72 215 GLN A O 1
ATOM 1747 N N . THR A 1 216 ? 3.898 -9.933 -31.626 1.00 66.75 216 THR A N 1
ATOM 1748 C CA . THR A 1 216 ? 4.856 -9.316 -30.702 1.00 66.75 216 THR A CA 1
ATOM 1749 C C . THR A 1 216 ? 6.259 -9.903 -30.872 1.00 66.75 216 THR A C 1
ATOM 1751 O O . THR A 1 216 ? 6.648 -10.852 -30.191 1.00 66.75 216 THR A O 1
ATOM 1754 N N . GLY A 1 217 ? 7.037 -9.310 -31.782 1.00 70.56 217 GLY A N 1
ATOM 1755 C CA . GLY A 1 217 ? 8.487 -9.513 -31.909 1.00 70.56 217 GLY A CA 1
ATOM 1756 C C . GLY A 1 217 ? 8.954 -10.632 -32.845 1.00 70.56 217 GLY A C 1
ATOM 1757 O O . GLY A 1 217 ? 10.158 -10.779 -33.034 1.00 70.56 217 GLY A O 1
ATOM 1758 N N . CYS A 1 218 ? 8.047 -11.411 -33.442 1.00 81.50 218 CYS A N 1
ATOM 1759 C CA . CYS A 1 218 ? 8.426 -12.486 -34.373 1.00 81.50 218 CYS A CA 1
ATOM 1760 C C . CYS A 1 218 ? 8.809 -11.956 -35.768 1.00 81.50 218 CYS A C 1
ATOM 1762 O O . CYS A 1 218 ? 9.807 -12.386 -36.342 1.00 81.50 218 CYS A O 1
ATOM 1764 N N . GLY A 1 219 ? 8.060 -10.973 -36.283 1.00 71.19 219 GLY A N 1
ATOM 1765 C CA . GLY A 1 219 ? 8.191 -10.483 -37.660 1.00 71.19 219 GLY A CA 1
ATOM 1766 C C . GLY A 1 219 ? 7.529 -11.412 -38.687 1.00 71.19 219 GLY A C 1
ATOM 1767 O O . GLY A 1 219 ? 7.286 -12.585 -38.414 1.00 71.19 219 GLY A O 1
ATOM 1768 N N . LYS A 1 220 ? 7.213 -10.883 -39.877 1.00 69.06 220 LYS A N 1
ATOM 1769 C CA . LYS A 1 220 ? 6.644 -11.691 -40.966 1.00 69.06 220 LYS A CA 1
ATOM 1770 C C . LYS A 1 220 ? 7.680 -12.699 -41.465 1.00 69.06 220 LYS A C 1
ATOM 1772 O O . LYS A 1 220 ? 8.826 -12.327 -41.701 1.00 69.06 220 LYS A O 1
ATOM 1777 N N . ASP A 1 221 ? 7.253 -13.955 -41.584 1.00 66.31 221 ASP A N 1
ATOM 1778 C CA . ASP A 1 221 ? 7.962 -15.071 -42.228 1.00 66.31 221 ASP A CA 1
ATOM 1779 C C . ASP A 1 221 ? 9.413 -15.322 -41.764 1.00 66.31 221 ASP A C 1
ATOM 1781 O O . ASP A 1 221 ? 10.199 -15.969 -42.453 1.00 66.31 221 ASP A O 1
ATOM 1785 N N . LYS A 1 222 ? 9.768 -14.874 -40.551 1.00 73.69 222 LYS A N 1
ATOM 1786 C CA . LYS A 1 222 ? 11.066 -15.177 -39.939 1.00 73.69 222 LYS A CA 1
ATOM 1787 C C . LYS A 1 222 ? 11.088 -16.570 -39.313 1.00 73.69 222 LYS A C 1
ATOM 1789 O O . LYS A 1 222 ? 10.166 -16.978 -38.606 1.00 73.69 222 LYS A O 1
ATOM 1794 N N . ASN A 1 223 ? 12.210 -17.252 -39.517 1.00 87.69 223 ASN A N 1
ATOM 1795 C CA . ASN A 1 223 ? 12.571 -18.474 -38.812 1.00 87.69 223 ASN A CA 1
ATOM 1796 C C . ASN A 1 223 ? 12.975 -18.157 -37.360 1.00 87.69 223 ASN A C 1
ATOM 1798 O O . ASN A 1 223 ? 13.790 -17.263 -37.121 1.00 87.69 223 ASN A O 1
ATOM 1802 N N . LEU A 1 224 ? 12.422 -18.903 -36.401 1.00 91.06 224 LEU A N 1
ATOM 1803 C CA . LEU A 1 224 ? 12.680 -18.765 -34.967 1.00 91.06 224 LEU A CA 1
ATOM 1804 C C . LEU A 1 224 ? 13.429 -19.966 -34.378 1.00 91.06 224 LEU A C 1
ATOM 1806 O O . LEU A 1 224 ? 13.358 -21.088 -34.878 1.00 91.06 224 LEU A O 1
ATOM 1810 N N . VAL A 1 225 ? 14.134 -19.711 -33.280 1.00 93.38 225 VAL A N 1
ATOM 1811 C CA . VAL A 1 225 ? 14.805 -20.700 -32.433 1.00 93.38 225 VAL A CA 1
ATOM 1812 C C . VAL A 1 225 ? 13.894 -21.079 -31.265 1.00 93.38 225 VAL A C 1
ATOM 1814 O O . VAL A 1 225 ? 13.288 -20.214 -30.630 1.00 93.38 225 VAL A O 1
ATOM 1817 N N . PHE A 1 226 ? 13.858 -22.366 -30.928 1.00 94.69 226 PHE A N 1
ATOM 1818 C CA . PHE A 1 226 ? 13.251 -22.888 -29.703 1.00 94.69 226 PHE A CA 1
ATOM 1819 C C . PHE A 1 226 ? 14.385 -23.457 -28.826 1.00 94.69 226 PHE A C 1
ATOM 1821 O O . PHE A 1 226 ? 14.854 -24.559 -29.105 1.00 94.69 226 PHE A O 1
ATOM 1828 N N . PRO A 1 227 ? 14.928 -22.697 -27.852 1.00 92.75 227 PRO A N 1
ATOM 1829 C CA . PRO A 1 227 ? 16.193 -23.049 -27.203 1.00 92.75 227 PRO A CA 1
ATOM 1830 C C . PRO A 1 227 ? 16.048 -24.118 -26.108 1.00 92.75 227 PRO A C 1
ATOM 1832 O O . PRO A 1 227 ? 15.152 -24.040 -25.264 1.00 92.75 227 PRO A O 1
ATOM 1835 N N . ALA A 1 228 ? 16.968 -25.082 -26.087 1.00 88.75 228 ALA A N 1
ATOM 1836 C CA . ALA A 1 228 ? 17.185 -26.003 -24.964 1.00 88.75 228 ALA A CA 1
ATOM 1837 C C . ALA A 1 228 ? 17.921 -25.323 -23.782 1.00 88.75 228 ALA A C 1
ATOM 1839 O O . ALA A 1 228 ? 18.375 -24.182 -23.904 1.00 88.75 228 ALA A O 1
ATOM 1840 N N . SER A 1 229 ? 18.054 -26.029 -22.651 1.00 72.25 229 SER A N 1
ATOM 1841 C CA . SER A 1 229 ? 18.740 -25.567 -21.425 1.00 72.25 229 SER A CA 1
ATOM 1842 C C . SER A 1 229 ? 20.147 -25.019 -21.671 1.00 72.25 229 SER A C 1
ATOM 1844 O O . SER A 1 229 ? 20.551 -24.024 -21.070 1.00 72.25 229 SER A O 1
ATOM 1846 N N . ASP A 1 230 ? 20.873 -25.659 -22.585 1.00 57.16 230 ASP A N 1
ATOM 1847 C CA . ASP A 1 230 ? 22.319 -25.496 -22.749 1.00 57.16 230 ASP A CA 1
ATOM 1848 C C . ASP A 1 230 ? 22.671 -24.394 -23.763 1.00 57.16 230 ASP A C 1
ATOM 1850 O O . ASP A 1 230 ? 23.824 -24.238 -24.162 1.00 57.16 230 ASP A O 1
ATOM 1854 N N . ALA A 1 231 ? 21.686 -23.590 -24.182 1.00 49.97 231 ALA A N 1
ATOM 1855 C CA . ALA A 1 231 ? 21.864 -22.505 -25.149 1.00 49.97 231 ALA A CA 1
ATOM 1856 C C . ALA A 1 231 ? 22.837 -21.397 -24.681 1.00 49.97 231 ALA A C 1
ATOM 1858 O O . ALA A 1 231 ? 23.297 -20.605 -25.501 1.00 49.97 231 ALA A O 1
ATOM 1859 N N . SER A 1 232 ? 23.231 -21.370 -23.402 1.00 43.38 232 SER A N 1
ATOM 1860 C CA . SER A 1 232 ? 24.358 -20.560 -22.913 1.00 43.38 232 SER A CA 1
ATOM 1861 C C . SER A 1 232 ? 25.711 -20.957 -23.525 1.00 43.38 232 SER A C 1
ATOM 1863 O O . SER A 1 232 ? 26.615 -20.126 -23.567 1.00 43.38 232 SER A O 1
ATOM 1865 N N . ARG A 1 233 ? 25.847 -22.188 -24.044 1.00 42.66 233 ARG A N 1
ATOM 1866 C CA . ARG A 1 233 ? 26.992 -22.674 -24.836 1.00 42.66 233 ARG A CA 1
ATOM 1867 C C . ARG A 1 233 ? 26.807 -22.511 -26.354 1.00 42.66 233 ARG A C 1
ATOM 1869 O O . ARG A 1 233 ? 27.542 -23.124 -27.123 1.00 42.66 233 ARG A O 1
ATOM 1876 N N . MET A 1 234 ? 25.872 -21.673 -26.818 1.00 42.94 234 MET A N 1
ATOM 1877 C CA . MET A 1 234 ? 25.845 -21.256 -28.226 1.00 42.94 234 MET A CA 1
ATOM 1878 C C . MET A 1 234 ? 27.163 -20.555 -28.599 1.00 42.94 234 MET A C 1
ATOM 1880 O O . MET A 1 234 ? 27.341 -19.369 -28.315 1.00 42.94 234 MET A O 1
ATOM 1884 N N . GLN A 1 235 ? 28.054 -21.265 -29.296 1.00 34.91 235 GLN A N 1
ATOM 1885 C CA . GLN A 1 235 ? 29.156 -20.657 -30.038 1.00 34.91 235 GLN A CA 1
ATOM 1886 C C . GLN A 1 235 ? 28.577 -19.814 -31.182 1.00 34.91 235 GLN A C 1
ATOM 1888 O O . GLN A 1 235 ? 28.376 -20.277 -32.302 1.00 34.91 235 GLN A O 1
ATOM 1893 N N . ILE A 1 236 ? 28.295 -18.547 -30.884 1.00 40.06 236 ILE A N 1
ATOM 1894 C CA . ILE A 1 236 ? 28.172 -17.496 -31.893 1.00 40.06 236 ILE A CA 1
ATOM 1895 C C . ILE A 1 236 ? 29.613 -17.194 -32.316 1.00 40.06 236 ILE A C 1
ATOM 1897 O O . ILE A 1 236 ? 30.287 -16.391 -31.676 1.00 40.06 236 ILE A O 1
ATOM 1901 N N . GLY A 1 237 ? 30.114 -17.970 -33.279 1.00 30.28 237 GLY A N 1
ATOM 1902 C CA . GLY A 1 237 ? 31.532 -17.997 -33.637 1.00 30.28 237 GLY A CA 1
ATOM 1903 C C . GLY A 1 237 ? 32.035 -16.696 -34.266 1.00 30.28 237 GLY A C 1
ATOM 1904 O O . GLY A 1 237 ? 31.251 -15.922 -34.811 1.00 30.28 237 GLY A O 1
ATOM 1905 N N . GLY A 1 238 ? 33.357 -16.505 -34.226 1.00 27.97 238 GLY A N 1
ATOM 1906 C CA . GLY A 1 238 ? 34.036 -15.446 -34.977 1.00 27.97 238 GLY A CA 1
ATOM 1907 C C . GLY A 1 238 ? 34.512 -14.236 -34.170 1.00 27.97 238 GLY A C 1
ATOM 1908 O O . GLY A 1 238 ? 34.218 -13.116 -34.564 1.00 27.97 238 GLY A O 1
ATOM 1909 N N . LEU A 1 239 ? 35.268 -14.445 -33.086 1.00 26.02 239 LEU A N 1
ATOM 1910 C CA . LEU A 1 239 ? 36.677 -14.012 -33.031 1.00 26.02 239 LEU A CA 1
ATOM 1911 C C . LEU A 1 239 ? 37.396 -14.629 -31.817 1.00 26.02 239 LEU A C 1
ATOM 1913 O O . LEU A 1 239 ? 36.784 -14.863 -30.776 1.00 26.02 239 LEU A O 1
ATOM 1917 N N . GLN A 1 240 ? 38.695 -14.880 -31.967 1.00 26.91 240 GLN A N 1
ATOM 1918 C CA . GLN A 1 240 ? 39.623 -15.264 -30.900 1.00 26.91 240 GLN A CA 1
ATOM 1919 C C . GLN A 1 240 ? 40.614 -14.109 -30.721 1.00 26.91 240 GLN A C 1
ATOM 1921 O O . GLN A 1 240 ? 41.117 -13.604 -31.722 1.00 26.91 240 GLN A O 1
ATOM 1926 N N . ILE A 1 241 ? 40.904 -13.711 -29.482 1.00 25.70 241 ILE A N 1
ATOM 1927 C CA . ILE A 1 241 ? 42.045 -12.849 -29.140 1.00 25.70 241 ILE A CA 1
ATOM 1928 C C . ILE A 1 241 ? 42.711 -13.453 -27.897 1.00 25.70 241 ILE A C 1
ATOM 1930 O O . ILE A 1 241 ? 42.017 -13.902 -26.983 1.00 25.70 241 ILE A O 1
ATOM 1934 N N . ASP A 1 242 ? 44.041 -13.520 -27.920 1.00 24.11 242 ASP A N 1
ATOM 1935 C CA . ASP A 1 242 ? 44.887 -14.152 -26.901 1.00 24.11 242 ASP A CA 1
ATOM 1936 C C . ASP A 1 242 ? 45.111 -13.214 -25.692 1.00 24.11 242 ASP A C 1
ATOM 1938 O O . ASP A 1 242 ? 45.191 -11.995 -25.881 1.00 24.11 242 ASP A O 1
ATOM 1942 N N . PRO A 1 243 ? 45.230 -13.716 -24.447 1.00 26.30 243 PRO A N 1
ATOM 1943 C CA . PRO A 1 243 ? 45.292 -12.874 -23.255 1.00 26.30 243 PRO A CA 1
ATOM 1944 C C . PRO A 1 243 ? 46.723 -12.386 -22.953 1.00 26.30 243 PRO A C 1
ATOM 1946 O O . PRO A 1 243 ? 47.270 -12.671 -21.887 1.00 26.30 243 PRO A O 1
ATOM 1949 N N . SER A 1 244 ? 47.339 -11.635 -23.874 1.00 26.25 244 SER A N 1
ATOM 1950 C CA . SER A 1 244 ? 48.646 -11.000 -23.634 1.00 26.25 244 SER A CA 1
ATOM 1951 C C . SER A 1 244 ? 48.912 -9.747 -24.483 1.00 26.25 244 SER A C 1
ATOM 1953 O O . SER A 1 244 ? 49.432 -9.844 -25.591 1.00 26.25 244 SER A O 1
ATOM 1955 N N . VAL A 1 245 ? 48.612 -8.570 -23.925 1.00 25.34 245 VAL A N 1
ATOM 1956 C CA . VAL A 1 245 ? 49.378 -7.302 -24.001 1.00 25.34 245 VAL A CA 1
ATOM 1957 C C . VAL A 1 245 ? 48.686 -6.302 -23.059 1.00 25.34 245 VAL A C 1
ATOM 1959 O O . VAL A 1 245 ? 47.484 -6.408 -22.828 1.00 25.34 245 VAL A O 1
ATOM 1962 N N . ASN A 1 246 ? 49.442 -5.379 -22.460 1.00 26.73 246 ASN A N 1
ATOM 1963 C CA . ASN A 1 246 ? 48.968 -4.500 -21.388 1.00 26.73 246 ASN A CA 1
ATOM 1964 C C . ASN A 1 246 ? 49.256 -3.022 -21.702 1.00 26.73 246 ASN A C 1
ATOM 1966 O O . ASN A 1 246 ? 50.412 -2.613 -21.602 1.00 26.73 246 ASN A O 1
ATOM 1970 N N . SER A 1 247 ? 48.231 -2.237 -22.055 1.00 22.86 247 SER A N 1
ATOM 1971 C CA . SER A 1 247 ? 48.301 -0.766 -22.158 1.00 22.86 247 SER A CA 1
ATOM 1972 C C . SER A 1 247 ? 46.950 -0.127 -22.508 1.00 22.86 247 SER A C 1
ATOM 1974 O O . SER A 1 247 ? 46.282 -0.618 -23.415 1.00 22.86 247 SER A O 1
ATOM 1976 N N . GLY A 1 248 ? 46.671 1.045 -21.930 1.00 22.52 248 GLY A N 1
ATOM 1977 C CA . GLY A 1 248 ? 45.813 2.072 -22.539 1.00 22.52 248 GLY A CA 1
ATOM 1978 C C . GLY A 1 248 ? 44.352 2.104 -22.084 1.00 22.52 248 GLY A C 1
ATOM 1979 O O . GLY A 1 248 ? 43.633 1.112 -22.165 1.00 22.52 248 GLY A O 1
ATOM 1980 N N . GLU A 1 249 ? 43.925 3.286 -21.649 1.00 25.36 249 GLU A N 1
ATOM 1981 C CA . GLU A 1 249 ? 42.523 3.689 -21.531 1.00 25.36 249 GLU A CA 1
ATOM 1982 C C . GLU A 1 249 ? 42.039 4.235 -22.885 1.00 25.36 249 GLU A C 1
ATOM 1984 O O . GLU A 1 249 ? 42.814 4.898 -23.567 1.00 25.36 249 GLU A O 1
ATOM 1989 N N . GLU A 1 250 ? 40.777 3.986 -23.244 1.00 21.52 250 GLU A N 1
ATOM 1990 C CA . GLU A 1 250 ? 39.844 4.975 -23.822 1.00 21.52 250 GLU A CA 1
ATOM 1991 C C . GLU A 1 250 ? 38.466 4.310 -24.023 1.00 21.52 250 GLU A C 1
ATOM 1993 O O . GLU A 1 250 ? 38.344 3.273 -24.679 1.00 21.52 250 GLU A O 1
ATOM 1998 N N . GLU A 1 251 ? 37.418 4.894 -23.436 1.00 22.70 251 GLU A N 1
ATOM 1999 C CA . GLU A 1 251 ? 36.019 4.570 -23.742 1.00 22.70 251 GLU A CA 1
ATOM 2000 C C . GLU A 1 251 ? 35.419 5.699 -24.585 1.00 22.70 251 GLU A C 1
ATOM 2002 O O . GLU A 1 251 ? 35.624 6.861 -24.252 1.00 22.70 251 GLU A O 1
ATOM 2007 N N . ASP A 1 252 ? 34.591 5.369 -25.583 1.00 21.42 252 ASP A N 1
ATOM 2008 C CA . ASP A 1 252 ? 33.306 6.070 -25.734 1.00 21.42 252 ASP A CA 1
ATOM 2009 C C . ASP A 1 252 ? 32.286 5.261 -26.581 1.00 21.42 252 ASP A C 1
ATOM 2011 O O . ASP A 1 252 ? 32.672 4.598 -27.553 1.00 21.42 252 ASP A O 1
ATOM 2015 N N . PRO A 1 253 ? 30.976 5.261 -26.250 1.00 30.16 253 PRO A N 1
ATOM 2016 C CA . PRO A 1 253 ? 29.933 4.550 -26.996 1.00 30.16 253 PRO A CA 1
ATOM 2017 C C . PRO A 1 253 ? 28.927 5.498 -27.677 1.00 30.16 253 PRO A C 1
ATOM 2019 O O . PRO A 1 253 ? 28.734 6.616 -27.234 1.00 30.16 253 PRO A O 1
ATOM 2022 N N . ILE A 1 254 ? 28.135 5.016 -28.651 1.00 23.39 254 ILE A N 1
ATOM 2023 C CA . ILE A 1 254 ? 26.792 5.566 -28.972 1.00 23.39 254 ILE A CA 1
ATOM 2024 C C . ILE A 1 254 ? 25.994 4.575 -29.849 1.00 23.39 254 ILE A C 1
ATOM 2026 O O . ILE A 1 254 ? 26.443 4.174 -30.917 1.00 23.39 254 ILE A O 1
ATOM 2030 N N . SER A 1 255 ? 24.767 4.197 -29.443 1.00 22.19 255 SER A N 1
ATOM 2031 C CA . SER A 1 255 ? 23.532 4.581 -30.170 1.00 22.19 255 SER A CA 1
ATOM 2032 C C . SER A 1 255 ? 22.248 3.814 -29.780 1.00 22.19 255 SER A C 1
ATOM 2034 O O . SER A 1 255 ? 22.000 2.683 -30.194 1.00 22.19 255 SER A O 1
ATOM 2036 N N . THR A 1 256 ? 21.347 4.506 -29.079 1.00 23.11 256 THR A N 1
ATOM 2037 C CA . THR A 1 256 ? 19.929 4.162 -28.841 1.00 23.11 256 THR A CA 1
ATOM 2038 C C . THR A 1 256 ? 18.973 5.073 -29.644 1.00 23.11 256 THR A C 1
ATOM 2040 O O . THR A 1 256 ? 19.383 6.115 -30.165 1.00 23.11 256 THR A O 1
ATOM 2043 N N . ARG A 1 257 ? 17.683 4.708 -29.760 1.00 23.83 257 ARG A N 1
ATOM 2044 C CA . ARG A 1 257 ? 16.614 5.555 -30.342 1.00 23.83 257 ARG A CA 1
ATOM 2045 C C . ARG A 1 257 ? 15.370 5.571 -29.443 1.00 23.83 257 ARG A C 1
ATOM 2047 O O . ARG A 1 257 ? 14.988 4.531 -28.910 1.00 23.83 257 ARG A O 1
ATOM 2054 N N . THR A 1 258 ? 14.737 6.739 -29.339 1.00 24.03 258 THR A N 1
ATOM 2055 C CA . THR A 1 258 ? 13.663 7.075 -28.381 1.00 24.03 258 THR A CA 1
ATOM 2056 C C . THR A 1 258 ? 12.433 7.618 -29.120 1.00 24.03 258 THR A C 1
ATOM 2058 O O . THR A 1 258 ? 12.565 8.105 -30.243 1.00 24.03 258 THR A O 1
ATOM 2061 N N . LEU A 1 259 ? 11.236 7.529 -28.524 1.00 20.31 259 LEU A N 1
ATOM 2062 C CA . LEU A 1 259 ? 9.994 8.065 -29.098 1.00 20.31 259 LEU A CA 1
ATOM 2063 C C . LEU A 1 259 ? 8.962 8.367 -27.992 1.00 20.31 259 LEU A C 1
ATOM 2065 O O . LEU A 1 259 ? 8.545 7.453 -27.284 1.00 20.31 259 LEU A O 1
ATOM 2069 N N . PHE A 1 260 ? 8.561 9.634 -27.859 1.00 25.80 260 PHE A N 1
ATOM 2070 C CA . PHE A 1 260 ? 7.582 10.157 -26.892 1.00 25.80 260 PHE A CA 1
ATOM 2071 C C . PHE A 1 260 ? 6.912 11.437 -27.455 1.00 25.80 260 PHE A C 1
ATOM 2073 O O . PHE A 1 260 ? 7.293 11.893 -28.534 1.00 25.80 260 PHE A O 1
ATOM 2080 N N . GLY A 1 261 ? 5.911 12.008 -26.771 1.00 21.95 261 GLY A N 1
ATOM 2081 C CA . GLY A 1 261 ? 5.196 13.215 -27.215 1.00 21.95 261 GLY A CA 1
ATOM 2082 C C . GLY A 1 261 ? 4.215 13.787 -26.178 1.00 21.95 261 GLY A C 1
ATOM 2083 O O . GLY A 1 261 ? 3.776 13.024 -25.317 1.00 21.95 261 GLY A O 1
ATOM 2084 N N . LYS A 1 262 ? 3.953 15.120 -26.341 1.00 21.34 262 LYS A N 1
ATOM 2085 C CA . LYS A 1 262 ? 2.586 17.429 -25.307 1.00 21.34 262 LYS A CA 1
ATOM 2086 C C . LYS A 1 262 ? 1.913 17.628 -23.850 1.00 21.34 262 LYS A C 1
ATOM 2088 O O . LYS A 1 262 ? 0.846 17.102 -23.526 1.00 21.34 262 LYS A O 1
ATOM 2093 N N . ILE A 1 263 ? 2.503 18.536 -23.051 1.00 25.61 263 ILE A N 1
ATOM 2094 C CA . ILE A 1 263 ? 1.934 19.282 -21.907 1.00 25.61 263 ILE A CA 1
ATOM 2095 C C . ILE A 1 263 ? 0.389 19.314 -21.782 1.00 25.61 263 ILE A C 1
ATOM 2097 O O . ILE A 1 263 ? -0.237 20.037 -22.556 1.00 25.61 263 ILE A O 1
ATOM 2101 N N . ASN A 1 264 ? -0.247 18.658 -20.802 1.00 23.30 264 ASN A N 1
ATOM 2102 C CA . ASN A 1 264 ? -1.549 19.119 -20.296 1.00 23.30 264 ASN A CA 1
ATOM 2103 C C . ASN A 1 264 ? -1.598 19.128 -18.753 1.00 23.30 264 ASN A C 1
ATOM 2105 O O . ASN A 1 264 ? -1.775 18.098 -18.103 1.00 23.30 264 ASN A O 1
ATOM 2109 N N . ALA A 1 265 ? -1.396 20.307 -18.161 1.00 28.77 265 ALA A N 1
ATOM 2110 C CA . ALA A 1 265 ? -1.189 20.483 -16.724 1.00 28.77 265 ALA A CA 1
ATOM 2111 C C . ALA A 1 265 ? -2.516 20.529 -15.941 1.00 28.77 265 ALA A C 1
ATOM 2113 O O . ALA A 1 265 ? -3.069 21.606 -15.707 1.00 28.77 265 ALA A O 1
ATOM 2114 N N . ARG A 1 266 ? -3.043 19.362 -15.531 1.00 25.08 266 ARG A N 1
ATOM 2115 C CA . ARG A 1 266 ? -4.222 19.290 -14.635 1.00 25.08 266 ARG A CA 1
ATOM 2116 C C . ARG A 1 266 ? -4.383 18.036 -13.761 1.00 25.08 266 ARG A C 1
ATOM 2118 O O . ARG A 1 266 ? -5.441 17.868 -13.161 1.00 25.08 266 ARG A O 1
ATOM 2125 N N . ALA A 1 267 ? -3.361 17.189 -13.657 1.00 26.69 267 ALA A N 1
ATOM 2126 C CA . ALA A 1 267 ? -3.328 16.043 -12.743 1.00 26.69 267 ALA A CA 1
ATOM 2127 C C . ALA A 1 267 ? -1.930 15.903 -12.119 1.00 26.69 267 ALA A C 1
ATOM 2129 O O . ALA A 1 267 ? -0.936 16.208 -12.778 1.00 26.69 267 ALA A O 1
ATOM 2130 N N . GLY A 1 268 ? -1.862 15.464 -10.860 1.00 27.19 268 GLY A N 1
ATOM 2131 C CA . GLY A 1 268 ? -0.600 15.211 -10.161 1.00 27.19 268 GLY A CA 1
ATOM 2132 C C . GLY A 1 268 ? 0.019 13.857 -10.529 1.00 27.19 268 GLY A C 1
ATOM 2133 O O . GLY A 1 268 ? -0.698 12.905 -10.834 1.00 27.19 268 GLY A O 1
ATOM 2134 N N . GLY A 1 269 ? 1.352 13.777 -10.454 1.00 27.02 269 GLY A N 1
ATOM 2135 C CA . GLY A 1 269 ? 2.128 12.536 -10.575 1.00 27.02 269 GLY A CA 1
ATOM 2136 C C . GLY A 1 269 ? 2.558 12.157 -12.001 1.00 27.02 269 GLY A C 1
ATOM 2137 O O . GLY A 1 269 ? 1.744 11.780 -12.840 1.00 27.02 269 GLY A O 1
ATOM 2138 N N . CYS A 1 270 ? 3.871 12.176 -12.253 1.00 25.23 270 CYS A N 1
ATOM 2139 C CA . CYS A 1 270 ? 4.531 11.576 -13.420 1.00 25.23 270 CYS A CA 1
ATOM 2140 C C . CYS A 1 270 ? 5.969 11.154 -13.070 1.00 25.23 270 CYS A C 1
ATOM 2142 O O . CYS A 1 270 ? 6.631 11.810 -12.272 1.00 25.23 270 CYS A O 1
ATOM 2144 N N . PHE A 1 271 ? 6.466 10.082 -13.695 1.00 29.38 271 PHE A N 1
ATOM 2145 C CA . PHE A 1 271 ? 7.828 9.562 -13.511 1.00 29.38 271 PHE A CA 1
ATOM 2146 C C . PHE A 1 271 ? 8.505 9.339 -14.861 1.00 29.38 271 PHE A C 1
ATOM 2148 O O . PHE A 1 271 ? 7.838 8.999 -15.838 1.00 29.38 271 PHE A O 1
ATOM 2155 N N . CYS A 1 272 ? 9.823 9.537 -14.911 1.00 26.27 272 CYS A N 1
ATOM 2156 C CA . CYS A 1 272 ? 10.590 9.614 -16.155 1.00 26.27 272 CYS A CA 1
ATOM 2157 C C . CYS A 1 272 ? 11.886 8.790 -16.087 1.00 26.27 272 CYS A C 1
ATOM 2159 O O . CYS A 1 272 ? 12.230 8.236 -15.045 1.00 26.27 272 CYS A O 1
ATOM 2161 N N . LYS A 1 273 ? 12.583 8.683 -17.224 1.00 25.34 273 LYS A N 1
ATOM 2162 C CA . LYS A 1 273 ? 13.842 7.947 -17.386 1.00 25.34 273 LYS A CA 1
ATOM 2163 C C . LYS A 1 273 ? 14.787 8.745 -18.287 1.00 25.34 273 LYS A C 1
ATOM 2165 O O . LYS A 1 273 ? 14.343 9.250 -19.315 1.00 25.34 273 LYS A O 1
ATOM 2170 N N . PHE A 1 274 ? 16.072 8.772 -17.941 1.00 27.41 274 PHE A N 1
ATOM 2171 C CA . PHE A 1 274 ? 17.123 9.467 -18.686 1.00 27.41 274 PHE A CA 1
ATOM 2172 C C . PHE A 1 274 ? 17.893 8.541 -19.653 1.00 27.41 274 PHE A C 1
ATOM 2174 O O . PHE A 1 274 ? 17.793 7.309 -19.597 1.00 27.41 274 PHE A O 1
ATOM 2181 N N . SER A 1 275 ? 18.624 9.166 -20.578 1.00 25.86 275 SER A N 1
ATOM 2182 C CA . SER A 1 275 ? 19.685 8.590 -21.413 1.00 25.86 275 SER A CA 1
ATOM 2183 C C . SER A 1 275 ? 20.469 9.757 -22.006 1.00 25.86 275 SER A C 1
ATOM 2185 O O . SER A 1 275 ? 19.926 10.475 -22.845 1.00 25.86 275 SER A O 1
ATOM 2187 N N . GLU A 1 276 ? 21.726 9.943 -21.615 1.00 26.14 276 GLU A N 1
ATOM 2188 C CA . GLU A 1 276 ? 22.598 10.894 -22.309 1.00 26.14 276 GLU A CA 1
ATOM 2189 C C . GLU A 1 276 ? 23.016 10.357 -23.688 1.00 26.14 276 GLU A C 1
ATOM 2191 O O . GLU A 1 276 ? 22.871 9.166 -23.996 1.00 26.14 276 GLU A O 1
ATOM 2196 N N . LYS A 1 277 ? 23.445 11.284 -24.549 1.00 27.50 277 LYS A N 1
ATOM 2197 C CA . LYS A 1 277 ? 23.950 11.035 -25.898 1.00 27.50 277 LYS A CA 1
ATOM 2198 C C . LYS A 1 277 ? 24.649 12.282 -26.430 1.00 27.50 277 LYS A C 1
ATOM 2200 O O . LYS A 1 277 ? 23.993 13.305 -26.622 1.00 27.50 277 LYS A O 1
ATOM 2205 N N . GLU A 1 278 ? 25.915 12.146 -26.792 1.00 25.89 278 GLU A N 1
ATOM 2206 C CA . GLU A 1 278 ? 26.494 12.978 -27.845 1.00 25.89 278 GLU A CA 1
ATOM 2207 C C . GLU A 1 278 ? 26.159 12.384 -29.231 1.00 25.89 278 GLU A C 1
ATOM 2209 O O . GLU A 1 278 ? 25.440 11.380 -29.355 1.00 25.89 278 GLU A O 1
ATOM 2214 N N . SER A 1 279 ? 26.645 13.016 -30.299 1.00 26.47 279 SER A N 1
ATOM 2215 C CA . SER A 1 279 ? 26.547 12.487 -31.660 1.00 26.47 279 SER A CA 1
ATOM 2216 C C . SER A 1 279 ? 27.721 12.959 -32.510 1.00 26.47 279 SER A C 1
ATOM 2218 O O . SER A 1 279 ? 27.802 14.137 -32.851 1.00 26.47 279 SER A O 1
ATOM 2220 N N . LEU A 1 280 ? 28.593 12.021 -32.875 1.00 25.11 280 LEU A N 1
ATOM 2221 C CA . LEU A 1 280 ? 29.564 12.195 -33.951 1.00 25.11 280 LEU A CA 1
ATOM 2222 C C . LEU A 1 280 ? 28.846 12.040 -35.298 1.00 25.11 280 LEU A C 1
ATOM 2224 O O . LEU A 1 280 ? 28.199 11.017 -35.537 1.00 25.11 280 LEU A O 1
ATOM 2228 N N . ASP A 1 281 ? 28.973 13.039 -36.167 1.00 27.22 281 ASP A N 1
ATOM 2229 C CA . ASP A 1 281 ? 28.542 12.950 -37.562 1.00 27.22 281 ASP A CA 1
ATOM 2230 C C . ASP A 1 281 ? 29.598 12.225 -38.411 1.00 27.22 281 ASP A C 1
ATOM 2232 O O . ASP A 1 281 ? 30.801 12.398 -38.209 1.00 27.22 281 ASP A O 1
ATOM 2236 N N . MET A 1 282 ? 29.150 11.458 -39.409 1.00 26.95 282 MET A N 1
ATOM 2237 C CA . MET A 1 282 ? 29.993 10.993 -40.515 1.00 26.95 282 MET A CA 1
ATOM 2238 C C . MET A 1 282 ? 29.341 11.322 -41.863 1.00 26.95 282 MET A C 1
ATOM 2240 O O . MET A 1 282 ? 28.118 11.307 -41.992 1.00 26.95 282 MET A O 1
ATOM 2244 N N . ASP A 1 283 ? 30.190 11.574 -42.859 1.00 28.08 283 ASP A N 1
ATOM 2245 C CA . ASP A 1 283 ? 29.882 11.669 -44.293 1.00 28.08 283 ASP A CA 1
ATOM 2246 C C . ASP A 1 283 ? 28.920 12.786 -44.753 1.00 28.08 283 ASP A C 1
ATOM 2248 O O . ASP A 1 283 ? 27.899 12.568 -45.402 1.00 28.08 283 ASP A O 1
ATOM 2252 N N . GLY A 1 284 ? 29.370 14.026 -44.553 1.00 31.38 284 GLY A N 1
ATOM 2253 C CA . GLY A 1 284 ? 30.000 14.737 -45.675 1.00 31.38 284 GLY A CA 1
ATOM 2254 C C . GLY A 1 284 ? 29.111 15.390 -46.745 1.00 31.38 284 GLY A C 1
ATOM 2255 O O . GLY A 1 284 ? 28.736 14.769 -47.741 1.00 31.38 284 GLY A O 1
ATOM 2256 N N . LYS A 1 285 ? 28.977 16.720 -46.643 1.00 26.81 285 LYS A N 1
ATOM 2257 C CA . LYS A 1 285 ? 29.076 17.654 -47.783 1.00 26.81 285 LYS A CA 1
ATOM 2258 C C . LYS A 1 285 ? 29.382 19.075 -47.306 1.00 26.81 285 LYS A C 1
ATOM 2260 O O . LYS A 1 285 ? 28.940 19.475 -46.236 1.00 26.81 285 LYS A O 1
ATOM 2265 N N . GLU A 1 286 ? 30.153 19.814 -48.098 1.00 35.38 286 GLU A N 1
ATOM 2266 C CA . GLU A 1 286 ? 30.579 21.181 -47.783 1.00 35.38 286 GLU A CA 1
ATOM 2267 C C . GLU A 1 286 ? 29.468 22.211 -48.057 1.00 35.38 286 GLU A C 1
ATOM 2269 O O . GLU A 1 286 ? 28.703 22.078 -49.015 1.00 35.38 286 GLU A O 1
ATOM 2274 N N . GLY A 1 287 ? 29.407 23.253 -47.224 1.00 26.05 287 GLY A N 1
ATOM 2275 C CA . GLY A 1 287 ? 28.427 24.343 -47.293 1.00 26.05 287 GLY A CA 1
ATOM 2276 C C . GLY A 1 287 ? 28.165 24.908 -45.896 1.00 26.05 287 GLY A C 1
ATOM 2277 O O . GLY A 1 287 ? 27.346 24.364 -45.164 1.00 26.05 287 GLY A O 1
ATOM 2278 N N . GLY A 1 288 ? 28.922 25.933 -45.493 1.00 34.78 288 GLY A N 1
ATOM 2279 C CA . GLY A 1 288 ? 28.975 26.389 -44.097 1.00 34.78 288 GLY A CA 1
ATOM 2280 C C . GLY A 1 288 ? 27.964 27.477 -43.714 1.00 34.78 288 GLY A C 1
ATOM 2281 O O . GLY A 1 288 ? 27.624 28.323 -44.537 1.00 34.78 288 GLY A O 1
ATOM 2282 N N . ASP A 1 289 ? 27.574 27.476 -42.434 1.00 26.38 289 ASP A N 1
ATOM 2283 C CA . ASP A 1 289 ? 26.982 28.602 -41.690 1.00 26.38 289 ASP A CA 1
ATOM 2284 C C . ASP A 1 289 ? 27.289 28.450 -40.168 1.00 26.38 289 ASP A C 1
ATOM 2286 O O . ASP A 1 289 ? 27.945 27.482 -39.773 1.00 26.38 289 ASP A O 1
ATOM 2290 N N . ASP A 1 290 ? 26.873 29.413 -39.333 1.00 29.34 290 ASP A N 1
ATOM 2291 C CA . ASP A 1 290 ? 27.271 29.633 -37.923 1.00 29.34 290 ASP A CA 1
ATOM 2292 C C . ASP A 1 290 ? 27.246 28.390 -36.996 1.00 29.34 290 ASP A C 1
ATOM 2294 O O . ASP A 1 290 ? 26.257 27.662 -36.873 1.00 29.34 290 ASP A O 1
ATOM 2298 N N . GLY A 1 291 ? 28.346 28.181 -36.264 1.00 28.91 291 GLY A N 1
ATOM 2299 C CA . GLY A 1 291 ? 28.594 26.991 -35.449 1.00 28.91 291 GLY A CA 1
ATOM 2300 C C . GLY A 1 291 ? 28.226 27.150 -33.972 1.00 28.91 291 GLY A C 1
ATOM 2301 O O . GLY A 1 291 ? 29.084 27.474 -33.150 1.00 28.91 291 GLY A O 1
ATOM 2302 N N . ARG A 1 292 ? 26.981 26.824 -33.592 1.00 30.36 292 ARG A N 1
ATOM 2303 C CA . ARG A 1 292 ? 26.527 26.840 -32.182 1.00 30.36 292 ARG A CA 1
ATOM 2304 C C . ARG A 1 292 ? 26.306 25.440 -31.605 1.00 30.36 292 ARG A C 1
ATOM 2306 O O . ARG A 1 292 ? 25.342 24.757 -31.938 1.00 30.36 292 ARG A O 1
ATOM 2313 N N . ARG A 1 293 ? 27.172 25.033 -30.669 1.00 27.22 293 ARG A N 1
ATOM 2314 C CA . ARG A 1 293 ? 27.038 23.779 -29.901 1.00 27.22 293 ARG A CA 1
ATOM 2315 C C . ARG A 1 293 ? 25.994 23.922 -28.784 1.00 27.22 293 ARG A C 1
ATOM 2317 O O . ARG A 1 293 ? 26.289 24.500 -27.741 1.00 27.22 293 ARG A O 1
ATOM 2324 N N . GLY A 1 294 ? 24.800 23.362 -28.971 1.00 26.98 294 GLY A N 1
ATOM 2325 C CA . GLY A 1 294 ? 23.791 23.232 -27.910 1.00 26.98 294 GLY A CA 1
ATOM 2326 C C . GLY A 1 294 ? 23.957 21.937 -27.105 1.00 26.98 294 GLY A C 1
ATOM 2327 O O . GLY A 1 294 ? 23.987 20.855 -27.688 1.00 26.98 294 GLY A O 1
ATOM 2328 N N . LYS A 1 295 ? 24.027 22.017 -25.767 1.00 28.11 295 LYS A N 1
ATOM 2329 C CA . LYS A 1 295 ? 24.006 20.828 -24.891 1.00 28.11 295 LYS A CA 1
ATOM 2330 C C . LYS A 1 295 ? 22.572 20.324 -24.703 1.00 28.11 295 LYS A C 1
ATOM 2332 O O . LYS A 1 295 ? 21.726 21.051 -24.189 1.00 28.11 295 LYS A O 1
ATOM 2337 N N . ARG A 1 296 ? 22.302 19.064 -25.057 1.00 32.47 296 ARG A N 1
ATOM 2338 C CA . ARG A 1 296 ? 20.982 18.432 -24.896 1.00 32.47 296 ARG A CA 1
ATOM 2339 C C . ARG A 1 296 ? 20.864 17.729 -23.541 1.00 32.47 296 ARG A C 1
ATOM 2341 O O . ARG A 1 296 ? 21.287 16.588 -23.401 1.00 32.47 296 ARG A O 1
ATOM 2348 N N . LEU A 1 297 ? 20.230 18.387 -22.573 1.00 31.36 297 LEU A N 1
ATOM 2349 C CA . LEU A 1 297 ? 19.817 17.778 -21.304 1.00 31.36 297 LEU A CA 1
ATOM 2350 C C . LEU A 1 297 ? 18.284 17.752 -21.222 1.00 31.36 297 LEU A C 1
ATOM 2352 O O . LEU A 1 297 ? 17.646 18.802 -21.163 1.00 31.36 297 LEU A O 1
ATOM 2356 N N . GLU A 1 298 ? 17.693 16.557 -21.235 1.00 32.88 298 GLU A N 1
ATOM 2357 C CA . GLU A 1 298 ? 16.235 16.363 -21.194 1.00 32.88 298 GLU A CA 1
ATOM 2358 C C . GLU A 1 298 ? 15.746 16.299 -19.739 1.00 32.88 298 GLU A C 1
ATOM 2360 O O . GLU A 1 298 ? 15.959 15.301 -19.054 1.00 32.88 298 GLU A O 1
ATOM 2365 N N . TYR A 1 299 ? 15.096 17.363 -19.257 1.00 34.88 299 TYR A N 1
ATOM 2366 C CA . TYR A 1 299 ? 14.541 17.445 -17.898 1.00 34.88 299 TYR A CA 1
ATOM 2367 C C . TYR A 1 299 ? 13.011 17.266 -17.893 1.00 34.88 299 TYR A C 1
ATOM 2369 O O . TYR A 1 299 ? 12.324 17.607 -18.855 1.00 34.88 299 TYR A O 1
ATOM 2377 N N . PHE A 1 300 ? 12.464 16.774 -16.777 1.00 35.97 300 PHE A N 1
ATOM 2378 C CA . PHE A 1 300 ? 11.029 16.519 -16.588 1.00 35.97 300 PHE A CA 1
ATOM 2379 C C . PHE A 1 300 ? 10.532 17.113 -15.262 1.00 35.97 300 PHE A C 1
ATOM 2381 O O . PHE A 1 300 ? 11.259 17.087 -14.274 1.00 35.97 300 PHE A O 1
ATOM 2388 N N . CYS A 1 301 ? 9.300 17.634 -15.220 1.00 32.12 301 CYS A N 1
ATOM 2389 C CA . CYS A 1 301 ? 8.802 18.436 -14.092 1.00 32.12 301 CYS A CA 1
ATOM 2390 C C . CYS A 1 301 ? 7.537 17.860 -13.428 1.00 32.12 301 CYS A C 1
ATOM 2392 O O . CYS A 1 301 ? 6.651 17.343 -14.108 1.00 32.12 301 CYS A O 1
ATOM 2394 N N . LEU A 1 302 ? 7.441 18.002 -12.101 1.00 31.84 302 LEU A N 1
ATOM 2395 C CA . LEU A 1 302 ? 6.283 17.658 -11.263 1.00 31.84 302 LEU A CA 1
ATOM 2396 C C . LEU A 1 302 ? 5.684 18.934 -10.658 1.00 31.84 302 LEU A C 1
ATOM 2398 O O . LEU A 1 302 ? 6.429 19.759 -10.141 1.00 31.84 302 LEU A O 1
ATOM 2402 N N . SER A 1 303 ? 4.354 19.069 -10.672 1.00 30.88 303 SER A N 1
ATOM 2403 C CA . SER A 1 303 ? 3.634 20.201 -10.065 1.00 30.88 303 SER A CA 1
ATOM 2404 C C . SER A 1 303 ? 2.644 19.739 -8.995 1.00 30.88 303 SER A C 1
ATOM 2406 O O . SER A 1 303 ? 1.922 18.762 -9.209 1.00 30.88 303 SER A O 1
ATOM 2408 N N . LEU A 1 304 ? 2.619 20.438 -7.852 1.00 31.67 304 LEU A N 1
ATOM 2409 C CA . LEU A 1 304 ? 1.852 20.084 -6.652 1.00 31.67 304 LEU A CA 1
ATOM 2410 C C . LEU A 1 304 ? 0.949 21.230 -6.142 1.00 31.67 304 LEU A C 1
ATOM 2412 O O . LEU A 1 304 ? 0.843 21.444 -4.935 1.00 31.67 304 LEU A O 1
ATOM 2416 N N . ARG A 1 305 ? 0.250 21.958 -7.030 1.00 25.86 305 ARG A N 1
ATOM 2417 C CA . ARG A 1 305 ? -0.890 22.833 -6.652 1.00 25.86 305 ARG A CA 1
ATOM 2418 C C . ARG A 1 305 ? -1.873 23.087 -7.811 1.00 25.86 305 ARG A C 1
ATOM 2420 O O . ARG A 1 305 ? -1.440 23.432 -8.907 1.00 25.86 305 ARG A O 1
ATOM 2427 N N . PRO A 1 306 ? -3.202 23.015 -7.586 1.00 25.98 306 PRO A N 1
ATOM 2428 C CA . PRO A 1 306 ? -4.185 23.636 -8.474 1.00 25.98 306 PRO A CA 1
ATOM 2429 C C . PRO A 1 306 ? -4.259 25.164 -8.232 1.00 25.98 306 PRO A C 1
ATOM 2431 O O . PRO A 1 306 ? -4.043 25.619 -7.105 1.00 25.98 306 PRO A O 1
ATOM 2434 N N . PRO A 1 307 ? -4.601 25.980 -9.248 1.00 23.75 307 PRO A N 1
ATOM 2435 C CA . PRO A 1 307 ? -4.591 27.441 -9.134 1.00 23.75 307 PRO A CA 1
ATOM 2436 C C . PRO A 1 307 ? -5.676 27.990 -8.189 1.00 23.75 307 PRO A C 1
ATOM 2438 O O . PRO A 1 307 ? -6.815 27.519 -8.160 1.00 23.75 307 PRO A O 1
ATOM 2441 N N . ARG A 1 308 ? -5.337 29.051 -7.441 1.00 29.78 308 ARG A N 1
ATOM 2442 C CA . ARG A 1 308 ? -6.206 29.707 -6.441 1.00 29.78 308 ARG A CA 1
ATOM 2443 C C . ARG A 1 308 ? -7.296 30.611 -7.058 1.00 29.78 308 ARG A C 1
ATOM 2445 O O . ARG A 1 308 ? -7.310 31.814 -6.806 1.00 29.78 308 ARG A O 1
ATOM 2452 N N . THR A 1 309 ? -8.263 30.059 -7.794 1.00 26.95 309 THR A N 1
ATOM 2453 C CA . THR A 1 309 ? -9.489 30.791 -8.197 1.00 26.95 309 THR A CA 1
ATOM 2454 C C . THR A 1 309 ? -10.762 29.937 -8.135 1.00 26.95 309 THR A C 1
ATOM 2456 O O . THR A 1 309 ? -10.765 28.734 -8.376 1.00 26.95 309 THR A O 1
ATOM 2459 N N . ARG A 1 310 ? -11.885 30.569 -7.760 1.00 32.03 310 ARG A N 1
ATOM 2460 C CA . ARG A 1 310 ? -13.168 29.893 -7.487 1.00 32.03 310 ARG A CA 1
ATOM 2461 C C . ARG A 1 310 ? -13.889 29.438 -8.766 1.00 32.03 310 ARG A C 1
ATOM 2463 O O . ARG A 1 310 ? -14.400 30.288 -9.490 1.00 32.03 310 ARG A O 1
ATOM 2470 N N . ARG A 1 311 ? -14.132 28.128 -8.904 1.00 24.61 311 ARG A N 1
ATOM 2471 C CA . ARG A 1 311 ? -15.481 27.525 -9.091 1.00 24.61 311 ARG A CA 1
ATOM 2472 C C . ARG A 1 311 ? -15.402 25.991 -9.068 1.00 24.61 311 ARG A C 1
ATOM 2474 O O . ARG A 1 311 ? -14.514 25.410 -9.678 1.00 24.61 311 ARG A O 1
ATOM 2481 N N . ARG A 1 312 ? -16.349 25.332 -8.383 1.00 32.41 312 ARG A N 1
ATOM 2482 C CA . ARG A 1 312 ? -16.508 23.866 -8.429 1.00 32.41 312 ARG A CA 1
ATOM 2483 C C . ARG A 1 312 ? -16.965 23.442 -9.830 1.00 32.41 312 ARG A C 1
ATOM 2485 O O . ARG A 1 312 ? -18.045 23.841 -10.253 1.00 32.41 312 ARG A O 1
ATOM 2492 N N . LEU A 1 313 ? -16.201 22.566 -10.473 1.00 22.06 313 LEU A N 1
ATOM 2493 C CA . LEU A 1 313 ? -16.686 21.620 -11.478 1.00 22.06 313 LEU A CA 1
ATOM 2494 C C . LEU A 1 313 ? -16.060 20.265 -11.149 1.00 22.06 313 LEU A C 1
ATOM 2496 O O . LEU A 1 313 ? -14.843 20.114 -11.221 1.00 22.06 313 LEU A O 1
ATOM 2500 N N . ILE A 1 314 ? -16.890 19.310 -10.732 1.00 26.52 314 ILE A N 1
ATOM 2501 C CA . ILE A 1 314 ? -16.459 17.940 -10.451 1.00 26.52 314 ILE A CA 1
ATOM 2502 C C . ILE A 1 314 ? -16.470 17.187 -11.781 1.00 26.52 314 ILE A C 1
ATOM 2504 O O . ILE A 1 314 ? -17.509 17.114 -12.432 1.00 26.52 314 ILE A O 1
ATOM 2508 N N . TYR A 1 315 ? -15.323 16.638 -12.168 1.00 24.11 315 TYR A N 1
ATOM 2509 C CA . TYR A 1 315 ? -15.196 15.690 -13.270 1.00 24.11 315 TYR A CA 1
ATOM 2510 C C . TYR A 1 315 ? -14.494 14.440 -12.748 1.00 24.11 315 TYR A C 1
ATOM 2512 O O . TYR A 1 315 ? -13.377 14.522 -12.239 1.00 24.11 315 TYR A O 1
ATOM 2520 N N . GLU A 1 316 ? -15.140 13.284 -12.887 1.00 26.56 316 GLU A N 1
ATOM 2521 C CA . GLU A 1 316 ? -14.501 11.992 -12.653 1.00 26.56 316 GLU A CA 1
ATOM 2522 C C . GLU A 1 316 ? -13.462 11.739 -13.754 1.00 26.56 316 GLU A C 1
ATOM 2524 O O . GLU A 1 316 ? -13.805 11.615 -14.931 1.00 26.56 316 GLU A O 1
ATOM 2529 N N . ILE A 1 317 ? -12.183 11.647 -13.387 1.00 27.62 317 ILE A N 1
ATOM 2530 C CA . ILE A 1 317 ? -11.110 11.301 -14.325 1.00 27.62 317 ILE A CA 1
ATOM 2531 C C . ILE A 1 317 ? -10.762 9.825 -14.138 1.00 27.62 317 ILE A C 1
ATOM 2533 O O . ILE A 1 317 ? -10.039 9.448 -13.218 1.00 27.62 317 ILE A O 1
ATOM 2537 N N . SER A 1 318 ? -11.260 8.968 -15.035 1.00 23.55 318 SER A N 1
ATOM 2538 C CA . SER A 1 318 ? -10.806 7.576 -15.092 1.00 23.55 318 SER A CA 1
ATOM 2539 C C . SER A 1 318 ? -9.363 7.522 -15.606 1.00 23.55 318 SER A C 1
ATOM 2541 O O . SER A 1 318 ? -9.096 7.988 -16.718 1.00 23.55 318 SER A O 1
ATOM 2543 N N . TRP A 1 319 ? -8.453 6.904 -14.853 1.00 26.91 319 TRP A N 1
ATOM 2544 C CA . TRP A 1 319 ? -7.067 6.662 -15.270 1.00 26.91 319 TRP A CA 1
ATOM 2545 C C . TRP A 1 319 ? -7.002 5.639 -16.422 1.00 26.91 319 TRP A C 1
ATOM 2547 O O . TRP A 1 319 ? -6.818 4.444 -16.211 1.00 26.91 319 TRP A O 1
ATOM 2557 N N . ASN A 1 320 ? -7.193 6.113 -17.657 1.00 25.84 320 ASN A N 1
ATOM 2558 C CA . ASN A 1 320 ? -7.238 5.295 -18.881 1.00 25.84 320 ASN A CA 1
ATOM 2559 C C . ASN A 1 320 ? -6.103 5.595 -19.882 1.00 25.84 320 ASN A C 1
ATOM 2561 O O . ASN A 1 320 ? -5.973 4.904 -20.897 1.00 25.84 320 ASN A O 1
ATOM 2565 N N . SER A 1 321 ? -5.285 6.611 -19.606 1.00 24.08 321 SER A N 1
ATOM 2566 C CA . SER A 1 321 ? -4.241 7.103 -20.507 1.00 24.08 321 SER A CA 1
ATOM 2567 C C . SER A 1 321 ? -2.859 6.606 -20.096 1.00 24.08 321 SER A C 1
ATOM 2569 O O . SER A 1 321 ? -2.480 6.693 -18.931 1.00 24.08 321 SER A O 1
ATOM 2571 N N . ILE A 1 322 ? -2.066 6.165 -21.075 1.00 24.80 322 ILE A N 1
ATOM 2572 C CA . ILE A 1 322 ? -0.605 6.202 -20.941 1.00 24.80 322 ILE A CA 1
ATOM 2573 C C . ILE A 1 322 ? -0.229 7.682 -20.824 1.00 24.80 322 ILE A C 1
ATOM 2575 O O . ILE A 1 322 ? -0.688 8.481 -21.643 1.00 24.80 322 ILE A O 1
ATOM 2579 N N . ALA A 1 323 ? 0.580 8.047 -19.827 1.00 28.39 323 ALA A N 1
ATOM 2580 C CA . ALA A 1 323 ? 1.122 9.395 -19.728 1.00 28.39 323 ALA A CA 1
ATOM 2581 C C . ALA A 1 323 ? 2.001 9.670 -20.958 1.00 28.39 323 ALA A C 1
ATOM 2583 O O . ALA A 1 323 ? 3.085 9.106 -21.115 1.00 28.39 323 ALA A O 1
ATOM 2584 N N . LEU A 1 324 ? 1.485 10.500 -21.860 1.00 28.77 324 LEU A N 1
ATOM 2585 C CA . LEU A 1 324 ? 2.220 11.053 -22.986 1.00 28.77 324 LEU A CA 1
ATOM 2586 C C . LEU A 1 324 ? 3.207 12.079 -22.413 1.00 28.77 324 LEU A C 1
ATOM 2588 O O . LEU A 1 324 ? 2.809 13.146 -21.949 1.00 28.77 324 LEU A O 1
ATOM 2592 N N . LEU A 1 325 ? 4.482 11.689 -22.345 1.00 34.03 325 LEU A N 1
ATOM 2593 C CA . LEU A 1 325 ? 5.575 12.528 -21.860 1.00 34.03 325 LEU A CA 1
ATOM 2594 C C . LEU A 1 325 ? 6.083 13.404 -23.002 1.00 34.03 325 LEU A C 1
ATOM 2596 O O . LEU A 1 325 ? 6.498 12.889 -24.037 1.00 34.03 325 LEU A O 1
ATOM 2600 N N . TYR A 1 326 ? 6.108 14.716 -22.807 1.00 37.31 326 TYR A N 1
ATOM 2601 C CA . TYR A 1 326 ? 6.751 15.625 -23.749 1.00 37.31 326 TYR A CA 1
ATOM 2602 C C . TYR A 1 326 ? 8.157 15.961 -23.252 1.00 37.31 326 TYR A C 1
ATOM 2604 O O . TYR A 1 326 ? 8.306 16.248 -22.062 1.00 37.31 326 TYR A O 1
ATOM 2612 N N . PRO A 1 327 ? 9.178 15.937 -24.126 1.00 41.00 327 PRO A N 1
ATOM 2613 C CA . PRO A 1 327 ? 10.493 16.436 -23.763 1.00 41.00 327 PRO A CA 1
ATOM 2614 C C . PRO A 1 327 ? 10.420 17.950 -23.540 1.00 41.00 327 PRO A C 1
ATOM 2616 O O . PRO A 1 327 ? 9.781 18.666 -24.318 1.00 41.00 327 PRO A O 1
ATOM 2619 N N . LEU A 1 328 ? 11.087 18.418 -22.486 1.00 54.88 328 LEU A N 1
ATOM 2620 C CA . LEU A 1 328 ? 11.387 19.830 -22.286 1.00 54.88 328 LEU A CA 1
ATOM 2621 C C . LEU A 1 328 ? 12.869 20.076 -22.580 1.00 54.88 328 LEU A C 1
ATOM 2623 O O . LEU A 1 328 ? 13.729 19.269 -22.221 1.00 54.88 328 LEU A O 1
ATOM 2627 N N . PHE A 1 329 ? 13.148 21.201 -23.227 1.00 56.53 329 PHE A N 1
ATOM 2628 C CA . PHE A 1 329 ? 14.472 21.605 -23.690 1.00 56.53 329 PHE A CA 1
ATOM 2629 C C . PHE A 1 329 ? 14.948 22.813 -22.885 1.00 56.53 329 PHE A C 1
ATOM 2631 O O . PHE A 1 329 ? 14.154 23.716 -22.617 1.00 56.53 329 PHE A O 1
ATOM 2638 N N . ILE A 1 330 ? 16.226 22.837 -22.504 1.00 64.94 330 ILE A N 1
ATOM 2639 C CA . ILE A 1 330 ? 16.840 23.993 -21.842 1.00 64.94 330 ILE A CA 1
ATOM 2640 C C . ILE A 1 330 ? 17.680 24.758 -22.861 1.00 64.94 330 ILE A C 1
ATOM 2642 O O . ILE A 1 330 ? 18.694 24.257 -23.338 1.00 64.94 330 ILE A O 1
ATOM 2646 N N . GLU A 1 331 ? 17.253 25.978 -23.170 1.00 68.50 331 GLU A N 1
ATOM 2647 C CA . GLU A 1 331 ? 17.935 26.921 -24.062 1.00 68.50 331 GLU A CA 1
ATOM 2648 C C . GLU A 1 331 ? 17.979 28.284 -23.332 1.00 68.50 331 GLU A C 1
ATOM 2650 O O . GLU A 1 331 ? 16.989 28.686 -22.731 1.00 68.50 331 GLU A O 1
ATOM 2655 N N . GLU A 1 332 ? 19.122 28.980 -23.295 1.00 69.25 332 GLU A N 1
ATOM 2656 C CA . GLU A 1 332 ? 19.257 30.379 -22.809 1.00 69.25 332 GLU A CA 1
ATOM 2657 C C . GLU A 1 332 ? 18.527 30.744 -21.479 1.00 69.25 332 GLU A C 1
ATOM 2659 O O . GLU A 1 332 ? 17.929 31.812 -21.339 1.00 69.25 332 GLU A O 1
ATOM 2664 N N . GLY A 1 333 ? 18.541 29.858 -20.471 1.00 67.69 333 GLY A N 1
ATOM 2665 C CA . GLY A 1 333 ? 17.860 30.091 -19.178 1.00 67.69 333 GLY A CA 1
ATOM 2666 C C . GLY A 1 333 ? 16.324 29.977 -19.230 1.00 67.69 333 GLY A C 1
ATOM 2667 O O . GLY A 1 333 ? 15.602 30.453 -18.346 1.00 67.69 333 GLY A O 1
ATOM 2668 N N . GLY A 1 334 ? 15.783 29.359 -20.278 1.00 65.94 334 GLY A N 1
ATOM 2669 C CA . GLY A 1 334 ? 14.384 28.963 -20.398 1.00 65.94 334 GLY A CA 1
ATOM 2670 C C . GLY A 1 334 ? 14.219 27.452 -20.528 1.00 65.94 334 GLY A C 1
ATOM 2671 O O . GLY A 1 334 ? 15.072 26.764 -21.079 1.00 65.94 334 GLY A O 1
ATOM 2672 N N . LEU A 1 335 ? 13.089 26.954 -20.030 1.00 68.56 335 LEU A N 1
ATOM 2673 C CA . LEU A 1 335 ? 12.574 25.617 -20.310 1.00 68.56 335 LEU A CA 1
ATOM 2674 C C . LEU A 1 335 ? 11.471 25.736 -21.359 1.00 68.56 335 LEU A C 1
ATOM 2676 O O . LEU A 1 335 ? 10.481 26.436 -21.134 1.00 68.56 335 LEU A O 1
ATOM 2680 N N . PHE A 1 336 ? 11.637 25.042 -22.478 1.00 65.25 336 PHE A N 1
ATOM 2681 C CA . PHE A 1 336 ? 10.761 25.098 -23.645 1.00 65.25 336 PHE A CA 1
ATOM 2682 C C . PHE A 1 336 ? 10.139 23.732 -23.941 1.00 65.25 336 PHE A C 1
ATOM 2684 O O . PHE A 1 336 ? 10.754 22.704 -23.663 1.00 65.25 336 PHE A O 1
ATOM 2691 N N . ASP A 1 337 ? 8.935 23.703 -24.513 1.00 62.72 337 ASP A N 1
ATOM 2692 C CA . ASP A 1 337 ? 8.330 22.465 -25.019 1.00 62.72 337 ASP A CA 1
ATOM 2693 C C . ASP A 1 337 ? 8.798 22.112 -26.447 1.00 62.72 337 ASP A C 1
ATOM 2695 O O . ASP A 1 337 ? 9.602 22.811 -27.066 1.00 62.72 337 ASP A O 1
ATOM 2699 N N . SER A 1 338 ? 8.272 21.013 -26.997 1.00 59.31 338 SER A N 1
ATOM 2700 C CA . SER A 1 338 ? 8.563 20.563 -28.367 1.00 59.31 338 SER A CA 1
ATOM 2701 C C . SER A 1 338 ? 8.077 21.501 -29.480 1.00 59.31 338 SER A C 1
ATOM 2703 O O . SER A 1 338 ? 8.348 21.232 -30.646 1.00 59.31 338 SER A O 1
ATOM 2705 N N . GLU A 1 339 ? 7.336 22.561 -29.152 1.00 70.44 339 GLU A N 1
ATOM 2706 C CA . GLU A 1 339 ? 6.907 23.615 -30.077 1.00 70.44 339 GLU A CA 1
ATOM 2707 C C . GLU A 1 339 ? 7.672 24.932 -29.827 1.00 70.44 339 GLU A C 1
ATOM 2709 O O . GLU A 1 339 ? 7.321 25.969 -30.388 1.00 70.44 339 GLU A O 1
ATOM 2714 N N . ARG A 1 340 ? 8.743 24.890 -29.013 1.00 68.88 340 ARG A N 1
ATOM 2715 C CA . ARG A 1 340 ? 9.554 26.041 -28.574 1.00 68.88 340 ARG A CA 1
ATOM 2716 C C . ARG A 1 340 ? 8.760 27.114 -27.817 1.00 68.88 340 ARG A C 1
ATOM 2718 O O . ARG A 1 340 ? 9.140 28.284 -27.796 1.00 68.88 340 ARG A O 1
ATOM 2725 N N . ILE A 1 341 ? 7.693 26.725 -27.120 1.00 67.19 341 ILE A N 1
ATOM 2726 C CA . ILE A 1 341 ? 6.962 27.613 -26.207 1.00 67.19 341 ILE A CA 1
ATOM 2727 C C . ILE A 1 341 ? 7.657 27.584 -24.839 1.00 67.19 341 ILE A C 1
ATOM 2729 O O . ILE A 1 341 ? 7.868 26.507 -24.282 1.00 67.19 341 ILE A O 1
ATOM 2733 N N . LYS A 1 342 ? 8.012 28.750 -24.276 1.00 67.94 342 LYS A N 1
ATOM 2734 C CA . LYS A 1 342 ? 8.654 28.840 -22.950 1.00 67.94 342 LYS A CA 1
ATOM 2735 C C . LYS A 1 342 ? 7.651 28.488 -21.844 1.00 67.94 342 LYS A C 1
ATOM 2737 O O . LYS A 1 342 ? 6.716 29.240 -21.588 1.00 67.94 342 LYS A O 1
ATOM 2742 N N . ILE A 1 343 ? 7.870 27.358 -21.176 1.00 69.00 343 ILE A N 1
ATOM 2743 C CA . ILE A 1 343 ? 7.021 26.811 -20.105 1.00 69.00 343 ILE A CA 1
ATOM 2744 C C . ILE A 1 343 ? 7.464 27.309 -18.720 1.00 69.00 343 ILE A C 1
ATOM 2746 O O . ILE A 1 343 ? 6.626 27.532 -17.843 1.00 69.00 343 ILE A O 1
ATOM 2750 N N . ALA A 1 344 ? 8.772 27.498 -18.521 1.00 70.56 344 ALA A N 1
ATOM 2751 C CA . ALA A 1 344 ? 9.358 28.020 -17.285 1.00 70.56 344 ALA A CA 1
ATOM 2752 C C . ALA A 1 344 ? 10.661 28.793 -17.556 1.00 70.56 344 ALA A C 1
ATOM 2754 O O . ALA A 1 344 ? 11.257 28.686 -18.631 1.00 70.56 344 ALA A O 1
ATOM 2755 N N . SER A 1 345 ? 11.135 29.552 -16.569 1.00 76.81 345 SER A N 1
ATOM 2756 C CA . SER A 1 345 ? 12.531 30.021 -16.527 1.00 76.81 345 SER A CA 1
ATOM 2757 C C . SER A 1 345 ? 13.380 29.040 -15.719 1.00 76.81 345 SER A C 1
ATOM 2759 O O . SER A 1 345 ? 12.915 28.547 -14.693 1.00 76.81 345 SER A O 1
ATOM 2761 N N . PHE A 1 346 ? 14.600 28.759 -16.176 1.00 76.50 346 PHE A N 1
ATOM 2762 C CA . PHE A 1 346 ? 15.528 27.820 -15.543 1.00 76.50 346 PHE A CA 1
ATOM 2763 C C . PHE A 1 346 ? 16.772 28.566 -15.059 1.00 76.50 346 PHE A C 1
ATOM 2765 O O . PHE A 1 346 ? 17.427 29.244 -15.850 1.00 76.50 346 PHE A O 1
ATOM 2772 N N . PHE A 1 347 ? 17.089 28.433 -13.774 1.00 76.00 347 PHE A N 1
ATOM 2773 C CA . PHE A 1 347 ? 18.229 29.088 -13.137 1.00 76.00 347 PHE A CA 1
ATOM 2774 C C . PHE A 1 347 ? 19.138 28.050 -12.484 1.00 76.00 347 PHE A C 1
ATOM 2776 O O . PHE A 1 347 ? 18.684 27.277 -11.642 1.00 76.00 347 PHE A O 1
ATOM 2783 N N . GLU A 1 348 ? 20.424 28.068 -12.826 1.00 77.94 348 GLU A N 1
ATOM 2784 C CA . GLU A 1 348 ? 21.450 27.356 -12.062 1.00 77.94 348 GLU A CA 1
ATOM 2785 C C . GLU A 1 348 ? 22.024 28.304 -11.011 1.00 77.94 348 GLU A C 1
ATOM 2787 O O . GLU A 1 348 ? 22.391 29.437 -11.326 1.00 77.94 348 GLU A O 1
ATOM 2792 N N . ILE A 1 349 ? 22.054 27.858 -9.756 1.00 76.75 349 ILE A N 1
ATOM 2793 C CA . ILE A 1 349 ? 22.454 28.676 -8.611 1.00 76.75 349 ILE A CA 1
ATOM 2794 C C . ILE A 1 349 ? 23.600 27.977 -7.880 1.00 76.75 349 ILE A C 1
ATOM 2796 O O . ILE A 1 349 ? 23.531 26.796 -7.533 1.00 76.75 349 ILE A O 1
ATOM 2800 N N . SER A 1 350 ? 24.664 28.745 -7.673 1.00 77.25 350 SER A N 1
ATOM 2801 C CA . SER A 1 350 ? 25.924 28.354 -7.037 1.00 77.25 350 SER A CA 1
ATOM 2802 C C . SER A 1 350 ? 26.307 29.249 -5.854 1.00 77.25 350 SER A C 1
ATOM 2804 O O . SER A 1 350 ? 27.169 28.862 -5.072 1.00 77.25 350 SER A O 1
ATOM 2806 N N . SER A 1 351 ? 25.666 30.414 -5.689 1.00 75.00 351 SER A N 1
ATOM 2807 C CA . SER A 1 351 ? 25.897 31.307 -4.548 1.00 75.00 351 SER A CA 1
ATOM 2808 C C . SER A 1 351 ? 24.625 32.057 -4.101 1.00 75.00 351 SER A C 1
ATOM 2810 O O . SER A 1 351 ? 23.697 32.226 -4.904 1.00 75.00 351 SER A O 1
ATOM 2812 N N . PRO A 1 352 ? 24.545 32.532 -2.841 1.00 70.44 352 PRO A N 1
ATOM 2813 C CA . PRO A 1 352 ? 23.394 33.294 -2.343 1.00 70.44 352 PRO A CA 1
ATOM 2814 C C . PRO A 1 352 ? 23.113 34.579 -3.137 1.00 70.44 352 PRO A C 1
ATOM 2816 O O . PRO A 1 352 ? 21.958 34.910 -3.395 1.00 70.44 352 PRO A O 1
ATOM 2819 N N . GLU A 1 353 ? 24.148 35.261 -3.631 1.00 72.69 353 GLU A N 1
ATOM 2820 C CA . GLU A 1 353 ? 24.018 36.503 -4.406 1.00 72.69 353 GLU A CA 1
ATOM 2821 C C . GLU A 1 353 ? 23.454 36.259 -5.819 1.00 72.69 353 GLU A C 1
ATOM 2823 O O . GLU A 1 353 ? 23.175 37.215 -6.546 1.00 72.69 353 GLU A O 1
ATOM 2828 N N . GLN A 1 354 ? 23.314 35.002 -6.254 1.00 73.56 354 GLN A N 1
ATOM 2829 C CA . GLN A 1 354 ? 22.541 34.627 -7.443 1.00 73.56 354 GLN A CA 1
ATOM 2830 C C . GLN A 1 354 ? 21.060 34.386 -7.101 1.00 73.56 354 GLN A C 1
ATOM 2832 O O . GLN A 1 354 ? 20.195 34.693 -7.920 1.00 73.56 354 GLN A O 1
ATOM 2837 N N . LEU A 1 355 ? 20.759 33.906 -5.889 1.00 72.00 355 LEU A N 1
ATOM 2838 C CA . LEU A 1 355 ? 19.396 33.665 -5.402 1.00 72.00 355 LEU A CA 1
ATOM 2839 C C . LEU A 1 355 ? 18.608 34.976 -5.238 1.00 72.00 355 LEU A C 1
ATOM 2841 O O . LEU A 1 355 ? 17.469 35.074 -5.690 1.00 72.00 355 LEU A O 1
ATOM 2845 N N . GLU A 1 356 ? 19.244 36.017 -4.695 1.00 67.50 356 GLU A N 1
ATOM 2846 C CA . GLU A 1 356 ? 18.661 37.366 -4.566 1.00 67.50 356 GLU A CA 1
ATOM 2847 C C . GLU A 1 356 ? 18.283 38.005 -5.919 1.00 67.50 356 GLU A C 1
ATOM 2849 O O . GLU A 1 356 ? 17.454 38.913 -5.983 1.00 67.50 356 GLU A O 1
ATOM 2854 N N . LYS A 1 357 ? 18.863 37.528 -7.030 1.00 66.81 357 LYS A N 1
ATOM 2855 C CA . LYS A 1 357 ? 18.671 38.084 -8.382 1.00 66.81 357 LYS A CA 1
ATOM 2856 C C . LYS A 1 357 ? 17.537 37.416 -9.174 1.00 66.81 357 LYS A C 1
ATOM 2858 O O . LYS A 1 357 ? 17.345 37.747 -10.344 1.00 66.81 357 LYS A O 1
ATOM 2863 N N . LEU A 1 358 ? 16.762 36.514 -8.562 1.00 66.31 358 LEU A N 1
ATOM 2864 C CA . LEU A 1 358 ? 15.651 35.803 -9.218 1.00 66.31 358 LEU A CA 1
ATOM 2865 C C . LEU A 1 358 ? 14.440 36.691 -9.576 1.00 66.31 358 LEU A C 1
ATOM 2867 O O . LEU A 1 358 ? 13.724 36.399 -10.536 1.00 66.31 358 LEU A O 1
ATOM 2871 N N . GLU A 1 359 ? 14.194 37.767 -8.827 1.00 59.06 359 GLU A N 1
ATOM 2872 C CA . GLU A 1 359 ? 12.978 38.592 -8.952 1.00 59.06 359 GLU A CA 1
ATOM 2873 C C . GLU A 1 359 ? 12.849 39.403 -10.269 1.00 59.06 359 GLU A C 1
ATOM 2875 O O . GLU A 1 359 ? 11.787 39.331 -10.901 1.00 59.06 359 GLU A O 1
ATOM 2880 N N . PRO A 1 360 ? 13.865 40.157 -10.754 1.00 50.28 360 PRO A N 1
ATOM 2881 C CA . PRO A 1 360 ? 13.632 41.174 -11.792 1.00 50.28 360 PRO A CA 1
ATOM 2882 C C . PRO A 1 360 ? 13.393 40.641 -13.214 1.00 50.28 360 PRO A C 1
ATOM 2884 O O . PRO A 1 360 ? 12.803 41.334 -14.044 1.00 50.28 360 PRO A O 1
ATOM 2887 N N . LEU A 1 361 ? 13.899 39.445 -13.537 1.00 48.19 361 LEU A N 1
ATOM 2888 C CA . LEU A 1 361 ? 14.292 39.108 -14.914 1.00 48.19 361 LEU A CA 1
ATOM 2889 C C . LEU A 1 361 ? 13.223 38.459 -15.806 1.00 48.19 361 LEU A C 1
ATOM 2891 O O . LEU A 1 361 ? 13.502 38.191 -16.975 1.00 48.19 361 LEU A O 1
ATOM 2895 N N . ASN A 1 362 ? 12.003 38.198 -15.322 1.00 51.06 362 ASN A N 1
ATOM 2896 C CA . ASN A 1 362 ? 10.919 37.774 -16.216 1.00 51.06 362 ASN A CA 1
ATOM 2897 C C . ASN A 1 362 ? 9.506 38.033 -15.667 1.00 51.06 362 ASN A C 1
ATOM 2899 O O . ASN A 1 362 ? 9.172 37.616 -14.554 1.00 51.06 362 ASN A O 1
ATOM 2903 N N . LYS A 1 363 ? 8.665 38.666 -16.501 1.00 53.69 363 LYS A N 1
ATOM 2904 C CA . LYS A 1 363 ? 7.227 38.917 -16.259 1.00 53.69 363 LYS A CA 1
ATOM 2905 C C . LYS A 1 363 ? 6.289 37.979 -17.038 1.00 53.69 363 LYS A C 1
ATOM 2907 O O . LYS A 1 363 ? 5.083 38.066 -16.847 1.00 53.69 363 LYS A O 1
ATOM 2912 N N . GLN A 1 364 ? 6.814 37.122 -17.922 1.00 50.16 364 GLN A N 1
ATOM 2913 C CA . GLN A 1 364 ? 6.008 36.274 -18.820 1.00 50.16 364 GLN A CA 1
ATOM 2914 C C . GLN A 1 364 ? 5.894 34.802 -18.389 1.00 50.16 364 GLN A C 1
ATOM 2916 O O . GLN A 1 364 ? 5.003 34.110 -18.869 1.00 50.16 364 GLN A O 1
ATOM 2921 N N . ALA A 1 365 ? 6.767 34.313 -17.503 1.00 54.38 365 ALA A N 1
ATOM 2922 C CA . ALA A 1 365 ? 6.746 32.926 -17.033 1.00 54.38 365 ALA A CA 1
ATOM 2923 C C . ALA A 1 365 ? 6.164 32.830 -15.613 1.00 54.38 365 ALA A C 1
ATOM 2925 O O . ALA A 1 365 ? 6.723 33.399 -14.674 1.00 54.38 365 ALA A O 1
ATOM 2926 N N . GLU A 1 366 ? 5.069 32.079 -15.458 1.00 64.44 366 GLU A N 1
ATOM 2927 C CA . GLU A 1 366 ? 4.459 31.770 -14.151 1.00 64.44 366 GLU A CA 1
ATOM 2928 C C . GLU A 1 366 ? 5.243 30.700 -13.368 1.00 64.44 366 GLU A C 1
ATOM 2930 O O . GLU A 1 366 ? 5.104 30.609 -12.149 1.00 64.44 366 GLU A O 1
ATOM 2935 N N . ASN A 1 367 ? 6.079 29.912 -14.056 1.00 69.12 367 ASN A N 1
ATOM 2936 C CA . ASN A 1 367 ? 6.873 28.820 -13.491 1.00 69.12 367 ASN A CA 1
ATOM 2937 C C . ASN A 1 367 ? 8.370 29.164 -13.441 1.00 69.12 367 ASN A C 1
ATOM 2939 O O . ASN A 1 367 ? 8.936 29.693 -14.407 1.00 69.12 367 ASN A O 1
ATOM 2943 N N . VAL A 1 368 ? 9.028 28.769 -12.353 1.00 73.56 368 VAL A N 1
ATOM 2944 C CA . VAL A 1 368 ? 10.477 28.883 -12.139 1.00 73.56 368 VAL A CA 1
ATOM 2945 C C . VAL A 1 368 ? 11.038 27.519 -11.742 1.00 73.56 368 VAL A C 1
ATOM 2947 O O . VAL A 1 368 ? 10.500 26.866 -10.852 1.00 73.56 368 VAL A O 1
ATOM 2950 N N . VAL A 1 369 ? 12.131 27.098 -12.378 1.00 76.12 369 VAL A N 1
ATOM 2951 C CA . VAL A 1 369 ? 12.900 25.903 -12.007 1.00 76.12 369 VAL A CA 1
ATOM 2952 C C . VAL A 1 369 ? 14.294 26.332 -11.554 1.00 76.12 369 VAL A C 1
ATOM 2954 O O . VAL A 1 369 ? 14.979 27.069 -12.264 1.00 76.12 369 VAL A O 1
ATOM 2957 N N . VAL A 1 370 ? 14.708 25.872 -10.376 1.00 76.56 370 VAL A N 1
ATOM 2958 C CA . VAL A 1 370 ? 15.988 26.195 -9.736 1.00 76.56 370 VAL A CA 1
ATOM 2959 C C . VAL A 1 370 ? 16.834 24.930 -9.619 1.00 76.56 370 VAL A C 1
ATOM 2961 O O . VAL A 1 370 ? 16.420 23.968 -8.976 1.00 76.56 370 VAL A O 1
ATOM 2964 N N . ASN A 1 371 ? 18.029 24.930 -10.206 1.00 79.50 371 ASN A N 1
ATOM 2965 C CA . ASN A 1 371 ? 19.031 23.882 -10.029 1.00 79.50 371 ASN A CA 1
ATOM 2966 C C . ASN A 1 371 ? 20.108 24.357 -9.046 1.00 79.50 371 ASN A C 1
ATOM 2968 O O . ASN A 1 371 ? 20.913 25.224 -9.390 1.00 79.50 371 ASN A O 1
ATOM 2972 N N . LEU A 1 372 ? 20.133 23.799 -7.831 1.00 72.75 372 LEU A N 1
ATOM 2973 C CA . LEU A 1 372 ? 21.228 24.047 -6.893 1.00 72.75 372 LEU A CA 1
ATOM 2974 C C . LEU A 1 372 ? 22.437 23.186 -7.275 1.00 72.75 372 LEU A C 1
ATOM 2976 O O . LEU A 1 372 ? 22.408 21.951 -7.191 1.00 72.75 372 LEU A O 1
ATOM 2980 N N . LEU A 1 373 ? 23.523 23.843 -7.680 1.00 69.12 373 LEU A N 1
ATOM 2981 C CA . LEU A 1 373 ? 24.770 23.150 -7.997 1.00 69.12 373 LEU A CA 1
ATOM 2982 C C . LEU A 1 373 ? 25.407 22.587 -6.714 1.00 69.12 373 LEU A C 1
ATOM 2984 O O . LEU A 1 373 ? 25.739 21.398 -6.689 1.00 69.12 373 LEU A O 1
ATOM 2988 N N . ASP A 1 374 ? 25.413 23.375 -5.632 1.00 68.38 374 ASP A N 1
ATOM 2989 C CA . ASP A 1 374 ? 25.624 22.909 -4.255 1.00 68.38 374 ASP A CA 1
ATOM 2990 C C . ASP A 1 374 ? 24.452 23.326 -3.346 1.00 68.38 374 ASP A C 1
ATOM 2992 O O . ASP A 1 374 ? 24.262 24.504 -3.044 1.00 68.38 374 ASP A O 1
ATOM 2996 N N . TRP A 1 375 ? 23.663 22.347 -2.891 1.00 57.69 375 TRP A N 1
ATOM 2997 C CA . TRP A 1 375 ? 22.556 22.576 -1.957 1.00 57.69 375 TRP A CA 1
ATOM 2998 C C . TRP A 1 375 ? 23.014 22.784 -0.511 1.00 57.69 375 TRP A C 1
ATOM 3000 O O . TRP A 1 375 ? 22.270 23.338 0.292 1.00 57.69 375 TRP A O 1
ATOM 3010 N N . ARG A 1 376 ? 24.237 22.376 -0.149 1.00 57.22 376 ARG A N 1
ATOM 3011 C CA . ARG A 1 376 ? 24.753 22.530 1.221 1.00 57.22 376 ARG A CA 1
ATOM 3012 C C . ARG A 1 376 ? 25.144 23.973 1.528 1.00 57.22 376 ARG A C 1
ATOM 3014 O O . ARG A 1 376 ? 25.113 24.372 2.687 1.00 57.22 376 ARG A O 1
ATOM 3021 N N . ALA A 1 377 ? 25.469 24.748 0.494 1.00 54.81 377 ALA A N 1
ATOM 3022 C CA . ALA A 1 377 ? 25.718 26.182 0.586 1.00 54.81 377 ALA A CA 1
ATOM 3023 C C . ALA A 1 377 ? 24.428 27.030 0.625 1.00 54.81 377 ALA A C 1
ATOM 3025 O O . ALA A 1 377 ? 24.476 28.185 1.043 1.00 54.81 377 ALA A O 1
ATOM 3026 N N . ILE A 1 378 ? 23.281 26.490 0.181 1.00 60.44 378 ILE A N 1
ATOM 3027 C CA . ILE A 1 378 ? 22.025 27.242 0.014 1.00 60.44 378 ILE A CA 1
ATOM 3028 C C . ILE A 1 378 ? 20.837 26.426 0.563 1.00 60.44 378 ILE A C 1
ATOM 3030 O O . ILE A 1 378 ? 20.269 25.609 -0.165 1.00 60.44 378 ILE A O 1
ATOM 3034 N N . PRO A 1 379 ? 20.427 26.660 1.826 1.00 65.38 379 PRO A N 1
ATOM 3035 C CA . PRO A 1 379 ? 19.253 26.027 2.426 1.00 65.38 379 PRO A CA 1
ATOM 3036 C C . PRO A 1 379 ? 17.966 26.245 1.616 1.00 65.38 379 PRO A C 1
ATOM 3038 O O . PRO A 1 379 ? 17.748 27.314 1.036 1.00 65.38 379 PRO A O 1
ATOM 3041 N N . ALA A 1 380 ? 17.085 25.242 1.611 1.00 66.75 380 ALA A N 1
ATOM 3042 C CA . ALA A 1 380 ? 15.819 25.258 0.874 1.00 66.75 380 ALA A CA 1
ATOM 3043 C C . ALA A 1 380 ? 14.897 26.412 1.313 1.00 66.75 380 ALA A C 1
ATOM 3045 O O . ALA A 1 380 ? 14.185 27.008 0.503 1.00 66.75 380 ALA A O 1
ATOM 3046 N N . GLU A 1 381 ? 14.969 26.762 2.593 1.00 69.44 381 GLU A N 1
ATOM 3047 C CA . GLU A 1 381 ? 14.269 27.858 3.252 1.00 69.44 381 GLU A CA 1
ATOM 3048 C C . GLU A 1 381 ? 14.568 29.209 2.591 1.00 69.44 381 GLU A C 1
ATOM 3050 O O . GLU A 1 381 ? 13.658 30.017 2.405 1.00 69.44 381 GLU A O 1
ATOM 3055 N N . ASN A 1 382 ? 15.816 29.433 2.166 1.00 73.81 382 ASN A N 1
ATOM 3056 C CA . ASN A 1 382 ? 16.218 30.675 1.506 1.00 73.81 382 ASN A CA 1
ATOM 3057 C C . ASN A 1 382 ? 15.581 30.794 0.112 1.00 73.81 382 ASN A C 1
ATOM 3059 O O . ASN A 1 382 ? 15.219 31.894 -0.301 1.00 73.81 382 ASN A O 1
ATOM 3063 N N . ILE A 1 383 ? 15.394 29.672 -0.598 1.00 70.81 383 ILE A N 1
ATOM 3064 C CA . ILE A 1 383 ? 14.709 29.639 -1.902 1.00 70.81 383 ILE A CA 1
ATOM 3065 C C . ILE A 1 383 ? 13.232 30.001 -1.727 1.00 70.81 383 ILE A C 1
ATOM 3067 O O . ILE A 1 383 ? 12.702 30.818 -2.479 1.00 70.81 383 ILE A O 1
ATOM 3071 N N . VAL A 1 384 ? 12.574 29.421 -0.715 1.00 69.25 384 VAL A N 1
ATOM 3072 C CA . VAL A 1 384 ? 11.182 29.748 -0.377 1.00 69.25 384 VAL A CA 1
ATOM 3073 C C . VAL A 1 384 ? 11.071 31.239 -0.047 1.00 69.25 384 VAL A C 1
ATOM 3075 O O . VAL A 1 384 ? 10.275 31.936 -0.673 1.00 69.25 384 VAL A O 1
ATOM 3078 N N . ALA A 1 385 ? 11.904 31.749 0.867 1.00 68.38 385 ALA A N 1
ATOM 3079 C CA . ALA A 1 385 ? 11.874 33.142 1.312 1.00 68.38 385 ALA A CA 1
ATOM 3080 C C . ALA A 1 385 ? 12.111 34.149 0.170 1.00 68.38 385 ALA A C 1
ATOM 3082 O O . ALA A 1 385 ? 11.361 35.118 0.046 1.00 68.38 385 ALA A O 1
ATOM 3083 N N . ALA A 1 386 ? 13.095 33.901 -0.703 1.00 68.69 386 ALA A N 1
ATOM 3084 C CA . ALA A 1 386 ? 13.425 34.788 -1.822 1.00 68.69 386 ALA A CA 1
ATOM 3085 C C . ALA A 1 386 ? 12.298 34.911 -2.867 1.00 68.69 386 ALA A C 1
ATOM 3087 O O . ALA A 1 386 ? 12.224 35.915 -3.572 1.00 68.69 386 ALA A O 1
ATOM 3088 N N . ILE A 1 387 ? 11.419 33.906 -2.981 1.00 65.88 387 ILE A N 1
ATOM 3089 C CA . ILE A 1 387 ? 10.413 33.826 -4.054 1.00 65.88 387 ILE A CA 1
ATOM 3090 C C . ILE A 1 387 ? 8.972 33.976 -3.519 1.00 65.88 387 ILE A C 1
ATOM 3092 O O . ILE A 1 387 ? 8.047 34.217 -4.301 1.00 65.88 387 ILE A O 1
ATOM 3096 N N . GLN A 1 388 ? 8.764 33.937 -2.195 1.00 64.44 388 GLN A N 1
ATOM 3097 C CA . GLN A 1 388 ? 7.454 34.017 -1.521 1.00 64.44 388 GLN A CA 1
ATOM 3098 C C . GLN A 1 388 ? 6.619 35.255 -1.908 1.00 64.44 388 GLN A C 1
ATOM 3100 O O . GLN A 1 388 ? 5.388 35.188 -1.943 1.00 64.44 388 GLN A O 1
ATOM 3105 N N . ALA A 1 389 ? 7.269 36.376 -2.240 1.00 59.66 389 ALA A N 1
ATOM 3106 C CA . ALA A 1 389 ? 6.611 37.602 -2.701 1.00 59.66 389 ALA A CA 1
ATOM 3107 C C . ALA A 1 389 ? 6.067 37.516 -4.146 1.00 59.66 389 ALA A C 1
ATOM 3109 O O . ALA A 1 389 ? 5.065 38.158 -4.473 1.00 59.66 389 ALA A O 1
ATOM 3110 N N . SER A 1 390 ? 6.693 36.707 -5.005 1.00 62.75 390 SER A N 1
ATOM 3111 C CA . SER A 1 390 ? 6.537 36.759 -6.470 1.00 62.75 390 SER A CA 1
ATOM 3112 C C . SER A 1 390 ? 5.209 36.210 -7.014 1.00 62.75 390 SER A C 1
ATOM 3114 O O . SER A 1 390 ? 4.846 36.485 -8.159 1.00 62.75 390 SER A O 1
ATOM 3116 N N . ARG A 1 391 ? 4.503 35.386 -6.220 1.00 63.97 391 ARG A N 1
ATOM 3117 C CA . ARG A 1 391 ? 3.368 34.523 -6.626 1.00 63.97 391 ARG A CA 1
ATOM 3118 C C . ARG A 1 391 ? 3.656 33.513 -7.758 1.00 63.97 391 ARG A C 1
ATOM 3120 O O . ARG A 1 391 ? 2.707 32.899 -8.246 1.00 63.97 391 ARG A O 1
ATOM 3127 N N . LYS A 1 392 ? 4.911 33.331 -8.178 1.00 69.06 392 LYS A N 1
ATOM 3128 C CA . LYS A 1 392 ? 5.309 32.325 -9.178 1.00 69.06 392 LYS A CA 1
ATOM 3129 C C . LYS A 1 392 ? 5.325 30.924 -8.559 1.00 69.06 392 LYS A C 1
ATOM 3131 O O . LYS A 1 392 ? 5.527 30.781 -7.358 1.00 69.06 392 LYS A O 1
ATOM 3136 N N . THR A 1 393 ? 5.137 29.908 -9.395 1.00 70.38 393 THR A N 1
ATOM 3137 C CA . THR A 1 393 ? 5.211 28.488 -9.015 1.00 70.38 393 THR A CA 1
ATOM 3138 C C . THR A 1 393 ? 6.667 28.029 -9.084 1.00 70.38 393 THR A C 1
ATOM 3140 O O . THR A 1 393 ? 7.297 28.194 -10.134 1.00 70.38 393 THR A O 1
ATOM 3143 N N . VAL A 1 394 ? 7.215 27.473 -7.999 1.00 72.19 394 VAL A N 1
ATOM 3144 C CA . VAL A 1 394 ? 8.653 27.145 -7.906 1.00 72.19 394 VAL A CA 1
ATOM 3145 C C . VAL A 1 394 ? 8.918 25.645 -7.828 1.00 72.19 394 VAL A C 1
ATOM 3147 O O . VAL A 1 394 ? 8.308 24.935 -7.032 1.00 72.19 394 VAL A O 1
ATOM 3150 N N . PHE A 1 395 ? 9.908 25.189 -8.597 1.00 74.56 395 PHE A N 1
ATOM 3151 C CA . PHE A 1 395 ? 10.410 23.817 -8.601 1.00 74.56 395 PHE A CA 1
ATOM 3152 C C . PHE A 1 395 ? 11.914 23.779 -8.312 1.00 74.56 395 PHE A C 1
ATOM 3154 O O . PHE A 1 395 ? 12.681 24.450 -9.002 1.00 74.56 395 PHE A O 1
ATOM 3161 N N . ALA A 1 396 ? 12.361 22.967 -7.351 1.00 74.31 396 ALA A N 1
ATOM 3162 C CA . ALA A 1 396 ? 13.791 22.705 -7.141 1.00 74.31 396 ALA A CA 1
ATOM 3163 C C . ALA A 1 396 ? 14.232 21.392 -7.804 1.00 74.31 396 ALA A C 1
ATOM 3165 O O . ALA A 1 396 ? 13.545 20.374 -7.697 1.00 74.31 396 ALA A O 1
ATOM 3166 N N . VAL A 1 397 ? 15.389 21.395 -8.467 1.00 78.00 397 VAL A N 1
ATOM 3167 C CA . VAL A 1 397 ? 16.055 20.171 -8.930 1.00 78.00 397 VAL A CA 1
ATOM 3168 C C . VAL A 1 397 ? 16.716 19.481 -7.742 1.00 78.00 397 VAL A C 1
ATOM 3170 O O . VAL A 1 397 ? 17.451 20.100 -6.981 1.00 78.00 397 VAL A O 1
ATOM 3173 N N . SER A 1 398 ? 16.458 18.184 -7.615 1.00 72.56 398 SER A N 1
ATOM 3174 C CA . SER A 1 398 ? 16.968 17.290 -6.575 1.00 72.56 398 SER A CA 1
ATOM 3175 C C . SER A 1 398 ? 17.609 16.068 -7.226 1.00 72.56 398 SER A C 1
ATOM 3177 O O . SER A 1 398 ? 17.141 15.593 -8.260 1.00 72.56 398 SER A O 1
ATOM 3179 N N . LYS A 1 399 ? 18.684 15.554 -6.633 1.00 72.62 399 LYS A N 1
ATOM 3180 C CA . LYS A 1 399 ? 19.429 14.372 -7.095 1.00 72.62 399 LYS A CA 1
ATOM 3181 C C . LYS A 1 399 ? 19.006 13.105 -6.333 1.00 72.62 399 LYS A C 1
ATOM 3183 O O . LYS A 1 399 ? 19.283 11.998 -6.782 1.00 72.62 399 LYS A O 1
ATOM 3188 N N . THR A 1 400 ? 18.323 13.249 -5.191 1.00 71.94 400 THR A N 1
ATOM 3189 C CA . THR A 1 400 ? 17.892 12.137 -4.319 1.00 71.94 400 THR A CA 1
ATOM 3190 C C . THR A 1 400 ? 16.468 12.310 -3.778 1.00 71.94 400 THR A C 1
ATOM 3192 O O . THR A 1 400 ? 15.947 13.423 -3.704 1.00 71.94 400 THR A O 1
ATOM 3195 N N . SER A 1 401 ? 15.849 11.205 -3.350 1.00 66.38 401 SER A N 1
ATOM 3196 C CA . SER A 1 401 ? 14.538 11.176 -2.677 1.00 66.38 401 SER A CA 1
ATOM 3197 C C . SER A 1 401 ? 14.507 12.019 -1.393 1.00 66.38 401 SER A C 1
ATOM 3199 O O . SER A 1 401 ? 13.549 12.754 -1.168 1.00 66.38 401 SER A O 1
ATOM 3201 N N . SER A 1 402 ? 15.570 11.977 -0.584 1.00 73.62 402 SER A N 1
ATOM 3202 C CA . SER A 1 402 ? 15.694 12.763 0.655 1.00 73.62 402 SER A CA 1
ATOM 3203 C C . SER A 1 402 ? 15.833 14.269 0.400 1.00 73.62 402 SER A C 1
ATOM 3205 O O . SER A 1 402 ? 15.262 15.080 1.120 1.00 73.62 402 SER A O 1
ATOM 3207 N N . GLU A 1 403 ? 16.570 14.661 -0.639 1.00 74.50 403 GLU A N 1
ATOM 3208 C CA . GLU A 1 403 ? 16.711 16.060 -1.067 1.00 74.50 403 GLU A CA 1
ATOM 3209 C C . GLU A 1 403 ? 15.390 16.605 -1.630 1.00 74.50 403 GLU A C 1
ATOM 3211 O O . GLU A 1 403 ? 14.967 17.704 -1.274 1.00 74.50 403 GLU A O 1
ATOM 3216 N N . ALA A 1 404 ? 14.679 15.790 -2.417 1.00 73.00 404 ALA A N 1
ATOM 3217 C CA . ALA A 1 404 ? 13.316 16.078 -2.851 1.00 73.00 404 ALA A CA 1
ATOM 3218 C C . ALA A 1 404 ? 12.358 16.268 -1.659 1.00 73.00 404 ALA A C 1
ATOM 3220 O O . ALA A 1 404 ? 11.563 17.206 -1.667 1.00 73.00 404 ALA A O 1
ATOM 3221 N N . GLN A 1 405 ? 12.455 15.435 -0.616 1.00 72.50 405 GLN A N 1
ATOM 3222 C CA . GLN A 1 405 ? 11.673 15.608 0.611 1.00 72.50 405 GLN A CA 1
ATOM 3223 C C . GLN A 1 405 ? 11.982 16.949 1.303 1.00 72.50 405 GLN A C 1
ATOM 3225 O O . GLN A 1 405 ? 11.049 17.694 1.594 1.00 72.50 405 GLN A O 1
ATOM 3230 N N . MET A 1 406 ? 13.259 17.306 1.503 1.00 74.31 406 MET A N 1
ATOM 3231 C CA . MET A 1 406 ? 13.634 18.577 2.151 1.00 74.31 406 MET A CA 1
ATOM 3232 C C . MET A 1 406 ? 13.060 19.802 1.415 1.00 74.31 406 MET A C 1
ATOM 3234 O O . MET A 1 406 ? 12.457 20.672 2.043 1.00 74.31 406 MET A O 1
ATOM 3238 N N . PHE A 1 407 ? 13.147 19.847 0.080 1.00 72.75 407 PHE A N 1
ATOM 3239 C CA . PHE A 1 407 ? 12.550 20.931 -0.719 1.00 72.75 407 PHE A CA 1
ATOM 3240 C C . PHE A 1 407 ? 11.014 21.007 -0.622 1.00 72.75 407 PHE A C 1
ATOM 3242 O O . PHE A 1 407 ? 10.436 22.090 -0.746 1.00 72.75 407 PHE A O 1
ATOM 3249 N N . LEU A 1 408 ? 10.340 19.877 -0.389 1.00 69.00 408 LEU A N 1
ATOM 3250 C CA . LEU A 1 408 ? 8.888 19.814 -0.198 1.00 69.00 408 LEU A CA 1
ATOM 3251 C C . LEU A 1 408 ? 8.449 20.165 1.238 1.00 69.00 408 LEU A C 1
ATOM 3253 O O . LEU A 1 408 ? 7.264 20.438 1.453 1.00 69.00 408 LEU A O 1
ATOM 3257 N N . GLU A 1 409 ? 9.356 20.155 2.216 1.00 69.12 409 GLU A N 1
ATOM 3258 C CA . GLU A 1 409 ? 9.070 20.397 3.645 1.00 69.12 409 GLU A CA 1
ATOM 3259 C C . GLU A 1 409 ? 9.525 21.778 4.147 1.00 69.12 409 GLU A C 1
ATOM 3261 O O . GLU A 1 409 ? 9.021 22.252 5.168 1.00 69.12 409 GLU A O 1
ATOM 3266 N N . ALA A 1 410 ? 10.412 22.454 3.409 1.00 68.19 410 ALA A N 1
ATOM 3267 C CA . ALA A 1 410 ? 10.967 23.764 3.750 1.00 68.19 410 ALA A CA 1
ATOM 3268 C C . ALA A 1 410 ? 9.904 24.803 4.180 1.00 68.19 410 ALA A C 1
ATOM 3270 O O . ALA A 1 410 ? 8.905 25.035 3.489 1.00 68.19 410 ALA A O 1
ATOM 3271 N N . LEU A 1 411 ? 10.145 25.444 5.332 1.00 47.62 411 LEU A N 1
ATOM 3272 C CA . LEU A 1 411 ? 9.274 26.450 5.971 1.00 47.62 411 LEU A CA 1
ATOM 3273 C C . LEU A 1 411 ? 7.791 26.032 6.115 1.00 47.62 411 LEU A C 1
ATOM 3275 O O . LEU A 1 411 ? 6.888 26.855 5.958 1.00 47.62 411 LEU A O 1
ATOM 3279 N N . GLU A 1 412 ? 7.524 24.746 6.376 1.00 47.72 412 GLU A N 1
ATOM 3280 C CA . GLU A 1 412 ? 6.187 24.126 6.539 1.00 47.72 412 GLU A CA 1
ATOM 3281 C C . GLU A 1 412 ? 5.252 24.207 5.312 1.00 47.72 412 GLU A C 1
ATOM 3283 O O . GLU A 1 412 ? 4.204 23.562 5.275 1.00 47.72 412 GLU A O 1
ATOM 3288 N N . HIS A 1 413 ? 5.608 24.992 4.294 1.00 54.22 413 HIS A N 1
ATOM 3289 C CA . HIS A 1 413 ? 4.803 25.243 3.099 1.00 54.22 413 HIS A CA 1
ATOM 3290 C C . HIS A 1 413 ? 5.338 24.505 1.867 1.00 54.22 413 HIS A C 1
ATOM 3292 O O . HIS A 1 413 ? 4.545 24.202 0.966 1.00 54.22 413 HIS A O 1
ATOM 3298 N N . GLY A 1 414 ? 6.645 24.219 1.841 1.00 57.81 414 GLY A N 1
ATOM 3299 C CA . GLY A 1 414 ? 7.367 23.639 0.712 1.00 57.81 414 GLY A CA 1
ATOM 3300 C C . GLY A 1 414 ? 7.453 24.556 -0.510 1.00 57.81 414 GLY A C 1
ATOM 3301 O O . GLY A 1 414 ? 6.689 25.515 -0.663 1.00 57.81 414 GLY A O 1
ATOM 3302 N N . LEU A 1 415 ? 8.355 24.209 -1.428 1.00 62.09 415 LEU A N 1
ATOM 3303 C CA . LEU A 1 415 ? 8.263 24.654 -2.820 1.00 62.09 415 LEU A CA 1
ATOM 3304 C C . LEU A 1 415 ? 7.055 23.981 -3.507 1.00 62.09 415 LEU A C 1
ATOM 3306 O O . LEU A 1 415 ? 6.581 22.931 -3.068 1.00 62.09 415 LEU A O 1
ATOM 3310 N N . ASP A 1 416 ? 6.540 24.566 -4.592 1.00 63.47 416 ASP A N 1
ATOM 3311 C CA . ASP A 1 416 ? 5.346 24.063 -5.302 1.00 63.47 416 ASP A CA 1
ATOM 3312 C C . ASP A 1 416 ? 5.582 22.755 -6.088 1.00 63.47 416 ASP A C 1
ATOM 3314 O O . ASP A 1 416 ? 4.650 22.193 -6.675 1.00 63.47 416 ASP A O 1
ATOM 3318 N N . GLY A 1 417 ? 6.816 22.251 -6.096 1.00 66.50 417 GLY A N 1
ATOM 3319 C CA . GLY A 1 417 ? 7.175 20.908 -6.533 1.00 66.50 417 GLY A CA 1
ATOM 3320 C C . GLY A 1 417 ? 8.690 20.700 -6.604 1.00 66.50 417 GLY A C 1
ATOM 3321 O O . GLY A 1 417 ? 9.483 21.557 -6.211 1.00 66.50 417 GLY A O 1
ATOM 3322 N N . VAL A 1 418 ? 9.094 19.546 -7.134 1.00 69.88 418 VAL A N 1
ATOM 3323 C CA . VAL A 1 418 ? 10.501 19.131 -7.249 1.00 69.88 418 VAL A CA 1
ATOM 3324 C C . VAL A 1 418 ? 10.757 18.377 -8.551 1.00 69.88 418 VAL A C 1
ATOM 3326 O O . VAL A 1 418 ? 9.935 17.587 -9.006 1.00 69.88 418 VAL A O 1
ATOM 3329 N N . VAL A 1 419 ? 11.925 18.597 -9.144 1.00 70.81 419 VAL A N 1
ATOM 3330 C CA . VAL A 1 419 ? 12.440 17.864 -10.305 1.00 70.81 419 VAL A CA 1
ATOM 3331 C C . VAL A 1 419 ? 13.426 16.820 -9.787 1.00 70.81 419 VAL A C 1
ATOM 3333 O O . VAL A 1 419 ? 14.542 17.168 -9.409 1.00 70.81 419 VAL A O 1
ATOM 3336 N N . LEU A 1 420 ? 13.033 15.544 -9.736 1.00 65.44 420 LEU A N 1
ATOM 3337 C CA . LEU A 1 420 ? 13.937 14.464 -9.320 1.00 65.44 420 LEU A CA 1
ATOM 3338 C C . LEU A 1 420 ? 14.794 13.998 -10.510 1.00 65.44 420 LEU A C 1
ATOM 3340 O O . LEU A 1 420 ? 14.333 13.244 -11.368 1.00 65.44 420 LEU A O 1
ATOM 3344 N N . LYS A 1 421 ? 16.056 14.436 -10.551 1.00 68.69 421 LYS A N 1
ATOM 3345 C CA . LYS A 1 421 ? 17.085 13.968 -11.487 1.00 68.69 421 LYS A CA 1
ATOM 3346 C C . LYS A 1 421 ? 17.760 12.720 -10.911 1.00 68.69 421 LYS A C 1
ATOM 3348 O O . LYS A 1 421 ? 18.759 12.823 -10.208 1.00 68.69 421 LYS A O 1
ATOM 3353 N N . THR A 1 422 ? 17.216 11.546 -11.221 1.00 54.75 422 THR A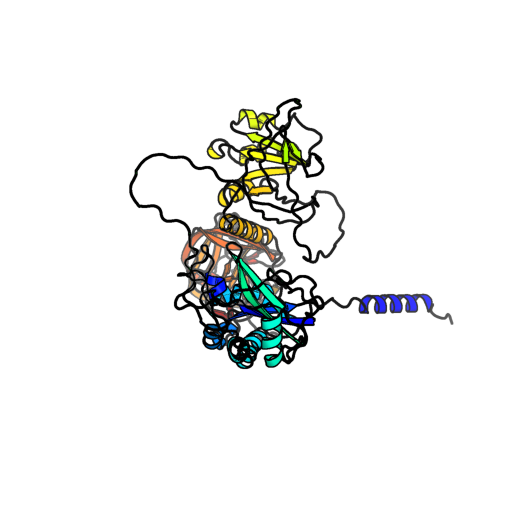 N 1
ATOM 3354 C CA . THR A 1 422 ? 17.807 10.251 -10.854 1.00 54.75 422 THR A CA 1
ATOM 3355 C C . THR A 1 422 ? 17.679 9.232 -11.984 1.00 54.75 422 THR A C 1
ATOM 3357 O O . THR A 1 422 ? 16.736 9.280 -12.775 1.00 54.75 422 THR A O 1
ATOM 3360 N N . GLU A 1 423 ? 18.617 8.290 -12.035 1.00 51.81 423 GLU A N 1
ATOM 3361 C CA . GLU A 1 423 ? 18.526 7.081 -12.864 1.00 51.81 423 GLU A CA 1
ATOM 3362 C C . GLU A 1 423 ? 17.980 5.876 -12.079 1.00 51.81 423 GLU A C 1
ATOM 3364 O O . GLU A 1 423 ? 17.577 4.872 -12.670 1.00 51.81 423 GLU A O 1
ATOM 3369 N N . ASP A 1 424 ? 17.943 5.985 -10.748 1.00 49.59 424 ASP A N 1
ATOM 3370 C CA . ASP A 1 424 ? 17.500 4.935 -9.842 1.00 49.59 424 ASP A CA 1
ATOM 3371 C C . ASP A 1 424 ? 15.971 4.930 -9.663 1.00 49.59 424 ASP A C 1
ATOM 3373 O O . ASP A 1 424 ? 15.336 5.923 -9.295 1.00 49.59 424 ASP A O 1
ATOM 3377 N N . ILE A 1 425 ? 15.378 3.757 -9.885 1.00 48.84 425 ILE A N 1
ATOM 3378 C CA . ILE A 1 425 ? 13.943 3.530 -9.732 1.00 48.84 425 ILE A CA 1
ATOM 3379 C C . ILE A 1 425 ? 13.516 3.391 -8.262 1.00 48.84 425 ILE A C 1
ATOM 3381 O O . ILE A 1 425 ? 12.348 3.633 -7.955 1.00 48.84 425 ILE A O 1
ATOM 3385 N N . GLU A 1 426 ? 14.420 3.041 -7.341 1.00 51.47 426 GLU A N 1
ATOM 3386 C CA . GLU A 1 426 ? 14.091 2.965 -5.915 1.00 51.47 426 GLU A CA 1
ATOM 3387 C C . GLU A 1 426 ? 13.863 4.364 -5.332 1.00 51.47 426 GLU A C 1
ATOM 3389 O O . GLU A 1 426 ? 12.823 4.602 -4.727 1.00 51.47 426 GLU A O 1
ATOM 3394 N N . SER A 1 427 ? 14.741 5.325 -5.623 1.00 52.78 427 SER A N 1
ATOM 3395 C CA . SER A 1 427 ? 14.583 6.753 -5.305 1.00 52.78 427 SER A CA 1
ATOM 3396 C C . SER A 1 427 ? 13.241 7.315 -5.801 1.00 52.78 427 SER A C 1
ATOM 3398 O O . SER A 1 427 ? 12.568 8.065 -5.092 1.00 52.78 427 SER A O 1
ATOM 3400 N N . ILE A 1 428 ? 12.814 6.905 -7.001 1.00 52.91 428 ILE A N 1
ATOM 3401 C CA . ILE A 1 428 ? 11.496 7.221 -7.574 1.00 52.91 428 ILE A CA 1
ATOM 3402 C C . ILE A 1 428 ? 10.350 6.622 -6.737 1.00 52.91 428 ILE A C 1
ATOM 3404 O O . ILE A 1 428 ? 9.378 7.316 -6.436 1.00 52.91 428 ILE A O 1
ATOM 3408 N N . ILE A 1 429 ? 10.458 5.354 -6.331 1.00 49.69 429 ILE A N 1
ATOM 3409 C CA . ILE A 1 429 ? 9.449 4.658 -5.514 1.00 49.69 429 ILE A CA 1
ATOM 3410 C C . ILE A 1 429 ? 9.392 5.228 -4.086 1.00 49.69 429 ILE A C 1
ATOM 3412 O O . ILE A 1 429 ? 8.303 5.394 -3.538 1.00 49.69 429 ILE A O 1
ATOM 3416 N N . GLN A 1 430 ? 10.536 5.585 -3.501 1.00 58.16 430 GLN A N 1
ATOM 3417 C CA . GLN A 1 430 ? 10.640 6.239 -2.196 1.00 58.16 430 GLN A CA 1
ATOM 3418 C C . GLN A 1 430 ? 9.950 7.612 -2.212 1.00 58.16 430 GLN A C 1
ATOM 3420 O O . GLN A 1 430 ? 9.098 7.871 -1.361 1.00 58.16 430 GLN A O 1
ATOM 3425 N N . LEU A 1 431 ? 10.236 8.459 -3.213 1.00 61.50 431 LEU A N 1
ATOM 3426 C CA . LEU A 1 431 ? 9.553 9.749 -3.363 1.00 61.50 431 LEU A CA 1
ATOM 3427 C C . LEU A 1 431 ? 8.052 9.570 -3.646 1.00 61.50 431 LEU A C 1
ATOM 3429 O O . LEU A 1 431 ? 7.246 10.353 -3.145 1.00 61.50 431 LEU A O 1
ATOM 3433 N N . LYS A 1 432 ? 7.641 8.517 -4.372 1.00 56.44 432 LYS A N 1
ATOM 3434 C CA . LYS A 1 432 ? 6.213 8.191 -4.511 1.00 56.44 432 LYS A CA 1
ATOM 3435 C C . LYS A 1 432 ? 5.576 7.870 -3.160 1.00 56.44 432 LYS A C 1
ATOM 3437 O O . LYS A 1 432 ? 4.554 8.457 -2.841 1.00 56.44 432 LYS A O 1
ATOM 3442 N N . HIS A 1 433 ? 6.168 6.984 -2.358 1.00 56.59 433 HIS A N 1
ATOM 3443 C CA . HIS A 1 433 ? 5.626 6.635 -1.041 1.00 56.59 433 HIS A CA 1
ATOM 3444 C C . HIS A 1 433 ? 5.571 7.831 -0.083 1.00 56.59 433 HIS A C 1
ATOM 3446 O O . HIS A 1 433 ? 4.656 7.908 0.736 1.00 56.59 433 HIS A O 1
ATOM 3452 N N . TYR A 1 434 ? 6.508 8.774 -0.206 1.00 64.31 434 TYR A N 1
ATOM 3453 C CA . TYR A 1 434 ? 6.449 10.053 0.494 1.00 64.31 434 TYR A CA 1
ATOM 3454 C C . TYR A 1 434 ? 5.233 10.895 0.064 1.00 64.31 434 TYR A C 1
ATOM 3456 O O . TYR A 1 434 ? 4.471 11.347 0.918 1.00 64.31 434 TYR A O 1
ATOM 3464 N N . LEU A 1 435 ? 5.017 11.064 -1.246 1.00 60.81 435 LEU A N 1
ATOM 3465 C CA . LEU A 1 435 ? 3.885 11.827 -1.787 1.00 60.81 435 LEU A CA 1
ATOM 3466 C C . LEU A 1 435 ? 2.534 11.157 -1.487 1.00 60.81 435 LEU A C 1
ATOM 3468 O O . LEU A 1 435 ? 1.636 11.830 -0.998 1.00 60.81 435 LEU A O 1
ATOM 3472 N N . ASP A 1 436 ? 2.416 9.838 -1.677 1.00 54.69 436 ASP A N 1
ATOM 3473 C CA . ASP A 1 436 ? 1.217 9.059 -1.328 1.00 54.69 436 ASP A CA 1
ATOM 3474 C C . ASP A 1 436 ? 0.845 9.266 0.157 1.00 54.69 436 ASP A C 1
ATOM 3476 O O . ASP A 1 436 ? -0.303 9.555 0.483 1.00 54.69 436 ASP A O 1
ATOM 3480 N N . LYS A 1 437 ? 1.835 9.192 1.064 1.00 57.88 437 LYS A N 1
ATOM 3481 C CA . LYS A 1 437 ? 1.648 9.447 2.504 1.00 57.88 437 LYS A CA 1
ATOM 3482 C C . LYS A 1 437 ? 1.207 10.888 2.790 1.00 57.88 437 LYS A C 1
ATOM 3484 O O . LYS A 1 437 ? 0.464 11.110 3.741 1.00 57.88 437 LYS A O 1
ATOM 3489 N N . ARG A 1 438 ? 1.683 11.865 2.016 1.00 60.50 438 ARG A N 1
ATOM 3490 C CA . ARG A 1 438 ? 1.351 13.288 2.185 1.00 60.50 438 ARG A CA 1
ATOM 3491 C C . ARG A 1 438 ? -0.040 13.637 1.648 1.00 60.50 438 ARG A C 1
ATOM 3493 O O . ARG A 1 438 ? -0.690 14.505 2.218 1.00 60.50 438 ARG A O 1
ATOM 3500 N N . ASP A 1 439 ? -0.514 12.941 0.616 1.00 54.16 439 ASP A N 1
ATOM 3501 C CA . ASP A 1 439 ? -1.898 13.053 0.136 1.00 54.16 439 ASP A CA 1
ATOM 3502 C C . ASP A 1 439 ? -2.892 12.343 1.086 1.00 54.16 439 ASP A C 1
ATOM 3504 O O . ASP A 1 439 ? -4.015 12.819 1.270 1.00 54.16 439 ASP A O 1
ATOM 3508 N N . ASP A 1 440 ? -2.474 11.265 1.768 1.00 54.16 440 ASP A N 1
ATOM 3509 C CA . ASP A 1 440 ? -3.229 10.669 2.886 1.00 54.16 440 ASP A CA 1
ATOM 3510 C C . ASP A 1 440 ? -3.355 11.642 4.089 1.00 54.16 440 ASP A C 1
ATOM 3512 O O . ASP A 1 440 ? -4.385 11.649 4.775 1.00 54.16 440 ASP A O 1
ATOM 3516 N N . GLU A 1 441 ? -2.347 12.488 4.346 1.00 56.03 441 GLU A N 1
ATOM 3517 C CA . GLU A 1 441 ? -2.296 13.483 5.437 1.00 56.03 441 GLU A CA 1
ATOM 3518 C C . GLU A 1 441 ? -3.225 14.689 5.204 1.00 56.03 441 GLU A C 1
ATOM 3520 O O . GLU A 1 441 ? -2.829 15.805 4.867 1.00 56.03 441 GLU A O 1
ATOM 3525 N N . GLY A 1 442 ? -4.510 14.463 5.451 1.00 53.88 442 GLY A N 1
ATOM 3526 C CA . GLY A 1 442 ? -5.579 15.441 5.266 1.00 53.88 442 GLY A CA 1
ATOM 3527 C C . GLY A 1 442 ? -6.874 14.822 4.754 1.00 53.88 442 GLY A C 1
ATOM 3528 O O . GLY A 1 442 ? -7.901 15.501 4.745 1.00 53.88 442 GLY A O 1
ATOM 3529 N N . SER A 1 443 ? -6.836 13.542 4.377 1.00 62.81 443 SER A N 1
ATOM 3530 C CA . SER A 1 443 ? -8.030 12.725 4.169 1.00 62.81 443 SER A CA 1
ATOM 3531 C C . SER A 1 443 ? -8.866 12.609 5.456 1.00 62.81 443 SER A C 1
ATOM 3533 O O . SER A 1 443 ? -8.367 12.766 6.575 1.00 62.81 443 SER A O 1
ATOM 3535 N N . LEU A 1 444 ? -10.167 12.363 5.285 1.00 75.31 444 LEU A N 1
ATOM 3536 C CA . LEU A 1 444 ? -11.107 12.167 6.387 1.00 75.31 444 LEU A CA 1
ATOM 3537 C C . LEU A 1 444 ? -11.210 10.674 6.706 1.00 75.31 444 LEU A C 1
ATOM 3539 O O . LEU A 1 444 ? -11.609 9.881 5.853 1.00 75.31 444 LEU A O 1
ATOM 3543 N N . LEU A 1 445 ? -10.872 10.303 7.938 1.00 81.75 445 LEU A N 1
ATOM 3544 C CA . LEU A 1 445 ? -11.288 9.041 8.530 1.00 81.75 445 LEU A CA 1
ATOM 3545 C C . LEU A 1 445 ? -12.754 9.125 8.942 1.00 81.75 445 LEU A C 1
ATOM 3547 O O . LEU A 1 445 ? -13.224 10.149 9.431 1.00 81.75 445 LEU A O 1
ATOM 3551 N N . GLU A 1 446 ? -13.449 8.002 8.829 1.00 84.00 446 GLU A N 1
ATOM 3552 C CA . GLU A 1 446 ? -14.738 7.825 9.480 1.00 84.00 446 GLU A CA 1
ATOM 3553 C C . GLU A 1 446 ? -14.520 7.704 10.997 1.00 84.00 446 GLU A C 1
ATOM 3555 O O . GLU A 1 446 ? -13.949 6.726 11.485 1.00 84.00 446 GLU A O 1
ATOM 3560 N N . VAL A 1 447 ? -14.932 8.739 11.732 1.00 89.31 447 VAL A N 1
ATOM 3561 C CA . VAL A 1 447 ? -15.088 8.716 13.190 1.00 89.31 447 VAL A CA 1
ATOM 3562 C C . VAL A 1 447 ? -16.576 8.635 13.510 1.00 89.31 447 VAL A C 1
ATOM 3564 O O . VAL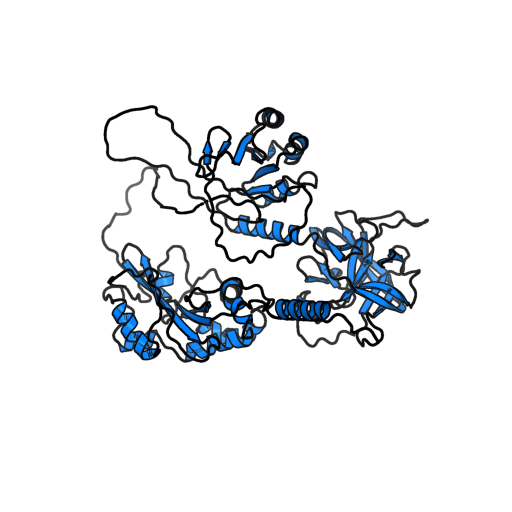 A 1 447 ? -17.390 9.383 12.972 1.00 89.31 447 VAL A O 1
ATOM 3567 N N . THR A 1 448 ? -16.934 7.688 14.364 1.00 91.12 448 THR A N 1
ATOM 3568 C CA . THR A 1 448 ? -18.304 7.360 14.738 1.00 91.12 448 THR A CA 1
ATOM 3569 C C . THR A 1 448 ? -18.573 7.847 16.157 1.00 91.12 448 THR A C 1
ATOM 3571 O O . THR A 1 448 ? -17.752 7.679 17.061 1.00 91.12 448 THR A O 1
ATOM 3574 N N . LYS A 1 449 ? -19.747 8.439 16.363 1.00 93.81 449 LYS A N 1
ATOM 3575 C CA . LYS A 1 449 ? -20.267 8.748 17.694 1.00 93.81 449 LYS A CA 1
ATOM 3576 C C . LYS A 1 449 ? -20.645 7.448 18.414 1.00 93.81 449 LYS A C 1
ATOM 3578 O O . LYS A 1 449 ? -21.273 6.576 17.820 1.00 93.81 449 LYS A O 1
ATOM 3583 N N . ALA A 1 450 ? -20.288 7.355 19.687 1.00 93.69 450 ALA A N 1
ATOM 3584 C CA . ALA A 1 450 ? -20.688 6.295 20.599 1.00 93.69 450 ALA A CA 1
ATOM 3585 C C . ALA A 1 450 ? -21.143 6.895 21.939 1.00 93.69 450 ALA A C 1
ATOM 3587 O O . ALA A 1 450 ? -20.664 7.952 22.350 1.00 93.69 450 ALA A O 1
ATOM 3588 N N . VAL A 1 451 ? -22.070 6.217 22.607 1.00 95.19 451 VAL A N 1
ATOM 3589 C CA . VAL A 1 451 ? -22.628 6.588 23.911 1.00 95.19 451 VAL A CA 1
ATOM 3590 C C . VAL A 1 451 ? -21.962 5.737 24.990 1.00 95.19 451 VAL A C 1
ATOM 3592 O O . VAL A 1 451 ? -21.853 4.518 24.836 1.00 95.19 451 VAL A O 1
ATOM 3595 N N . VAL A 1 452 ? -21.503 6.364 26.074 1.00 96.38 452 VAL A N 1
ATOM 3596 C CA . VAL A 1 452 ? -20.877 5.668 27.209 1.00 96.38 452 VAL A CA 1
ATOM 3597 C C . VAL A 1 452 ? -21.925 4.871 27.987 1.00 96.38 452 VAL A C 1
ATOM 3599 O O . VAL A 1 452 ? -22.874 5.440 28.526 1.00 96.38 452 VAL A O 1
ATOM 3602 N N . THR A 1 453 ? -21.739 3.554 28.082 1.00 95.75 453 THR A N 1
ATOM 3603 C CA . THR A 1 453 ? -22.669 2.628 28.752 1.00 95.75 453 THR A CA 1
ATOM 3604 C C . THR A 1 453 ? -22.199 2.192 30.139 1.00 95.75 453 THR A C 1
ATOM 3606 O O . THR A 1 453 ? -23.030 1.834 30.969 1.00 95.75 453 THR A O 1
ATOM 3609 N N . ASN A 1 454 ? -20.890 2.210 30.408 1.00 96.00 454 ASN A N 1
ATOM 3610 C CA . ASN A 1 454 ? -20.316 1.825 31.701 1.00 96.00 454 ASN A CA 1
ATOM 3611 C C . ASN A 1 454 ? -19.033 2.618 31.997 1.00 96.00 454 ASN A C 1
ATOM 3613 O O . ASN A 1 454 ? -18.250 2.911 31.091 1.00 96.00 454 ASN A O 1
ATOM 3617 N N . ILE A 1 455 ? -18.815 2.937 33.275 1.00 97.06 455 ILE A N 1
ATOM 3618 C CA . ILE A 1 455 ? -17.605 3.581 33.795 1.00 97.06 455 ILE A CA 1
ATOM 3619 C C . ILE A 1 455 ? -17.252 2.915 35.129 1.00 97.06 455 ILE A C 1
ATOM 3621 O O . ILE A 1 455 ? -18.028 2.982 36.081 1.00 97.06 455 ILE A O 1
ATOM 3625 N N . GLN A 1 456 ? -16.069 2.304 35.223 1.00 96.56 456 GLN A N 1
ATOM 3626 C CA . GLN A 1 456 ? -15.638 1.568 36.415 1.00 96.56 456 GLN A CA 1
ATOM 3627 C C . GLN A 1 456 ? -14.168 1.839 36.753 1.00 96.56 456 GLN A C 1
ATOM 3629 O O . GLN A 1 456 ? -13.279 1.660 35.926 1.00 96.56 456 GLN A O 1
ATOM 3634 N N . THR A 1 457 ? -13.866 2.202 37.999 1.00 95.06 457 THR A N 1
ATOM 3635 C CA . THR A 1 457 ? -12.486 2.217 38.506 1.00 95.06 457 THR A CA 1
ATOM 3636 C C . THR A 1 457 ? -12.014 0.786 38.782 1.00 95.06 457 THR A C 1
ATOM 3638 O O . THR A 1 457 ? -12.680 0.040 39.498 1.00 95.06 457 THR A O 1
ATOM 3641 N N . VAL A 1 458 ? -10.876 0.379 38.203 1.00 92.25 458 VAL A N 1
ATOM 3642 C CA . VAL A 1 458 ? -10.439 -1.037 38.228 1.00 92.25 458 VAL A CA 1
ATOM 3643 C C . VAL A 1 458 ? -9.235 -1.322 39.130 1.00 92.25 458 VAL A C 1
ATOM 3645 O O . VAL A 1 458 ? -9.128 -2.423 39.660 1.00 92.25 458 VAL A O 1
ATOM 3648 N N . GLY A 1 459 ? -8.333 -0.357 39.333 1.00 93.12 459 GLY A N 1
ATOM 3649 C CA . GLY A 1 459 ? -7.125 -0.539 40.149 1.00 93.12 459 GLY A CA 1
ATOM 3650 C C . GLY A 1 459 ? -5.866 0.042 39.506 1.00 93.12 459 GLY A C 1
ATOM 3651 O O . GLY A 1 459 ? -5.954 0.884 38.618 1.00 93.12 459 GLY A O 1
ATOM 3652 N N . MET A 1 460 ? -4.688 -0.382 39.967 1.00 96.88 460 MET A N 1
ATOM 3653 C CA . MET A 1 460 ? -3.397 0.047 39.410 1.00 96.88 460 MET A CA 1
ATOM 3654 C C . MET A 1 460 ? -3.014 -0.780 38.176 1.00 96.88 460 MET A C 1
ATOM 3656 O O . MET A 1 460 ? -3.171 -1.998 38.182 1.00 96.88 460 MET A O 1
ATOM 3660 N N . GLY A 1 461 ? -2.434 -0.144 37.157 1.00 95.56 461 GLY A N 1
ATOM 3661 C CA . GLY A 1 461 ? -1.834 -0.839 36.015 1.00 95.56 461 GLY A CA 1
ATOM 3662 C C . GLY A 1 461 ? -0.862 0.033 35.222 1.00 95.56 461 GLY A C 1
ATOM 3663 O O . GLY A 1 461 ? -0.863 1.260 35.345 1.00 95.56 461 GLY A O 1
ATOM 3664 N N . ASP A 1 462 ? -0.010 -0.603 34.418 1.00 97.00 462 ASP A N 1
ATOM 3665 C CA . ASP A 1 462 ? 1.012 0.084 33.626 1.00 97.00 462 ASP A CA 1
ATOM 3666 C C . ASP A 1 462 ? 0.408 0.753 32.392 1.00 97.00 462 ASP A C 1
ATOM 3668 O O . ASP A 1 462 ? -0.008 0.091 31.433 1.00 97.00 462 ASP A O 1
ATOM 3672 N N . ARG A 1 463 ? 0.384 2.090 32.416 1.00 94.94 463 ARG A N 1
ATOM 3673 C CA . ARG A 1 463 ? -0.027 2.917 31.282 1.00 94.94 463 ARG A CA 1
ATOM 3674 C C . ARG A 1 463 ? 1.164 3.378 30.458 1.00 94.94 463 ARG A C 1
ATOM 3676 O O . ARG A 1 463 ? 2.287 3.486 30.946 1.00 94.94 463 ARG A O 1
ATOM 3683 N N . VAL A 1 464 ? 0.876 3.731 29.217 1.00 97.94 464 VAL A N 1
ATOM 3684 C CA . VAL A 1 464 ? 1.780 4.379 28.280 1.00 97.94 464 VAL A CA 1
ATOM 3685 C C . VAL A 1 464 ? 1.404 5.854 28.155 1.00 97.94 464 VAL A C 1
ATOM 3687 O O . VAL A 1 464 ? 0.232 6.237 28.136 1.00 97.94 464 VAL A O 1
ATOM 3690 N N . CYS A 1 465 ? 2.427 6.695 28.104 1.00 96.88 465 CYS A N 1
ATOM 3691 C CA . CYS A 1 465 ? 2.351 8.112 27.802 1.00 96.88 465 CYS A CA 1
ATOM 3692 C C . CYS A 1 465 ? 3.191 8.366 26.549 1.00 96.88 465 CYS A C 1
ATOM 3694 O O . CYS A 1 465 ? 4.351 7.945 26.495 1.00 96.88 465 CYS A O 1
ATOM 3696 N N . VAL A 1 466 ? 2.606 9.014 25.544 1.00 97.88 466 VAL A N 1
ATOM 3697 C CA . VAL A 1 466 ? 3.246 9.248 24.245 1.00 97.88 466 VAL A CA 1
ATOM 3698 C C . VAL A 1 466 ? 3.523 10.742 24.105 1.00 97.88 466 VAL A C 1
ATOM 3700 O O . VAL A 1 466 ? 2.589 11.539 24.064 1.00 97.88 466 VAL A O 1
ATOM 3703 N N . ASP A 1 467 ? 4.802 11.113 24.044 1.00 97.69 467 ASP A N 1
ATOM 3704 C CA . ASP A 1 467 ? 5.263 12.464 23.722 1.00 97.69 467 ASP A CA 1
ATOM 3705 C C . ASP A 1 467 ? 5.658 12.512 22.237 1.00 97.69 467 ASP A C 1
ATOM 3707 O O . ASP A 1 467 ? 6.477 11.707 21.778 1.00 97.69 467 ASP A O 1
ATOM 3711 N N . LEU A 1 468 ? 5.111 13.465 21.489 1.00 95.75 468 LEU A N 1
ATOM 3712 C CA . LEU A 1 468 ? 5.335 13.645 20.054 1.00 95.75 468 LEU A CA 1
ATOM 3713 C C . LEU A 1 468 ? 6.297 14.805 19.772 1.00 95.75 468 LEU A C 1
ATOM 3715 O O . LEU A 1 468 ? 6.352 15.785 20.509 1.00 95.75 468 LEU A O 1
ATOM 3719 N N . CYS A 1 469 ? 6.997 14.745 18.642 1.00 91.38 469 CYS A N 1
ATOM 3720 C CA . CYS A 1 469 ? 7.759 15.863 18.079 1.00 91.38 469 CYS A CA 1
ATOM 3721 C C . CYS A 1 469 ? 6.833 16.849 17.337 1.00 91.38 469 CYS A C 1
ATOM 3723 O O . CYS A 1 469 ? 7.166 17.347 16.263 1.00 91.38 469 CYS A O 1
ATOM 3725 N N . SER A 1 470 ? 5.610 17.056 17.830 1.00 86.06 470 SER A N 1
ATOM 3726 C CA . SER A 1 470 ? 4.572 17.848 17.167 1.00 86.06 470 SER A CA 1
ATOM 3727 C C . SER A 1 470 ? 3.553 18.346 18.183 1.00 86.06 470 SER A C 1
ATOM 3729 O O . SER A 1 470 ? 3.127 17.596 19.058 1.00 86.06 470 SER A O 1
ATOM 3731 N N . ILE A 1 471 ? 3.128 19.598 18.034 1.00 85.69 471 ILE A N 1
ATOM 3732 C CA . ILE A 1 471 ? 2.050 20.189 18.830 1.00 85.69 471 ILE A CA 1
ATOM 3733 C C . ILE A 1 471 ? 0.695 19.705 18.288 1.00 85.69 471 ILE A C 1
ATOM 3735 O O . ILE A 1 471 ? 0.487 19.663 17.071 1.00 85.69 471 ILE A O 1
ATOM 3739 N N . MET A 1 472 ? -0.218 19.335 19.185 1.00 91.19 472 MET A N 1
ATOM 3740 C CA . MET A 1 472 ? -1.630 19.045 18.923 1.00 91.19 472 MET A CA 1
ATOM 3741 C C . MET A 1 472 ? -2.512 20.204 19.398 1.00 91.19 472 MET A C 1
ATOM 3743 O O . MET A 1 472 ? -2.152 20.964 20.298 1.00 91.19 472 MET A O 1
ATOM 3747 N N . LYS A 1 473 ? -3.666 20.352 18.755 1.00 87.88 473 LYS A N 1
ATOM 3748 C CA . LYS A 1 473 ? -4.680 21.374 19.037 1.00 87.88 473 LYS A CA 1
ATOM 3749 C C . LYS A 1 473 ? -5.820 20.795 19.892 1.00 87.88 473 LYS A C 1
ATOM 3751 O O . LYS A 1 473 ? -5.989 19.575 19.942 1.00 87.88 473 LYS A O 1
ATOM 3756 N N . PRO A 1 474 ? -6.661 21.637 20.519 1.00 88.38 474 PRO A N 1
ATOM 3757 C CA . PRO A 1 474 ? -7.953 21.192 21.042 1.00 88.38 474 PRO A CA 1
ATOM 3758 C C . PRO A 1 474 ? -8.731 20.412 19.971 1.00 88.38 474 PRO A C 1
ATOM 3760 O O . PRO A 1 474 ? -8.731 20.805 18.805 1.00 88.38 474 PRO A O 1
ATOM 3763 N N . GLY A 1 475 ? -9.318 19.276 20.356 1.00 88.50 475 GLY A N 1
ATOM 3764 C CA . GLY A 1 475 ? -9.947 18.324 19.434 1.00 88.50 475 GLY A CA 1
ATOM 3765 C C . GLY A 1 475 ? -9.003 17.315 18.756 1.00 88.50 475 GLY A C 1
ATOM 3766 O O . GLY A 1 475 ? -9.502 16.339 18.207 1.00 88.50 475 GLY A O 1
ATOM 3767 N N . GLU A 1 476 ? -7.673 17.484 18.805 1.00 93.94 476 GLU A N 1
ATOM 3768 C CA . GLU A 1 476 ? -6.706 16.498 18.288 1.00 93.94 476 GLU A CA 1
ATOM 3769 C C . GLU A 1 476 ? -6.217 15.520 19.370 1.00 93.94 476 GLU A C 1
ATOM 3771 O O . GLU A 1 476 ? -5.900 15.903 20.504 1.00 93.94 476 GLU A O 1
ATOM 3776 N N . GLY A 1 477 ? -6.099 14.247 18.987 1.00 96.25 477 GLY A N 1
ATOM 3777 C CA . GLY A 1 477 ? -5.656 13.160 19.856 1.00 96.25 477 GLY A CA 1
ATOM 3778 C C . GLY A 1 477 ? -5.141 11.941 19.088 1.00 96.25 477 GLY A C 1
ATOM 3779 O O . GLY A 1 477 ? -4.902 12.004 17.880 1.00 96.25 477 GLY A O 1
ATOM 3780 N N . LEU A 1 478 ? -4.981 10.819 19.795 1.00 97.94 478 LEU A N 1
ATOM 3781 C CA . LEU A 1 478 ? -4.651 9.514 19.210 1.00 97.94 478 LEU A CA 1
ATOM 3782 C C . LEU A 1 478 ? -5.867 8.585 19.285 1.00 97.94 478 LEU A C 1
ATOM 3784 O O . LEU A 1 478 ? -6.553 8.536 20.304 1.00 97.94 478 LEU A O 1
ATOM 3788 N N . LEU A 1 479 ? -6.096 7.799 18.233 1.00 97.25 479 LEU A N 1
ATOM 3789 C CA . LEU A 1 479 ? -7.086 6.720 18.258 1.00 97.25 479 LEU A CA 1
ATOM 3790 C C . LEU A 1 479 ? -6.504 5.504 18.998 1.00 97.25 479 LEU A C 1
ATOM 3792 O O . LEU A 1 479 ? -5.565 4.881 18.495 1.00 97.25 479 LEU A O 1
ATOM 3796 N N . VAL A 1 480 ? -7.061 5.167 20.165 1.00 97.94 480 VAL A N 1
ATOM 3797 C CA . VAL A 1 480 ? -6.600 4.096 21.070 1.00 97.94 480 VAL A CA 1
ATOM 3798 C C . VAL A 1 480 ? -7.781 3.240 21.545 1.00 97.94 480 VAL A C 1
ATOM 3800 O O . VAL A 1 480 ? -8.864 3.763 21.751 1.00 97.94 480 VAL A O 1
ATOM 3803 N N . GLY A 1 481 ? -7.615 1.936 21.765 1.00 96.19 481 GLY A N 1
ATOM 3804 C CA . GLY A 1 481 ? -8.670 1.094 22.349 1.00 96.19 481 GLY A CA 1
ATOM 3805 C C . GLY A 1 481 ? -8.147 -0.235 22.880 1.00 96.19 481 GLY A C 1
ATOM 3806 O O . GLY A 1 481 ? -7.082 -0.692 22.462 1.00 96.19 481 GLY A O 1
ATOM 3807 N N . SER A 1 482 ? -8.882 -0.883 23.790 1.00 94.31 482 SER A N 1
ATOM 3808 C CA . SER A 1 482 ? -8.492 -2.215 24.288 1.00 94.31 482 SER A CA 1
ATOM 3809 C C . SER A 1 482 ? -8.601 -3.299 23.205 1.00 94.31 482 SER A C 1
ATOM 3811 O O . SER A 1 482 ? -7.874 -4.286 23.266 1.00 94.31 482 SER A O 1
ATOM 3813 N N . PHE A 1 483 ? -9.411 -3.072 22.164 1.00 89.81 483 PHE A N 1
ATOM 3814 C CA . PHE A 1 483 ? -9.537 -3.940 20.991 1.00 89.81 483 PHE A CA 1
ATOM 3815 C C . PHE A 1 483 ? -9.339 -3.148 19.695 1.00 89.81 483 PHE A C 1
ATOM 3817 O O . PHE A 1 483 ? -9.846 -2.035 19.553 1.00 89.81 483 PHE A O 1
ATOM 3824 N N . ALA A 1 484 ? -8.674 -3.736 18.699 1.00 85.50 484 ALA A N 1
ATOM 3825 C CA . ALA A 1 484 ? -8.407 -3.058 17.425 1.00 85.50 484 ALA A CA 1
ATOM 3826 C C . ALA A 1 484 ? -9.684 -2.704 16.628 1.00 85.50 484 ALA A C 1
ATOM 3828 O O . ALA A 1 484 ? -9.657 -1.787 15.806 1.00 85.50 484 ALA A O 1
ATOM 3829 N N . ARG A 1 485 ? -10.800 -3.398 16.907 1.00 86.69 485 ARG A N 1
ATOM 3830 C CA . ARG A 1 485 ? -12.135 -3.183 16.317 1.00 86.69 485 ARG A CA 1
ATOM 3831 C C . ARG A 1 485 ? -12.809 -1.858 16.711 1.00 86.69 485 ARG A C 1
ATOM 3833 O O . ARG A 1 485 ? -13.783 -1.470 16.071 1.00 86.69 485 ARG A O 1
ATOM 3840 N N . GLY A 1 486 ? -12.325 -1.163 17.744 1.00 91.19 486 GLY A N 1
ATOM 3841 C CA . GLY A 1 486 ? -12.876 0.125 18.178 1.00 91.19 486 GLY A CA 1
ATOM 3842 C C . GLY A 1 486 ? -11.853 0.972 18.919 1.00 91.19 486 GLY A C 1
ATOM 3843 O O . GLY A 1 486 ? -11.495 0.667 20.053 1.00 91.19 486 GLY A O 1
ATOM 3844 N N . LEU A 1 487 ? -11.393 2.043 18.271 1.00 95.56 487 LEU A N 1
ATOM 3845 C CA . LEU A 1 487 ? -10.374 2.942 18.810 1.00 95.56 487 LEU A CA 1
ATOM 3846 C C . LEU A 1 487 ? -10.991 4.297 19.174 1.00 95.56 487 LEU A C 1
ATOM 3848 O O . LEU A 1 487 ? -11.355 5.072 18.297 1.00 95.56 487 LEU A O 1
ATOM 3852 N N . PHE A 1 488 ? -11.092 4.583 20.462 1.00 97.75 488 PHE A N 1
ATOM 3853 C CA . PHE A 1 488 ? -11.550 5.836 21.051 1.00 97.75 488 PHE A CA 1
ATOM 3854 C C . PHE A 1 488 ? -10.570 6.975 20.746 1.00 97.75 488 PHE A C 1
ATOM 3856 O O . PHE A 1 488 ? -9.355 6.769 20.756 1.00 97.75 488 PHE A O 1
ATOM 3863 N N . LEU A 1 489 ? -11.071 8.188 20.503 1.00 97.69 489 LEU A N 1
ATOM 3864 C CA . LEU A 1 489 ? -10.221 9.359 20.300 1.00 97.69 489 LEU A CA 1
ATOM 3865 C C . LEU A 1 489 ? -9.777 9.935 21.654 1.00 97.69 489 LEU A C 1
ATOM 3867 O O . LEU A 1 489 ? -10.473 10.745 22.270 1.00 97.69 489 LEU A O 1
ATOM 3871 N N . VAL A 1 490 ? -8.607 9.489 22.121 1.00 98.00 490 VAL A N 1
ATOM 3872 C CA . VAL A 1 490 ? -7.987 9.936 23.375 1.00 98.00 490 VAL A CA 1
ATOM 3873 C C . VAL A 1 490 ? -7.295 11.270 23.135 1.00 98.00 490 VAL A C 1
ATOM 3875 O O . VAL A 1 490 ? -6.338 11.365 22.361 1.00 98.00 490 VAL A O 1
ATOM 3878 N N . HIS A 1 491 ? -7.805 12.308 23.790 1.00 97.25 491 HIS A N 1
ATOM 3879 C CA . HIS A 1 491 ? -7.400 13.693 23.585 1.00 97.25 491 HIS A CA 1
ATOM 3880 C C . HIS A 1 491 ? -5.981 13.973 24.099 1.00 97.25 491 HIS A C 1
ATOM 3882 O O . HIS A 1 491 ? -5.474 13.312 25.010 1.00 97.25 491 HIS A O 1
ATOM 3888 N N . SER A 1 492 ? -5.330 14.967 23.498 1.00 94.69 492 SER A N 1
ATOM 3889 C CA . SER A 1 492 ? -4.029 15.454 23.951 1.00 94.69 492 SER A CA 1
ATOM 3890 C C . SER A 1 492 ? -4.110 16.227 25.271 1.00 94.69 492 SER A C 1
ATOM 3892 O O . SER A 1 492 ? -5.130 16.808 25.625 1.00 94.69 492 SER A O 1
ATOM 3894 N N . GLU A 1 493 ? -2.995 16.296 25.998 1.00 90.31 493 GLU A N 1
ATOM 3895 C CA . GLU A 1 493 ? -2.845 17.072 27.239 1.00 90.31 493 GLU A CA 1
ATOM 3896 C C . GLU A 1 493 ? -2.765 18.592 26.938 1.00 90.31 493 GLU A C 1
ATOM 3898 O O . GLU A 1 493 ? -1.978 19.318 27.535 1.00 90.31 493 GLU A O 1
ATOM 3903 N N . CYS A 1 494 ? -3.521 19.091 25.950 1.00 83.62 494 CYS A N 1
ATOM 3904 C CA . CYS A 1 494 ? -3.481 20.481 25.485 1.00 83.62 494 CYS A CA 1
ATOM 3905 C C . CYS A 1 494 ? -4.440 21.422 26.232 1.00 83.62 494 CYS A C 1
ATOM 3907 O O . CYS A 1 494 ? -4.370 22.630 26.019 1.00 83.62 494 CYS A O 1
ATOM 3909 N N . LEU A 1 495 ? -5.352 20.894 27.055 1.00 77.12 495 LEU A N 1
ATOM 3910 C CA . LEU A 1 495 ? -6.185 21.705 27.943 1.00 77.12 495 LEU A CA 1
ATOM 3911 C C . LEU A 1 495 ? -5.386 22.093 29.193 1.00 77.12 495 LEU A C 1
ATOM 3913 O O . LEU A 1 495 ? -4.636 21.280 29.732 1.00 77.12 495 LEU A O 1
ATOM 3917 N N . GLU A 1 496 ? -5.566 23.325 29.659 1.00 69.94 496 GLU A N 1
ATOM 3918 C CA . GLU A 1 496 ? -5.015 23.791 30.934 1.00 69.94 496 GLU A CA 1
ATOM 3919 C C . GLU A 1 496 ? -6.049 23.597 32.038 1.00 69.94 496 GLU A C 1
ATOM 3921 O O . GLU A 1 496 ? -7.222 23.925 31.854 1.00 69.94 496 GLU A O 1
ATOM 3926 N N . SER A 1 497 ? -5.613 23.081 33.189 1.00 66.44 497 SER A N 1
ATOM 3927 C CA . SER A 1 497 ? -6.407 23.102 34.420 1.00 66.44 497 SER A CA 1
ATOM 3928 C C . SER A 1 497 ? -5.726 23.970 35.472 1.00 66.44 497 SER A C 1
ATOM 3930 O O . SER A 1 497 ? -4.532 24.264 35.382 1.00 66.44 497 SER A O 1
ATOM 3932 N N . ASN A 1 498 ? -6.472 24.357 36.510 1.00 59.91 498 ASN A N 1
ATOM 3933 C CA . ASN A 1 498 ? -5.988 25.227 37.592 1.00 59.91 498 ASN A CA 1
ATOM 3934 C C . ASN A 1 498 ? -4.755 24.677 38.342 1.00 59.91 498 ASN A C 1
ATOM 3936 O O . ASN A 1 498 ? -4.145 25.401 39.127 1.00 59.91 498 ASN A O 1
ATOM 3940 N N . TYR A 1 499 ? -4.401 23.406 38.125 1.00 62.38 499 TYR A N 1
ATOM 3941 C CA . TYR A 1 499 ? -3.320 22.705 38.817 1.00 62.38 499 TYR A CA 1
ATOM 3942 C C . TYR A 1 499 ? -2.232 22.157 37.881 1.00 62.38 499 TYR A C 1
ATOM 3944 O O . TYR A 1 499 ? -1.172 21.753 38.365 1.00 62.38 499 TYR A O 1
ATOM 3952 N N . ILE A 1 500 ? -2.472 22.091 36.563 1.00 71.44 500 ILE A N 1
ATOM 3953 C CA . ILE A 1 500 ? -1.575 21.423 35.609 1.00 71.44 500 ILE A CA 1
ATOM 3954 C C . ILE A 1 500 ? -1.483 22.219 34.299 1.00 71.44 500 ILE A C 1
ATOM 3956 O O . ILE A 1 500 ? -2.459 22.363 33.565 1.00 71.44 500 ILE A O 1
ATOM 3960 N N . SER A 1 501 ? -0.270 22.691 33.992 1.00 72.81 501 SER A N 1
ATOM 3961 C CA . SER A 1 501 ? 0.070 23.372 32.735 1.00 72.81 501 SER A CA 1
ATOM 3962 C C . SER A 1 501 ? -0.095 22.453 31.524 1.00 72.81 501 SER A C 1
ATOM 3964 O O . SER A 1 501 ? 0.269 21.273 31.596 1.00 72.81 501 SER A O 1
ATOM 3966 N N . SER A 1 502 ? -0.544 23.014 30.398 1.00 83.50 502 SER A N 1
ATOM 3967 C CA . SER A 1 502 ? -0.716 22.268 29.149 1.00 83.50 502 SER A CA 1
ATOM 3968 C C . SER A 1 502 ? 0.590 21.635 28.651 1.00 83.50 502 SER A C 1
ATOM 3970 O O . SER A 1 502 ? 1.690 22.185 28.751 1.00 83.50 502 SER A O 1
ATOM 3972 N N . ARG A 1 503 ? 0.461 20.443 28.067 1.00 89.19 503 ARG A N 1
ATOM 3973 C CA . ARG A 1 503 ? 1.506 19.717 27.337 1.00 89.19 503 ARG A CA 1
ATOM 3974 C C . ARG A 1 503 ? 0.933 19.249 25.996 1.00 89.19 503 ARG A C 1
ATOM 3976 O O . ARG A 1 503 ? 0.748 18.053 25.787 1.00 89.19 503 ARG A O 1
ATOM 3983 N N . PRO A 1 504 ? 0.674 20.165 25.045 1.00 86.81 504 PRO A N 1
ATOM 3984 C CA . PRO A 1 504 ? -0.009 19.853 23.786 1.00 86.81 504 PRO A CA 1
ATOM 3985 C C . PRO A 1 504 ? 0.756 18.891 22.857 1.00 86.81 504 PRO A C 1
ATOM 3987 O O . PRO A 1 504 ? 0.253 18.532 21.804 1.00 86.81 504 PRO A O 1
ATOM 3990 N N . PHE A 1 505 ? 1.962 18.450 23.211 1.00 92.88 505 PHE A N 1
ATOM 3991 C CA . PHE A 1 505 ? 2.705 17.391 22.518 1.00 92.88 505 PHE A CA 1
ATOM 3992 C C . PHE A 1 505 ? 2.460 15.981 23.097 1.00 92.88 505 PHE A C 1
ATOM 3994 O O . PHE A 1 505 ? 3.028 15.013 22.596 1.00 92.88 505 PHE A O 1
ATOM 4001 N N . ARG A 1 506 ? 1.669 15.844 24.169 1.00 95.62 506 ARG A N 1
ATOM 4002 C CA . ARG A 1 506 ? 1.501 14.605 24.946 1.00 95.62 506 ARG A CA 1
ATOM 4003 C C . ARG A 1 506 ? 0.100 14.018 24.821 1.00 95.62 506 ARG A C 1
ATOM 4005 O O . ARG A 1 506 ? -0.881 14.754 24.859 1.00 95.62 506 ARG A O 1
ATOM 4012 N N . VAL A 1 507 ? 0.012 12.686 24.799 1.00 97.50 507 VAL A N 1
ATOM 4013 C CA . VAL A 1 507 ? -1.235 11.934 25.022 1.00 97.50 507 VAL A CA 1
ATOM 4014 C C . VAL A 1 507 ? -1.042 10.875 26.111 1.00 97.50 507 VAL A C 1
ATOM 4016 O O . VAL A 1 507 ? -0.119 10.055 26.061 1.00 97.50 507 VAL A O 1
ATOM 4019 N N . ASN A 1 508 ? -1.947 10.862 27.093 1.00 96.62 508 ASN A N 1
ATOM 4020 C CA . ASN A 1 508 ? -2.020 9.852 28.154 1.00 96.62 508 ASN A CA 1
ATOM 4021 C C . ASN A 1 508 ? -2.765 8.596 27.656 1.00 96.62 508 ASN A C 1
ATOM 4023 O O . ASN A 1 508 ? -3.838 8.264 28.146 1.00 96.62 508 ASN A O 1
ATOM 4027 N N . ALA A 1 509 ? -2.190 7.937 26.647 1.00 96.19 509 ALA A N 1
ATOM 4028 C CA . ALA A 1 509 ? -2.892 7.055 25.713 1.00 96.19 509 ALA A CA 1
ATOM 4029 C C . ALA A 1 509 ? -3.695 5.887 26.329 1.00 96.19 509 ALA A C 1
ATOM 4031 O O . ALA A 1 509 ? -4.827 5.673 25.916 1.00 96.19 509 ALA A O 1
ATOM 4032 N N . GLY A 1 510 ? -3.135 5.126 27.277 1.00 96.88 510 GLY A N 1
ATOM 4033 C CA . GLY A 1 510 ? -3.792 3.941 27.863 1.00 96.88 510 GLY A CA 1
ATOM 4034 C C . GLY A 1 510 ? -2.797 2.843 28.276 1.00 96.88 510 GLY A C 1
ATOM 4035 O O . GLY A 1 510 ? -1.589 3.068 28.185 1.00 96.88 510 GLY A O 1
ATOM 4036 N N . PRO A 1 511 ? -3.246 1.672 28.768 1.00 97.06 511 PRO A N 1
ATOM 4037 C CA . PRO A 1 511 ? -2.387 0.551 29.154 1.00 97.06 511 PRO A CA 1
ATOM 4038 C C . PRO A 1 511 ? -1.469 0.003 28.065 1.00 97.06 511 PRO A C 1
ATOM 4040 O O . PRO A 1 511 ? -1.763 0.075 26.876 1.00 97.06 511 PRO A O 1
ATOM 4043 N N . VAL A 1 512 ? -0.395 -0.665 28.492 1.00 96.81 512 VAL A N 1
ATOM 4044 C CA . VAL A 1 512 ? 0.588 -1.341 27.619 1.00 96.81 512 VAL A CA 1
ATOM 4045 C C . VAL A 1 512 ? -0.000 -2.326 26.594 1.00 96.81 512 VAL A C 1
ATOM 4047 O O . VAL A 1 512 ? 0.642 -2.567 25.571 1.00 96.81 512 VAL A O 1
ATOM 4050 N N . HIS A 1 513 ? -1.195 -2.876 26.842 1.00 95.31 513 HIS A N 1
ATOM 4051 C CA . HIS A 1 513 ? -1.895 -3.806 25.944 1.00 95.31 513 HIS A CA 1
ATOM 4052 C C . HIS A 1 513 ? -2.832 -3.128 24.932 1.00 95.31 513 HIS A C 1
ATOM 4054 O O . HIS A 1 513 ? -3.329 -3.806 24.040 1.00 95.31 513 HIS A O 1
ATOM 4060 N N . ALA A 1 514 ? -3.146 -1.837 25.083 1.00 96.75 514 ALA A N 1
ATOM 4061 C CA . ALA A 1 514 ? -4.119 -1.189 24.210 1.00 96.75 514 ALA A CA 1
ATOM 4062 C C . ALA A 1 514 ? -3.529 -0.971 22.808 1.00 96.75 514 ALA A C 1
ATOM 4064 O O . ALA A 1 514 ? -2.337 -0.685 22.650 1.00 96.75 514 ALA A O 1
ATOM 4065 N N . TYR A 1 515 ? -4.374 -1.098 21.790 1.00 96.50 515 TYR A N 1
ATOM 4066 C CA . TYR A 1 515 ? -4.030 -0.810 20.404 1.00 96.50 515 TYR A CA 1
ATOM 4067 C C . TYR A 1 515 ? -4.068 0.697 20.145 1.00 96.50 515 TYR A C 1
ATOM 4069 O O . TYR A 1 515 ? -4.949 1.386 20.649 1.00 96.50 515 TYR A O 1
ATOM 4077 N N . VAL A 1 516 ? -3.171 1.194 19.296 1.00 96.75 516 VAL A N 1
ATOM 4078 C CA . VAL A 1 516 ? -3.152 2.571 18.780 1.00 96.75 516 VAL A CA 1
ATOM 4079 C C . VAL A 1 516 ? -3.101 2.572 17.254 1.00 96.75 516 VAL A C 1
ATOM 4081 O O . VAL A 1 516 ? -2.465 1.702 16.652 1.00 96.75 516 VAL A O 1
ATOM 4084 N N . ALA A 1 517 ? -3.758 3.539 16.611 1.00 93.00 517 ALA A N 1
ATOM 4085 C CA . ALA A 1 517 ? -3.693 3.712 15.162 1.00 93.00 517 ALA A CA 1
ATOM 4086 C C . ALA A 1 517 ? -2.324 4.244 14.700 1.00 93.00 517 ALA A C 1
ATOM 4088 O O . ALA A 1 517 ? -1.776 5.199 15.257 1.00 93.00 517 ALA A O 1
ATOM 4089 N N . VAL A 1 518 ? -1.798 3.656 13.626 1.00 88.81 518 VAL A N 1
ATOM 4090 C CA . VAL A 1 518 ? -0.555 4.082 12.967 1.00 88.81 518 VAL A CA 1
ATOM 4091 C C . VAL A 1 518 ? -0.783 4.242 11.451 1.00 88.81 518 VAL A C 1
ATOM 4093 O O . VAL A 1 518 ? -1.792 3.761 10.924 1.00 88.81 518 VAL A O 1
ATOM 4096 N N . PRO A 1 519 ? 0.108 4.938 10.717 1.00 80.50 519 PRO A N 1
ATOM 4097 C CA . PRO A 1 519 ? -0.122 5.258 9.306 1.00 80.50 519 PRO A CA 1
ATOM 4098 C C . PRO A 1 519 ? -0.291 4.022 8.405 1.00 80.50 519 PRO A C 1
ATOM 4100 O O . PRO A 1 519 ? 0.279 2.959 8.660 1.00 80.50 519 PRO A O 1
ATOM 4103 N N . GLY A 1 520 ? -1.064 4.168 7.323 1.00 71.56 520 GLY A N 1
ATOM 4104 C CA . GLY A 1 520 ? -1.361 3.072 6.390 1.00 71.56 520 GLY A CA 1
ATOM 4105 C C . GLY A 1 520 ? -2.403 2.065 6.900 1.00 71.56 520 GLY A C 1
ATOM 4106 O O . GLY A 1 520 ? -2.314 0.882 6.575 1.00 71.56 520 GLY A O 1
ATOM 4107 N N . GLY A 1 521 ? -3.359 2.510 7.727 1.00 75.88 521 GLY A N 1
ATOM 4108 C CA . GLY A 1 521 ? -4.521 1.721 8.176 1.00 75.88 521 GLY A CA 1
ATOM 4109 C C . GLY A 1 521 ? -4.247 0.665 9.258 1.00 75.88 521 GLY A C 1
ATOM 4110 O O . GLY A 1 521 ? -5.149 -0.087 9.631 1.00 75.88 521 GLY A O 1
ATOM 4111 N N . LYS A 1 522 ? -3.018 0.594 9.770 1.00 80.75 522 LYS A N 1
ATOM 4112 C CA . LYS A 1 522 ? -2.578 -0.421 10.737 1.00 80.75 522 LYS A CA 1
ATOM 4113 C C . LYS A 1 522 ? -2.800 0.027 12.181 1.00 80.75 522 LYS A C 1
ATOM 4115 O O . LYS A 1 522 ? -3.014 1.206 12.463 1.00 80.75 522 LYS A O 1
ATOM 4120 N N . THR A 1 523 ? -2.696 -0.927 13.096 1.00 88.62 523 THR A N 1
ATOM 4121 C CA . THR A 1 523 ? -2.558 -0.666 14.533 1.00 88.62 523 THR A CA 1
ATOM 4122 C C . THR A 1 523 ? -1.251 -1.248 15.069 1.00 88.62 523 THR A C 1
ATOM 4124 O O . THR A 1 523 ? -0.655 -2.125 14.451 1.00 88.62 523 THR A O 1
ATOM 4127 N N . ASN A 1 524 ? -0.802 -0.763 16.221 1.00 91.81 524 ASN A N 1
ATOM 4128 C CA . ASN A 1 524 ? 0.267 -1.357 17.031 1.00 91.81 524 ASN A CA 1
ATOM 4129 C C . ASN A 1 524 ? -0.197 -1.417 18.489 1.00 91.81 524 ASN A C 1
ATOM 4131 O O . ASN A 1 524 ? -1.104 -0.674 18.862 1.00 91.81 524 ASN A O 1
ATOM 4135 N N . TYR A 1 525 ? 0.428 -2.241 19.328 1.00 95.81 525 TYR A N 1
ATOM 4136 C CA . TYR A 1 525 ? 0.255 -2.107 20.776 1.00 95.81 525 TYR A CA 1
ATOM 4137 C C . TYR A 1 525 ? 1.003 -0.867 21.286 1.00 95.81 525 TYR A C 1
ATOM 4139 O O . TYR A 1 525 ? 2.102 -0.559 20.817 1.00 95.81 525 TYR A O 1
ATOM 4147 N N . LEU A 1 526 ? 0.464 -0.171 22.291 1.00 96.94 526 LEU A N 1
ATOM 4148 C CA . LEU A 1 526 ? 1.129 0.992 22.896 1.00 96.94 526 LEU A CA 1
ATOM 4149 C C . LEU A 1 526 ? 2.526 0.662 23.462 1.00 96.94 526 LEU A C 1
ATOM 4151 O O . LEU A 1 526 ? 3.402 1.526 23.473 1.00 96.94 526 LEU A O 1
ATOM 4155 N N . SER A 1 527 ? 2.758 -0.584 23.884 1.00 95.00 527 SER A N 1
ATOM 4156 C CA . SER A 1 527 ? 4.066 -1.092 24.332 1.00 95.00 527 SER A CA 1
ATOM 4157 C C . SER A 1 527 ? 5.094 -1.323 23.211 1.00 95.00 527 SER A C 1
ATOM 4159 O O . SER A 1 527 ? 6.289 -1.402 23.493 1.00 95.00 527 SER A O 1
ATOM 4161 N N . GLU A 1 528 ? 4.674 -1.398 21.945 1.00 94.19 528 GLU A N 1
ATOM 4162 C CA . GLU A 1 528 ? 5.572 -1.561 20.789 1.00 94.19 528 GLU A CA 1
ATOM 4163 C C . GLU A 1 528 ? 6.125 -0.226 20.268 1.00 94.19 528 GLU A C 1
ATOM 4165 O O . GLU A 1 528 ? 7.085 -0.216 19.487 1.00 94.19 528 GLU A O 1
ATOM 4170 N N . LEU A 1 529 ? 5.526 0.896 20.684 1.00 95.44 529 LEU A N 1
ATOM 4171 C CA . LEU A 1 529 ? 5.903 2.237 20.250 1.00 95.44 529 LEU A CA 1
ATOM 4172 C C . LEU A 1 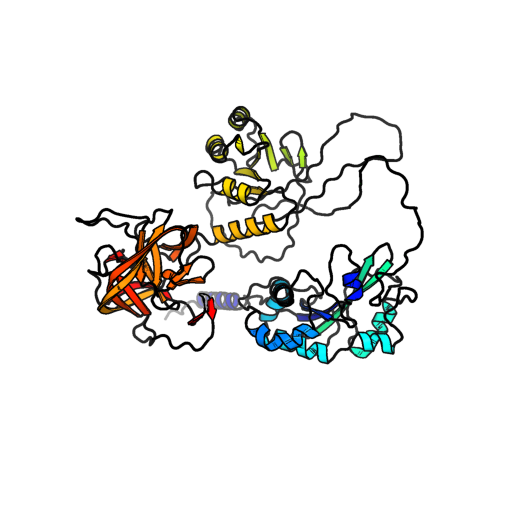529 ? 7.346 2.580 20.643 1.00 95.44 529 LEU A C 1
ATOM 4174 O O . LEU A 1 529 ? 7.815 2.281 21.742 1.00 95.44 529 LEU A O 1
ATOM 4178 N N . LYS A 1 530 ? 8.059 3.260 19.738 1.00 93.62 530 LYS A N 1
ATOM 4179 C CA . LYS A 1 530 ? 9.462 3.664 19.915 1.00 93.62 530 LYS A CA 1
ATOM 4180 C C . LYS A 1 530 ? 9.679 5.074 19.378 1.00 93.62 530 LYS A C 1
ATOM 4182 O O . LYS A 1 530 ? 9.007 5.489 18.435 1.00 93.62 530 LYS A O 1
ATOM 4187 N N . ALA A 1 531 ? 10.640 5.789 19.960 1.00 93.94 531 ALA A N 1
ATOM 4188 C CA . ALA A 1 531 ? 11.066 7.090 19.454 1.00 93.94 531 ALA A CA 1
ATOM 4189 C C . ALA A 1 531 ? 11.534 6.987 17.987 1.00 93.94 531 ALA A C 1
ATOM 4191 O O . ALA A 1 531 ? 12.083 5.962 17.572 1.00 93.94 531 ALA A O 1
ATOM 4192 N N . GLY A 1 532 ? 11.279 8.026 17.190 1.00 85.81 532 GLY A N 1
ATOM 4193 C CA . GLY A 1 532 ? 11.572 8.032 15.752 1.00 85.81 532 GLY A CA 1
ATOM 4194 C C . GLY A 1 532 ? 10.643 7.148 14.901 1.00 85.81 532 GLY A C 1
ATOM 4195 O O . GLY A 1 532 ? 10.948 6.885 13.738 1.00 85.81 532 GLY A O 1
ATOM 4196 N N . LYS A 1 533 ? 9.524 6.659 15.453 1.00 88.62 533 LYS A N 1
ATOM 4197 C CA . LYS A 1 533 ? 8.425 6.038 14.689 1.00 88.62 533 LYS A CA 1
ATOM 4198 C C . LYS A 1 533 ? 7.249 7.000 14.556 1.00 88.62 533 LYS A C 1
ATOM 4200 O O . LYS A 1 533 ? 7.119 7.928 15.347 1.00 88.62 533 LYS A O 1
ATOM 4205 N N . ASN A 1 534 ? 6.405 6.768 13.555 1.00 87.56 534 ASN A N 1
ATOM 4206 C CA . ASN A 1 534 ? 5.240 7.604 13.276 1.00 87.56 534 ASN A CA 1
ATOM 4207 C C . ASN A 1 534 ? 3.982 7.024 13.930 1.00 87.56 534 ASN A C 1
ATOM 4209 O O . ASN A 1 534 ? 3.729 5.825 13.815 1.00 87.56 534 ASN A O 1
ATOM 4213 N N . VAL A 1 535 ? 3.174 7.889 14.538 1.00 94.00 535 VAL A N 1
ATOM 4214 C CA . VAL A 1 535 ? 1.805 7.598 14.986 1.00 94.00 535 VAL A CA 1
ATOM 4215 C C . VAL A 1 535 ? 0.809 8.433 14.176 1.00 94.00 535 VAL A C 1
ATOM 4217 O O . VAL A 1 535 ? 1.208 9.340 13.438 1.00 94.00 535 VAL A O 1
ATOM 4220 N N . LEU A 1 536 ? -0.479 8.116 14.289 1.00 92.94 536 LEU A N 1
ATOM 4221 C CA . LEU A 1 536 ? -1.561 8.826 13.616 1.00 92.94 536 LEU A CA 1
ATOM 4222 C C . LEU A 1 536 ? -2.298 9.756 14.596 1.00 92.94 536 LEU A C 1
ATOM 4224 O O . LEU A 1 536 ? -2.936 9.280 15.533 1.00 92.94 536 LEU A O 1
ATOM 4228 N N . ILE A 1 537 ? -2.213 11.069 14.365 1.00 94.44 537 ILE A N 1
ATOM 4229 C CA . ILE A 1 537 ? -3.050 12.081 15.026 1.00 94.44 537 ILE A CA 1
ATOM 4230 C C . ILE A 1 537 ? -4.347 12.213 14.227 1.00 94.44 537 ILE A C 1
ATOM 4232 O O . ILE A 1 537 ? -4.318 12.234 12.993 1.00 94.44 537 ILE A O 1
ATOM 4236 N N . VAL A 1 538 ? -5.473 12.336 14.925 1.00 93.56 538 VAL A N 1
ATOM 4237 C CA . VAL A 1 538 ? -6.800 12.540 14.330 1.00 93.56 538 VAL A CA 1
ATOM 4238 C C . VAL A 1 538 ? -7.521 13.662 15.079 1.00 93.56 538 VAL A C 1
ATOM 4240 O O . VAL A 1 538 ? -7.355 13.784 16.295 1.00 93.56 538 VAL A O 1
ATOM 4243 N N . ASP A 1 539 ? -8.282 14.495 14.366 1.00 91.50 539 ASP A N 1
ATOM 4244 C CA . ASP A 1 539 ? -9.143 15.526 14.960 1.00 91.50 539 ASP A CA 1
ATOM 4245 C C . ASP A 1 539 ? -10.606 15.064 15.134 1.00 91.50 539 ASP A C 1
ATOM 4247 O O . ASP A 1 539 ? -11.028 14.029 14.612 1.00 91.50 539 ASP A O 1
ATOM 4251 N N . GLN A 1 540 ? -11.407 15.862 15.843 1.00 90.19 540 GLN A N 1
ATOM 4252 C CA . GLN A 1 540 ? -12.846 15.635 16.054 1.00 90.19 540 GLN A CA 1
ATOM 4253 C C . GLN A 1 540 ? -13.697 15.546 14.767 1.00 90.19 540 GLN A C 1
ATOM 4255 O O . GLN A 1 540 ? -14.845 15.117 14.822 1.00 90.19 540 GLN A O 1
ATOM 4260 N N . ASN A 1 541 ? -13.156 15.946 13.611 1.00 88.44 541 ASN A N 1
ATOM 4261 C CA . ASN A 1 541 ? -13.800 15.859 12.297 1.00 88.44 541 ASN A CA 1
ATOM 4262 C C . ASN A 1 541 ? -13.330 14.621 11.504 1.00 88.44 541 ASN A C 1
ATOM 4264 O O . ASN A 1 541 ? -13.687 14.467 10.335 1.00 88.44 541 ASN A O 1
ATOM 4268 N N . GLY A 1 542 ? -12.485 13.773 12.101 1.00 87.50 542 GLY A N 1
ATOM 4269 C CA . GLY A 1 542 ? -11.855 12.626 11.454 1.00 87.50 542 GLY A CA 1
ATOM 4270 C C . GLY A 1 542 ? -10.651 12.976 10.575 1.00 87.50 542 GLY A C 1
ATOM 4271 O O . GLY A 1 542 ? -10.081 12.083 9.947 1.00 87.50 542 GLY A O 1
ATOM 4272 N N . LYS A 1 543 ? -10.212 14.238 10.506 1.00 87.88 543 LYS A N 1
ATOM 4273 C CA . LYS A 1 543 ? -9.049 14.616 9.696 1.00 87.88 543 LYS A CA 1
ATOM 4274 C C . LYS A 1 543 ? -7.781 14.029 10.312 1.00 87.88 543 LYS A C 1
ATOM 4276 O O . LYS A 1 543 ? -7.443 14.338 11.454 1.00 87.88 543 LYS A O 1
ATOM 4281 N N . GLN A 1 544 ? -7.055 13.221 9.541 1.00 86.44 544 GLN A N 1
ATOM 4282 C CA . GLN A 1 544 ? -5.830 12.564 10.003 1.00 86.44 544 GLN A CA 1
ATOM 4283 C C . GLN A 1 544 ? -4.547 13.273 9.543 1.00 86.44 544 GLN A C 1
ATOM 4285 O O . GLN A 1 544 ? -4.487 13.843 8.452 1.00 86.44 544 GLN A O 1
ATOM 4290 N N . ARG A 1 545 ? -3.496 13.192 10.365 1.00 85.75 545 ARG A N 1
ATOM 4291 C CA . ARG A 1 545 ? -2.106 13.539 10.019 1.00 85.75 545 ARG A CA 1
ATOM 4292 C C . ARG A 1 545 ? -1.134 12.630 10.769 1.00 85.75 545 ARG A C 1
ATOM 4294 O O . ARG A 1 545 ? -1.475 12.121 11.834 1.00 85.75 545 ARG A O 1
ATOM 4301 N N . THR A 1 546 ? 0.080 12.423 10.263 1.00 86.56 546 THR A N 1
ATOM 4302 C CA . THR A 1 546 ? 1.088 11.646 11.008 1.00 86.56 546 THR A CA 1
ATOM 4303 C C . THR A 1 546 ? 1.983 12.554 11.850 1.00 86.56 546 THR A C 1
ATOM 4305 O O . THR A 1 546 ? 2.123 13.744 11.568 1.00 86.56 546 THR A O 1
ATOM 4308 N N . ALA A 1 547 ? 2.568 12.003 12.912 1.00 88.62 547 ALA A N 1
ATOM 4309 C CA . ALA A 1 547 ? 3.557 12.692 13.734 1.00 88.62 547 ALA A CA 1
ATOM 4310 C C . ALA A 1 547 ? 4.622 11.724 14.251 1.00 88.62 547 ALA A C 1
ATOM 4312 O O . ALA A 1 547 ? 4.339 10.555 14.526 1.00 88.62 547 ALA A O 1
ATOM 4313 N N . ILE A 1 548 ? 5.845 12.231 14.407 1.00 89.06 548 ILE A N 1
ATOM 4314 C CA . ILE A 1 548 ? 6.978 11.475 14.944 1.00 89.06 548 ILE A CA 1
ATOM 4315 C C . ILE A 1 548 ? 6.843 11.385 16.468 1.00 89.06 548 ILE A C 1
ATOM 4317 O O . ILE A 1 548 ? 6.618 12.386 17.145 1.00 89.06 548 ILE A O 1
ATOM 4321 N N . ILE A 1 549 ? 7.026 10.189 17.020 1.00 96.56 549 ILE A N 1
ATOM 4322 C CA . ILE A 1 549 ? 7.112 9.945 18.460 1.00 96.56 549 ILE A CA 1
ATOM 4323 C C . ILE A 1 549 ? 8.493 10.391 18.952 1.00 96.56 549 ILE A C 1
ATOM 4325 O O . ILE A 1 549 ? 9.513 9.866 18.502 1.00 96.56 549 ILE A O 1
ATOM 4329 N N . GLY A 1 550 ? 8.530 11.327 19.900 1.00 95.06 550 GLY A N 1
ATOM 4330 C CA . GLY A 1 550 ? 9.760 11.785 20.550 1.00 95.06 550 GLY A CA 1
ATOM 4331 C C . GLY A 1 550 ? 10.145 10.917 21.748 1.00 95.06 550 GLY A C 1
ATOM 4332 O O . GLY A 1 550 ? 11.305 10.534 21.893 1.00 95.06 550 GLY A O 1
ATOM 4333 N N . ARG A 1 551 ? 9.173 10.550 22.593 1.00 96.31 551 ARG A N 1
ATOM 4334 C CA . ARG A 1 551 ? 9.384 9.670 23.754 1.00 96.31 551 ARG A CA 1
ATOM 4335 C C . ARG A 1 551 ? 8.138 8.844 24.057 1.00 96.31 551 ARG A C 1
ATOM 4337 O O . ARG A 1 551 ? 7.016 9.327 23.971 1.00 96.31 551 ARG A O 1
ATOM 4344 N N . VAL A 1 552 ? 8.363 7.611 24.496 1.00 96.81 552 VAL A N 1
ATOM 4345 C CA . VAL A 1 552 ? 7.344 6.744 25.097 1.00 96.81 552 VAL A CA 1
ATOM 4346 C C . VAL A 1 552 ? 7.726 6.547 26.561 1.00 96.81 552 VAL A C 1
ATOM 4348 O O . VAL A 1 552 ? 8.880 6.232 26.852 1.00 96.81 552 VAL A O 1
ATOM 4351 N N . LYS A 1 553 ? 6.791 6.766 27.489 1.00 96.81 553 LYS A N 1
ATOM 4352 C CA . LYS A 1 553 ? 6.992 6.535 28.927 1.00 96.81 553 LYS A CA 1
ATOM 4353 C C . LYS A 1 553 ? 5.975 5.516 29.425 1.00 96.81 553 LYS A C 1
ATOM 4355 O O . LYS A 1 553 ? 4.780 5.732 29.258 1.00 96.81 553 LYS A O 1
ATOM 4360 N N . ILE A 1 554 ? 6.448 4.460 30.079 1.00 96.88 554 ILE A N 1
ATOM 4361 C CA . ILE A 1 554 ? 5.601 3.516 30.814 1.00 96.88 554 ILE A CA 1
ATOM 4362 C C . ILE A 1 554 ? 5.639 3.896 32.301 1.00 96.88 554 ILE A C 1
ATOM 4364 O O . ILE A 1 554 ? 6.710 4.192 32.831 1.00 96.88 554 ILE A O 1
ATOM 4368 N N . GLU A 1 555 ? 4.482 3.954 32.961 1.00 95.81 555 GLU A N 1
ATOM 4369 C CA . GLU A 1 555 ? 4.372 4.161 34.413 1.00 95.81 555 GLU A CA 1
ATOM 4370 C C . GLU A 1 555 ? 3.077 3.546 34.971 1.00 95.81 555 GLU A C 1
ATOM 4372 O O . GLU A 1 555 ? 2.024 3.613 34.334 1.00 95.81 555 GLU A O 1
ATOM 4377 N N . THR A 1 556 ? 3.138 2.988 36.181 1.00 96.50 556 THR A N 1
ATOM 4378 C CA . THR A 1 556 ? 1.978 2.394 36.860 1.00 96.50 556 THR A CA 1
ATOM 4379 C C . THR A 1 556 ? 1.077 3.480 37.455 1.00 96.50 556 THR A C 1
ATOM 4381 O O . THR A 1 556 ? 1.546 4.350 38.194 1.00 96.50 556 THR A O 1
ATOM 4384 N N . ARG A 1 557 ? -0.226 3.455 37.151 1.00 96.69 557 ARG A N 1
ATOM 4385 C CA . ARG A 1 557 ? -1.215 4.458 37.596 1.00 96.69 557 ARG A CA 1
ATOM 4386 C C . ARG A 1 557 ? -2.573 3.827 37.917 1.00 96.69 557 ARG A C 1
ATOM 4388 O O . ARG A 1 557 ? -2.843 2.734 37.426 1.00 96.69 557 ARG A O 1
ATOM 4395 N N . PRO A 1 558 ? -3.446 4.515 38.680 1.00 96.88 558 PRO A N 1
ATOM 4396 C CA . PRO A 1 558 ? -4.850 4.138 38.788 1.00 96.88 558 PRO A CA 1
ATOM 4397 C C . PRO A 1 558 ? -5.528 4.208 37.417 1.00 96.88 558 PRO A C 1
ATOM 4399 O O . PRO A 1 558 ? -5.389 5.206 36.703 1.00 96.88 558 PRO A O 1
ATOM 4402 N N . LEU A 1 559 ? -6.267 3.161 37.066 1.00 97.69 559 LEU A N 1
ATOM 4403 C CA . LEU A 1 559 ? -6.976 3.011 35.803 1.00 97.69 559 LEU A CA 1
ATOM 4404 C C . LEU A 1 559 ? -8.497 3.059 35.990 1.00 97.69 559 LEU A C 1
ATOM 4406 O O . LEU A 1 559 ? -9.044 2.609 37.004 1.00 97.69 559 LEU A O 1
ATOM 4410 N N . ILE A 1 560 ? -9.167 3.569 34.962 1.00 97.62 560 ILE A N 1
ATOM 4411 C CA . ILE A 1 560 ? -10.617 3.585 34.789 1.00 97.62 560 ILE A CA 1
ATOM 4412 C C . ILE A 1 560 ? -10.963 2.879 33.473 1.00 97.62 560 ILE A C 1
ATOM 4414 O O . ILE A 1 560 ? -10.333 3.125 32.444 1.00 97.62 560 ILE A O 1
ATOM 4418 N N . LEU A 1 561 ? -11.919 1.958 33.530 1.00 97.56 561 LEU A N 1
ATOM 4419 C CA . LEU A 1 561 ? -12.548 1.309 32.387 1.00 97.56 561 LEU A CA 1
ATOM 4420 C C . LEU A 1 561 ? -13.711 2.184 31.921 1.00 97.56 561 LEU A C 1
ATOM 4422 O O . LEU A 1 561 ? -14.542 2.586 32.736 1.00 97.56 561 LEU A O 1
ATOM 4426 N N . VAL A 1 562 ? -13.769 2.442 30.620 1.00 97.62 562 VAL A N 1
ATOM 4427 C CA . VAL A 1 562 ? -14.898 3.076 29.939 1.00 97.62 562 VAL A CA 1
ATOM 4428 C C . VAL A 1 562 ? -15.381 2.114 28.860 1.00 97.62 562 VAL A C 1
ATOM 4430 O O . VAL A 1 562 ? -14.578 1.636 28.055 1.00 97.62 562 VAL A O 1
ATOM 4433 N N . GLU A 1 563 ? -16.681 1.838 28.834 1.00 96.31 563 GLU A N 1
ATOM 4434 C CA . GLU A 1 563 ? -17.328 1.060 27.773 1.00 96.31 563 GLU A CA 1
ATOM 4435 C C . GLU A 1 563 ? -18.376 1.910 27.057 1.00 96.31 563 GLU A C 1
ATOM 4437 O O 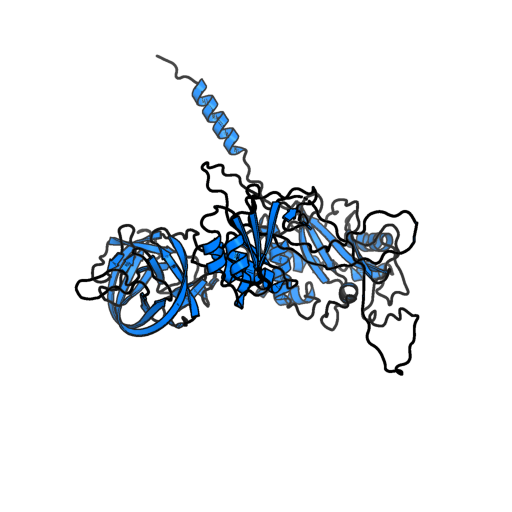. GLU A 1 563 ? -19.063 2.719 27.685 1.00 96.31 563 GLU A O 1
ATOM 4442 N N . ALA A 1 564 ? -18.504 1.722 25.745 1.00 94.62 564 ALA A N 1
ATOM 4443 C CA . ALA A 1 564 ? -19.422 2.479 24.905 1.00 94.62 564 ALA A CA 1
ATOM 4444 C C . ALA A 1 564 ? -20.002 1.635 23.760 1.00 94.62 564 ALA A C 1
ATOM 4446 O O . ALA A 1 564 ? -19.395 0.656 23.310 1.00 94.62 564 ALA A O 1
ATOM 4447 N N . LYS A 1 565 ? -21.165 2.059 23.256 1.00 92.81 565 LYS A N 1
ATOM 4448 C CA . LYS A 1 565 ? -21.849 1.491 22.084 1.00 92.81 565 LYS A CA 1
ATOM 4449 C C . LYS A 1 565 ? -22.135 2.566 21.038 1.00 92.81 565 LYS A C 1
ATOM 4451 O O . LYS A 1 565 ? -22.344 3.721 21.382 1.00 92.81 565 LYS A O 1
ATOM 4456 N N . ILE A 1 566 ? -22.193 2.177 19.765 1.00 88.81 566 ILE A N 1
ATOM 4457 C CA . ILE A 1 566 ? -22.629 3.062 18.664 1.00 88.81 566 ILE A CA 1
ATOM 4458 C C . ILE A 1 566 ? -24.166 3.116 18.570 1.00 88.81 566 ILE A C 1
ATOM 4460 O O . ILE A 1 566 ? -24.728 4.143 18.206 1.00 88.81 566 ILE A O 1
ATOM 4464 N N . ASP A 1 567 ? -24.827 2.010 18.910 1.00 79.44 567 ASP A N 1
ATOM 4465 C CA . ASP A 1 567 ? -26.275 1.800 18.826 1.00 79.44 567 ASP A CA 1
ATOM 4466 C C . ASP A 1 567 ? -26.706 0.917 20.013 1.00 79.44 567 ASP A C 1
ATOM 4468 O O . ASP A 1 567 ? -25.995 -0.039 20.346 1.00 79.44 567 ASP A O 1
ATOM 4472 N N . ASP A 1 568 ? -27.828 1.216 20.666 1.00 65.19 568 ASP A N 1
ATOM 4473 C CA . ASP A 1 568 ? -28.294 0.498 21.862 1.00 65.19 568 ASP A CA 1
ATOM 4474 C C . ASP A 1 568 ? -28.623 -0.973 21.558 1.00 65.19 568 ASP A C 1
ATOM 4476 O O . ASP A 1 568 ? -28.237 -1.861 22.334 1.00 65.19 568 ASP A O 1
ATOM 4480 N N . ASP A 1 569 ? -29.224 -1.239 20.390 1.00 60.19 569 ASP A N 1
ATOM 4481 C CA . ASP A 1 569 ? -29.550 -2.586 19.891 1.00 60.19 569 ASP A CA 1
ATOM 4482 C C . ASP A 1 569 ? -28.297 -3.391 19.486 1.00 60.19 569 ASP A C 1
ATOM 4484 O O . ASP A 1 569 ? -28.356 -4.614 19.310 1.00 60.19 569 ASP A O 1
ATOM 4488 N N . SER A 1 570 ? -27.125 -2.751 19.371 1.00 63.94 570 SER A N 1
ATOM 4489 C CA . SER A 1 570 ? -25.894 -3.460 19.018 1.00 63.94 570 SER A CA 1
ATOM 4490 C C . SER A 1 570 ? -25.391 -4.345 20.168 1.00 63.94 570 SER A C 1
ATOM 4492 O O . SER A 1 570 ? -25.260 -3.921 21.317 1.00 63.94 570 SER A O 1
ATOM 4494 N N . GLN A 1 571 ? -25.052 -5.600 19.860 1.00 65.38 571 GLN A N 1
ATOM 4495 C CA . GLN A 1 571 ? -24.386 -6.518 20.801 1.00 65.38 571 GLN A CA 1
ATOM 4496 C C . GLN A 1 571 ? -22.878 -6.223 20.945 1.00 65.38 571 GLN A C 1
ATOM 4498 O O . GLN A 1 571 ? -22.200 -6.830 21.770 1.00 65.38 571 GLN A O 1
ATOM 4503 N N . THR A 1 572 ? -22.341 -5.296 20.146 1.00 77.69 572 THR A N 1
ATOM 4504 C CA . THR A 1 572 ? -20.917 -4.946 20.119 1.00 77.69 572 THR A CA 1
ATOM 4505 C C . THR A 1 572 ? -20.633 -3.794 21.077 1.00 77.69 572 THR A C 1
ATOM 4507 O O . THR A 1 572 ? -20.816 -2.631 20.722 1.00 77.69 572 THR A O 1
ATOM 4510 N N . SER A 1 573 ? -20.134 -4.101 22.275 1.00 86.25 573 SER A N 1
ATOM 4511 C CA . SER A 1 573 ? -19.464 -3.098 23.104 1.00 86.25 573 SER A CA 1
ATOM 4512 C C . SER A 1 573 ? -18.027 -2.860 22.629 1.00 86.25 573 SER A C 1
ATOM 4514 O O . SER A 1 573 ? -17.315 -3.767 22.169 1.00 86.25 573 SER A O 1
ATOM 4516 N N . TYR A 1 574 ? -17.596 -1.612 22.775 1.00 93.12 574 TYR A N 1
ATOM 4517 C CA . TYR A 1 574 ? -16.207 -1.188 22.677 1.00 93.12 574 TYR A CA 1
ATOM 4518 C C . TYR A 1 574 ? -15.740 -0.753 24.061 1.00 93.12 574 TYR A C 1
ATOM 4520 O O . TYR A 1 574 ? -16.512 -0.152 24.807 1.00 93.12 574 TYR A O 1
ATOM 4528 N N . SER A 1 575 ? -14.483 -1.023 24.399 1.00 94.94 575 SER A N 1
ATOM 4529 C CA . SER A 1 575 ? -13.915 -0.647 25.691 1.00 94.94 575 SER A CA 1
ATOM 4530 C C . SER A 1 575 ? -12.521 -0.042 25.559 1.00 94.94 575 SER A C 1
ATOM 4532 O O . SER A 1 575 ? -11.751 -0.341 24.636 1.00 94.94 575 SER A O 1
ATOM 4534 N N . ILE A 1 576 ? -12.203 0.834 26.506 1.00 97.38 576 ILE A N 1
ATOM 4535 C CA . ILE A 1 576 ? -10.866 1.372 26.712 1.00 97.38 576 ILE A CA 1
ATOM 4536 C C . ILE A 1 576 ? -10.585 1.485 28.208 1.00 97.38 576 ILE A C 1
ATOM 4538 O O . ILE A 1 576 ? -11.429 1.894 29.004 1.00 97.38 576 ILE A O 1
ATOM 4542 N N . LEU A 1 577 ? -9.359 1.141 28.585 1.00 97.88 577 LEU A N 1
ATOM 4543 C CA . LEU A 1 577 ? -8.792 1.484 29.880 1.00 97.88 577 LEU A CA 1
ATOM 4544 C C . LEU A 1 577 ? -7.956 2.761 29.741 1.00 97.88 577 LEU A C 1
ATOM 4546 O O . LEU A 1 577 ? -7.113 2.866 28.852 1.00 97.88 577 LEU A O 1
ATOM 4550 N N . LEU A 1 578 ? -8.162 3.719 30.638 1.00 97.62 578 LEU A N 1
ATOM 4551 C CA . LEU A 1 578 ? -7.448 4.997 30.686 1.00 97.62 578 LEU A CA 1
ATOM 4552 C C . LEU A 1 578 ? -6.897 5.248 32.090 1.00 97.62 578 LEU A C 1
ATOM 4554 O O . LEU A 1 578 ? -7.352 4.646 33.059 1.00 97.62 578 LEU A O 1
ATOM 4558 N N . GLN A 1 579 ? -5.912 6.139 32.229 1.00 96.38 579 GLN A N 1
ATOM 4559 C CA . GLN A 1 579 ? -5.514 6.616 33.557 1.00 96.38 579 GLN A CA 1
ATOM 4560 C C . GLN A 1 579 ? -6.639 7.479 34.142 1.00 96.38 579 GLN A C 1
ATOM 4562 O O . GLN A 1 579 ? -7.092 8.417 33.495 1.00 96.38 579 GLN A O 1
ATOM 4567 N N . ASN A 1 580 ? -7.023 7.218 35.391 1.00 95.25 580 ASN A N 1
ATOM 4568 C CA . ASN A 1 580 ? -7.981 8.045 36.119 1.00 95.25 580 ASN A CA 1
ATOM 4569 C C . ASN A 1 580 ? -7.317 9.361 36.578 1.00 95.25 580 ASN A C 1
ATOM 4571 O O . ASN A 1 580 ? -6.697 9.409 37.643 1.00 95.25 580 ASN A O 1
ATOM 4575 N N . ALA A 1 581 ? -7.374 10.401 35.740 1.00 91.44 581 ALA A N 1
ATOM 4576 C CA . ALA A 1 581 ? -6.911 11.755 36.051 1.00 91.44 581 ALA A CA 1
ATOM 4577 C C . ALA A 1 581 ? -7.549 12.803 35.120 1.00 91.44 581 ALA A C 1
ATOM 4579 O O . ALA A 1 581 ? -7.867 12.503 33.973 1.00 91.44 581 ALA A O 1
ATOM 4580 N N . GLU A 1 582 ? -7.653 14.047 35.595 1.00 89.44 582 GLU A N 1
ATOM 4581 C CA . GLU A 1 582 ? -8.205 15.201 34.858 1.00 89.44 582 GLU A CA 1
ATOM 4582 C C . GLU A 1 582 ? -7.493 15.455 33.509 1.00 89.44 582 GLU A C 1
ATOM 4584 O O . GLU A 1 582 ? -8.117 15.850 32.531 1.00 89.44 582 GLU A O 1
ATOM 4589 N N . THR A 1 583 ? -6.192 15.150 33.421 1.00 88.56 583 THR A N 1
ATOM 4590 C CA . THR A 1 583 ? -5.353 15.298 32.212 1.00 88.56 583 THR A CA 1
ATOM 4591 C C . THR A 1 583 ? -5.560 14.202 31.159 1.00 88.56 583 THR A C 1
ATOM 4593 O O . THR A 1 583 ? -4.717 14.012 30.277 1.00 88.56 583 THR A O 1
ATOM 4596 N N . VAL A 1 584 ? -6.623 13.410 31.284 1.00 94.75 584 VAL A N 1
ATOM 4597 C CA . VAL A 1 584 ? -6.984 12.347 30.347 1.00 94.75 584 VAL A CA 1
ATOM 4598 C C . VAL A 1 584 ? -8.435 12.567 29.962 1.00 94.75 584 VAL A C 1
ATOM 4600 O O . VAL A 1 584 ? -9.310 12.578 30.824 1.00 94.75 584 VAL A O 1
ATOM 4603 N N . ALA A 1 585 ? -8.689 12.763 28.673 1.00 95.25 585 ALA A N 1
ATOM 4604 C CA . ALA A 1 585 ? -10.010 13.092 28.163 1.00 95.25 585 ALA A CA 1
ATOM 4605 C C . ALA A 1 585 ? -10.324 12.304 26.888 1.00 95.25 585 ALA A C 1
ATOM 4607 O O . ALA A 1 585 ? -9.424 11.938 26.127 1.00 95.25 585 ALA A O 1
ATOM 4608 N N . LEU A 1 586 ? -11.611 12.064 26.657 1.00 97.25 586 LEU A N 1
ATOM 4609 C CA . LEU A 1 586 ? -12.137 11.526 25.405 1.00 97.25 586 LEU A CA 1
ATOM 4610 C C . LEU A 1 586 ? -12.771 12.663 24.603 1.00 97.25 586 LEU A C 1
ATOM 4612 O O . LEU A 1 586 ? -13.450 13.520 25.168 1.00 97.25 586 LEU A O 1
ATOM 4616 N N . VAL A 1 587 ? -12.531 12.698 23.294 1.00 96.25 587 VAL A N 1
ATOM 4617 C CA . VAL A 1 587 ? -13.094 13.737 22.419 1.00 96.25 587 VAL A CA 1
ATOM 4618 C C . VAL A 1 587 ? -14.564 13.431 22.114 1.00 96.25 587 VAL A C 1
ATOM 4620 O O . VAL A 1 587 ? -14.900 12.307 21.746 1.00 96.25 587 VAL A O 1
ATOM 4623 N N . SER A 1 588 ? -15.427 14.436 22.243 1.00 93.31 588 SER A N 1
ATOM 4624 C CA . SER A 1 588 ? -16.825 14.452 21.804 1.00 93.31 588 SER A CA 1
ATOM 4625 C C . SER A 1 588 ? -17.001 15.403 20.612 1.00 93.31 588 SER A C 1
ATOM 4627 O O . SER A 1 588 ? -16.041 15.993 20.116 1.00 93.31 588 SER A O 1
ATOM 4629 N N . LEU A 1 589 ? -18.238 15.589 20.141 1.00 86.44 589 LEU A N 1
ATOM 4630 C CA . LEU A 1 589 ? -18.545 16.623 19.143 1.00 86.44 589 LEU A CA 1
ATOM 4631 C C . LEU A 1 589 ? -18.490 18.053 19.720 1.00 86.44 589 LEU A C 1
ATOM 4633 O O . LEU A 1 589 ? -18.331 19.006 18.959 1.00 86.44 589 LEU A O 1
ATOM 4637 N N . GLU A 1 590 ? -18.602 18.205 21.043 1.00 84.88 590 GLU A N 1
ATOM 4638 C CA . GLU A 1 590 ? -18.667 19.503 21.735 1.00 84.88 590 GLU A CA 1
ATOM 4639 C C . GLU A 1 590 ? -17.318 19.947 22.330 1.00 84.88 590 GLU A C 1
ATOM 4641 O O . GLU A 1 590 ? -17.108 21.134 22.574 1.00 84.88 590 GLU A O 1
ATOM 4646 N N . GLY A 1 591 ? -16.382 19.018 22.550 1.00 88.19 591 GLY A N 1
ATOM 4647 C CA . GLY A 1 591 ? -15.070 19.305 23.131 1.00 88.19 591 GLY A CA 1
ATOM 4648 C C . GLY A 1 591 ? -14.316 18.035 23.517 1.00 88.19 591 GLY A C 1
ATOM 4649 O O . GLY A 1 591 ? -14.467 16.997 22.882 1.00 88.19 591 GLY A O 1
ATOM 4650 N N . ALA A 1 592 ? -13.505 18.097 24.573 1.00 91.94 592 ALA A N 1
ATOM 4651 C CA . ALA A 1 592 ? -12.919 16.911 25.195 1.00 91.94 592 ALA A CA 1
ATOM 4652 C C . ALA A 1 592 ? -13.409 16.795 26.643 1.00 91.94 592 ALA A C 1
ATOM 4654 O O . ALA A 1 592 ? -13.345 17.764 27.398 1.00 91.94 592 ALA A O 1
ATOM 4655 N N . ILE A 1 593 ? -13.910 15.616 27.013 1.00 94.19 593 ILE A N 1
ATOM 4656 C CA . ILE A 1 593 ? -14.508 15.329 28.320 1.00 94.19 593 ILE A CA 1
ATOM 4657 C C . ILE A 1 593 ? -13.468 14.592 29.180 1.00 94.19 593 ILE A C 1
ATOM 4659 O O . ILE A 1 593 ? -13.097 13.466 28.829 1.00 94.19 593 ILE A O 1
ATOM 4663 N N . PRO A 1 594 ? -12.975 15.180 30.291 1.00 94.31 594 PRO A N 1
ATOM 4664 C CA . PRO A 1 594 ? -12.072 14.498 31.216 1.00 94.31 594 PRO A CA 1
ATOM 4665 C C . PRO A 1 594 ? -12.696 13.221 31.784 1.00 94.31 594 PRO A C 1
ATOM 4667 O O . PRO A 1 594 ? -13.851 13.235 32.206 1.00 94.31 594 PRO A O 1
ATOM 4670 N N . VAL A 1 595 ? -11.932 12.129 31.877 1.00 94.19 595 VAL A N 1
ATOM 4671 C CA . VAL A 1 595 ? -12.440 10.831 32.377 1.00 94.19 595 VAL A CA 1
ATOM 4672 C C . VAL A 1 595 ? -12.899 10.878 33.839 1.00 94.19 595 VAL A C 1
ATOM 4674 O O . VAL A 1 595 ? -13.680 10.037 34.265 1.00 94.19 595 VAL A O 1
ATOM 4677 N N . THR A 1 596 ? -12.448 11.878 34.601 1.00 92.62 596 THR A N 1
ATOM 4678 C CA . THR A 1 596 ? -12.904 12.178 35.970 1.00 92.62 596 THR A CA 1
ATOM 4679 C C . THR A 1 596 ? -14.285 12.836 36.031 1.00 92.62 596 THR A C 1
ATOM 4681 O O . THR A 1 596 ? -14.880 12.893 37.104 1.00 92.62 596 THR A O 1
ATOM 4684 N N . SER A 1 597 ? -14.770 13.362 34.904 1.00 93.69 597 SER A N 1
ATOM 4685 C CA . SER A 1 597 ? -16.025 14.117 34.770 1.00 93.69 597 SER A CA 1
ATOM 4686 C C . SER A 1 597 ? -17.044 13.432 33.847 1.00 93.69 597 SER A C 1
ATOM 4688 O O . SER A 1 597 ? -18.203 13.851 33.817 1.00 93.69 597 SER A O 1
ATOM 4690 N N . LEU A 1 598 ? -16.596 12.405 33.114 1.00 95.38 598 LEU A N 1
ATOM 4691 C CA . LEU A 1 598 ? -17.360 11.570 32.190 1.00 95.38 598 LEU A CA 1
ATOM 4692 C C . LEU A 1 598 ? -18.469 10.791 32.918 1.00 95.38 598 LEU A C 1
ATOM 4694 O O . LEU A 1 598 ? -18.282 10.323 34.044 1.00 95.38 598 LEU A O 1
ATOM 4698 N N . LYS A 1 599 ? -19.619 10.631 32.264 1.00 96.06 599 LYS A N 1
ATOM 4699 C CA . LYS A 1 599 ? -20.824 9.978 32.793 1.00 96.06 599 LYS A CA 1
ATOM 4700 C C . LYS A 1 599 ? -21.365 8.937 31.819 1.00 96.06 599 LYS A C 1
ATOM 4702 O O . LYS A 1 599 ? -21.091 8.962 30.623 1.00 96.06 599 LYS A O 1
ATOM 4707 N N . ILE A 1 600 ? -22.183 8.029 32.345 1.00 95.56 600 ILE A N 1
ATOM 4708 C CA . ILE A 1 600 ? -23.050 7.186 31.515 1.00 95.56 600 ILE A CA 1
ATOM 4709 C C . ILE A 1 600 ? -24.010 8.110 30.748 1.00 95.56 600 ILE A C 1
ATOM 4711 O O . ILE A 1 600 ? -24.495 9.093 31.312 1.00 95.56 600 ILE A O 1
ATOM 4715 N N . SER A 1 601 ? -24.255 7.784 29.480 1.00 93.38 601 SER A N 1
ATOM 4716 C CA . SER A 1 601 ? -24.951 8.602 28.475 1.00 93.38 601 SER A CA 1
ATOM 4717 C C . SER A 1 601 ? -24.154 9.765 27.863 1.00 93.38 601 SER A C 1
ATOM 4719 O O . SER A 1 601 ? -24.682 10.412 26.961 1.00 93.38 601 SER A O 1
ATOM 4721 N N . ASP A 1 602 ? -22.902 10.023 28.268 1.00 95.31 602 ASP A N 1
ATOM 4722 C CA . ASP A 1 602 ? -22.059 10.999 27.559 1.00 95.31 602 ASP A CA 1
ATOM 4723 C C . ASP A 1 602 ? -21.694 10.486 26.152 1.00 95.31 602 ASP A C 1
ATOM 4725 O O . ASP A 1 602 ? -21.502 9.286 25.925 1.00 95.31 602 ASP A O 1
ATOM 4729 N N . GLU A 1 603 ? -21.577 11.412 25.200 1.00 95.19 603 GLU A N 1
ATOM 4730 C CA . GLU A 1 603 ? -21.294 11.117 23.794 1.00 95.19 603 GLU A CA 1
ATOM 4731 C C . GLU A 1 603 ? -19.815 11.347 23.467 1.00 95.19 603 GLU A C 1
ATOM 4733 O O . GLU A 1 603 ? -19.258 12.403 23.761 1.00 95.19 603 GLU A O 1
ATOM 4738 N N . ILE A 1 604 ? -19.177 10.375 22.819 1.00 96.62 604 ILE A N 1
ATOM 4739 C CA . ILE A 1 604 ? -17.738 10.368 22.526 1.00 96.62 604 ILE A CA 1
ATOM 4740 C C . ILE A 1 604 ? -17.455 9.848 21.114 1.00 96.62 604 ILE A C 1
ATOM 4742 O O . ILE A 1 604 ? -18.273 9.155 20.510 1.00 96.62 604 ILE A O 1
ATOM 4746 N N . LEU A 1 605 ? -16.285 10.182 20.573 1.00 96.31 605 LEU A N 1
ATOM 4747 C CA . LEU A 1 605 ? -15.834 9.751 19.253 1.00 96.31 605 LEU A CA 1
ATOM 4748 C C . LEU A 1 605 ? -14.920 8.528 19.358 1.00 96.31 605 LEU A C 1
ATOM 4750 O O . LEU A 1 605 ? -13.915 8.531 20.075 1.00 96.31 605 LEU A O 1
ATOM 4754 N N . LEU A 1 606 ? -15.236 7.499 18.578 1.00 93.94 606 LEU A N 1
ATOM 4755 C CA . LEU A 1 606 ? -14.368 6.352 18.334 1.00 93.94 606 LEU A CA 1
ATOM 4756 C C . LEU A 1 606 ? -14.344 6.008 16.844 1.00 93.94 606 LEU A C 1
ATOM 4758 O O . LEU A 1 606 ? -15.218 6.399 16.081 1.00 93.94 606 LEU A O 1
ATOM 4762 N N . ARG A 1 607 ? -13.342 5.257 16.404 1.00 91.75 607 ARG A N 1
ATOM 4763 C CA . ARG A 1 607 ? -13.282 4.678 15.065 1.00 91.75 607 ARG A CA 1
ATOM 4764 C C . ARG A 1 607 ? -13.562 3.185 15.157 1.00 91.75 607 ARG A C 1
ATOM 4766 O O . ARG A 1 607 ? -12.698 2.424 15.604 1.00 91.75 607 ARG A O 1
ATOM 4773 N N . ALA A 1 608 ? -14.746 2.777 14.709 1.00 86.69 608 ALA A N 1
ATOM 4774 C CA . ALA A 1 608 ? -15.053 1.376 14.452 1.00 86.69 608 ALA A CA 1
ATOM 4775 C C . ALA A 1 608 ? -14.196 0.851 13.288 1.00 86.69 608 ALA A C 1
ATOM 4777 O O . ALA A 1 608 ? -13.930 1.570 12.322 1.00 86.69 608 ALA A O 1
ATOM 4778 N N . GLN A 1 609 ? -13.739 -0.396 13.384 1.00 75.69 609 GLN A N 1
ATOM 4779 C CA . GLN A 1 609 ? -12.979 -1.090 12.340 1.00 75.69 609 GLN A CA 1
ATOM 4780 C C . GLN A 1 609 ? -13.438 -2.546 12.237 1.00 75.69 609 GLN A C 1
ATOM 4782 O O . GLN A 1 609 ? -13.968 -3.109 13.197 1.00 75.69 609 GLN A O 1
ATOM 4787 N N . GLY A 1 610 ? -13.266 -3.140 11.056 1.00 56.09 610 GLY A N 1
ATOM 4788 C CA . GLY A 1 610 ? -13.658 -4.518 10.796 1.00 56.09 610 GLY A CA 1
ATOM 4789 C C . GLY A 1 610 ? -12.738 -5.535 11.473 1.00 56.09 610 GLY A C 1
ATOM 4790 O O . GLY A 1 610 ? -11.568 -5.265 11.746 1.00 56.09 610 GLY A O 1
ATOM 4791 N N . GLY A 1 611 ? -13.288 -6.730 11.698 1.00 51.91 611 GLY A N 1
ATOM 4792 C CA . GLY A 1 611 ? -12.533 -7.934 12.039 1.00 51.91 611 GLY A CA 1
ATOM 4793 C C . GLY A 1 611 ? -11.778 -7.917 13.372 1.00 51.91 611 GLY A C 1
ATOM 4794 O O . GLY A 1 611 ? -11.851 -6.991 14.180 1.00 51.91 611 GLY A O 1
ATOM 4795 N N . ALA A 1 612 ? -11.036 -8.999 13.585 1.00 47.12 612 ALA A N 1
ATOM 4796 C CA . ALA A 1 612 ? -9.984 -9.066 14.588 1.00 47.12 612 ALA A CA 1
ATOM 4797 C C . ALA A 1 612 ? -8.633 -8.744 13.928 1.00 47.12 612 ALA A C 1
ATOM 4799 O O . ALA A 1 612 ? -8.526 -8.696 12.697 1.00 47.12 612 ALA A O 1
ATOM 4800 N N . ARG A 1 613 ? -7.583 -8.511 14.728 1.00 52.09 613 ARG A N 1
ATOM 4801 C CA . ARG A 1 613 ? -6.250 -8.190 14.197 1.00 52.09 613 ARG A CA 1
ATOM 4802 C C . ARG A 1 613 ? -5.152 -9.059 14.793 1.00 52.09 613 ARG A C 1
ATOM 4804 O O . ARG A 1 613 ? -4.937 -9.054 15.998 1.00 52.09 613 ARG A O 1
ATOM 4811 N N . HIS A 1 614 ? -4.389 -9.726 13.931 1.00 39.41 614 HIS A N 1
ATOM 4812 C CA . HIS A 1 614 ? -3.115 -10.342 14.301 1.00 39.41 614 HIS A CA 1
ATOM 4813 C C . HIS A 1 614 ? -1.986 -9.399 13.875 1.00 39.41 614 HIS A C 1
ATOM 4815 O O . HIS A 1 614 ? -1.998 -8.886 12.755 1.00 39.41 614 HIS A O 1
ATOM 4821 N N . THR A 1 615 ? -1.054 -9.114 14.791 1.00 38.44 615 THR A N 1
ATOM 4822 C CA . THR A 1 615 ? 0.088 -8.196 14.576 1.00 38.44 615 THR A CA 1
ATOM 4823 C C . THR A 1 615 ? -0.277 -6.854 13.910 1.00 38.44 615 THR A C 1
ATOM 4825 O O . THR A 1 615 ? 0.468 -6.324 13.085 1.00 38.44 615 THR A O 1
ATOM 4828 N N . GLY A 1 616 ? -1.436 -6.288 14.273 1.00 35.84 616 GLY A N 1
ATOM 4829 C CA . GLY A 1 616 ? -1.873 -4.960 13.822 1.00 35.84 616 GLY A CA 1
ATOM 4830 C C . GLY A 1 616 ? -2.535 -4.895 12.440 1.00 35.84 616 GLY A C 1
ATOM 4831 O O . GLY A 1 616 ? -2.928 -3.810 11.994 1.00 35.84 616 GLY A O 1
ATOM 4832 N N . ILE A 1 617 ? -2.678 -6.040 11.764 1.00 42.47 617 ILE A N 1
ATOM 4833 C CA . ILE A 1 617 ? -3.275 -6.184 10.430 1.00 42.47 617 ILE A CA 1
ATOM 4834 C C . ILE A 1 617 ? -4.673 -6.801 10.560 1.00 42.47 617 ILE A C 1
ATOM 4836 O O . ILE A 1 617 ? -4.874 -7.727 11.341 1.00 42.47 617 ILE A O 1
ATOM 4840 N N . GLU A 1 618 ? -5.636 -6.279 9.799 1.00 42.66 618 GLU A N 1
ATOM 4841 C CA . GLU A 1 618 ? -7.020 -6.769 9.764 1.00 42.66 618 GLU A CA 1
ATOM 4842 C C . GLU A 1 618 ? -7.121 -8.158 9.128 1.00 42.66 618 GLU A C 1
ATOM 4844 O O . GLU A 1 618 ? -6.589 -8.379 8.037 1.00 42.66 618 GLU A O 1
ATOM 4849 N N . ILE A 1 619 ? -7.782 -9.092 9.821 1.00 40.84 619 ILE A N 1
ATOM 4850 C CA . ILE A 1 619 ? -7.951 -10.480 9.381 1.00 40.84 619 ILE A CA 1
ATOM 4851 C C . ILE A 1 619 ? -9.358 -11.018 9.671 1.00 40.84 619 ILE A C 1
ATOM 4853 O O . ILE A 1 619 ? -9.961 -10.753 10.712 1.00 40.84 619 ILE A O 1
ATOM 4857 N N . GLU A 1 620 ? -9.852 -11.854 8.759 1.00 37.22 620 GLU A N 1
ATOM 4858 C CA . GLU A 1 620 ? -11.034 -12.694 8.968 1.00 37.22 620 GLU A CA 1
ATOM 4859 C C . GLU A 1 620 ? -10.627 -13.995 9.686 1.00 37.22 620 GLU A C 1
ATOM 4861 O O . GLU A 1 620 ? -10.597 -15.075 9.098 1.00 37.22 620 GLU A O 1
ATOM 4866 N N . GLU A 1 621 ? -10.270 -13.889 10.969 1.00 33.12 621 GLU A N 1
ATOM 4867 C CA . GLU A 1 621 ? -10.004 -15.035 11.850 1.00 33.12 621 GLU A CA 1
ATOM 4868 C C . GLU A 1 621 ? -10.947 -15.015 13.060 1.00 33.12 621 GLU A C 1
ATOM 4870 O O . GLU A 1 621 ? -11.298 -13.955 13.582 1.00 33.12 621 GLU A O 1
ATOM 4875 N N . PHE A 1 622 ? -11.379 -16.197 13.512 1.00 39.88 622 PHE A N 1
ATOM 4876 C CA . PHE A 1 622 ? -12.261 -16.329 14.671 1.00 39.88 622 PHE A CA 1
ATOM 4877 C C . PHE A 1 622 ? -11.470 -16.123 15.970 1.00 39.88 622 PHE A C 1
ATOM 4879 O O . PHE A 1 622 ? -10.900 -17.060 16.529 1.00 39.88 622 PHE A O 1
ATOM 4886 N N . ILE A 1 623 ? -11.448 -14.880 16.446 1.00 48.72 623 ILE A N 1
ATOM 4887 C CA . ILE A 1 623 ? -10.796 -14.470 17.691 1.00 48.72 623 ILE A CA 1
ATOM 4888 C C . ILE A 1 623 ? -11.872 -13.991 18.672 1.00 48.72 623 ILE A C 1
ATOM 4890 O O . ILE A 1 623 ? -12.644 -13.083 18.371 1.00 48.72 623 ILE A O 1
ATOM 4894 N N . VAL A 1 624 ? -11.919 -14.602 19.859 1.00 52.75 624 VAL A N 1
ATOM 4895 C CA . VAL A 1 624 ? -12.863 -14.246 20.932 1.00 52.75 624 VAL A CA 1
ATOM 4896 C C . VAL A 1 624 ? -12.165 -13.338 21.946 1.00 52.75 624 VAL A C 1
ATOM 4898 O O . VAL A 1 624 ? -11.715 -13.779 23.001 1.00 52.75 624 VAL A O 1
ATOM 4901 N N . GLU A 1 625 ? -12.065 -12.059 21.594 1.00 60.19 625 GLU A N 1
ATOM 4902 C CA . GLU A 1 625 ? -11.666 -10.967 22.490 1.00 60.19 625 GLU A CA 1
ATOM 4903 C C . GLU A 1 625 ? -12.846 -10.574 23.402 1.00 60.19 625 GLU A C 1
ATOM 4905 O O . GLU A 1 625 ? -13.870 -10.090 22.903 1.00 60.19 625 GLU A O 1
ATOM 4910 N N . LYS A 1 626 ? -12.682 -10.775 24.717 1.00 50.69 626 LYS A N 1
ATOM 4911 C CA . LYS A 1 626 ? -13.619 -10.398 25.789 1.00 50.69 626 LYS A CA 1
ATOM 4912 C C . LYS A 1 626 ? -13.055 -9.260 26.626 1.00 50.69 626 LYS A C 1
ATOM 4914 O O . LYS A 1 626 ? -11.843 -9.338 26.921 1.00 50.69 626 LYS A O 1
#

Radius of gyration: 32.08 Å; chains: 1; bounding box: 113×76×88 Å

Secondary structure (DSSP, 8-state):
-----HHHHHHHHHHHHHHTT--------SEEEEEEE-HHHHTT-TT-PBPSSPPSS-EEEEEEEE-TTSPBP-----S--STTTHHHHHHHHHHHS---BSSS-HHHHHHHHHHHTGGGGGGTS-HHHHHHHHHHHHTT--HHHHHHTTT---BSSSSEEEHHHHHHHHHHHH--S--EEEEEEETTEEEEEEEEEEEETTSSSEEPPPP-SS-SS--TT-EEE-B-GGGGG---------S----------------------SS---------------S---------------B--------S----------------PPPBEEETTEEE-TT--EEEEEEEE-SHHHHTTSSTT-SS-SEEEEEES-SSSS-HHHHHHHHTTS--EEEEEESSHHHHHHHHHGGGT--SEEEE--S-HHHHHHHHHHHHHHHHTTPBP--EEEEEEEEEEEEEEEEEEEEESS---TT-EEEEEEETTEEEEEEEETS-BTTB--EEEEEEEEETT-EEEETTTEEEEGGG--TT-EEEEE-TT-BEEEEEEEEEEEEEEEEEEEEEESSTT-S--EEEEEESSTT-EEE-SSSEEETTT--TT-EEEEEE--SEEETTEEE-------

Sequence (626 aa):
MKKPDNSLLLCVFFLLCLCSAWSLRKTSYDHFQLVHTWPNTFCLDRNITCKKPVPQNFVIHGLWPADKSGKPLTHCYKTGSICSDISKYKRQLAHSWPSIRADLTNANFWQYQWDKHGSCALSRMTVHDYLQLITTTQRKLDLLRALTSNNIKPNNGSLLYTVKAIEAAVKREIGARHFYVSCRVLKGRVFLREIYICLDGNGKKIVSCPIRYHQTGCGKDKNLVFPASDASRMQIGGLQIDPSVNSGEEEDPISTRTLFGKINARAGGCFCKFSEKESLDMDGKEGGDDGRRGKRLEYFCLSLRPPRTRRRLIYEISWNSIALLYPLFIEEGGLFDSERIKIASFFEISSPEQLEKLEPLNKQAENVVVNLLDWRAIPAENIVAAIQASRKTVFAVSKTSSEAQMFLEALEHGLDGVVLKTEDIESIIQLKHYLDKRDDEGSLLEVTKAVVTNIQTVGMGDRVCVDLCSIMKPGEGLLVGSFARGLFLVHSECLESNYISSRPFRVNAGPVHAYVAVPGGKTNYLSELKAGKNVLIVDQNGKQRTAIIGRVKIETRPLILVEAKIDDDSQTSYSILLQNAETVALVSLEGAIPVTSLKISDEILLRAQGGARHTGIEIEEFIVEK

Organism: Striga asiatica (NCBI:txid4170)

Foldseek 3Di:
DDDPDCPVVVVVVVVVVVVVPPDDPQLAFFWKKFKWWQQLQVVVDPVFAFDPPGDRFIATQAIFRHHQQRHGDFQQDDDAALVPVCVVCVVLCCVRPADGGPPDHRVNSVRVRCRTGVVSLVSPDHSNLRSVLSSVVSVLDGLQCLCVVLVNHADLQPDWDWPVSSVVSRCVSQVEPAWAWAWDADPNAIAGTMTIWIAGSSSPHTYHHRDDPDHHHQDPGDIYHHHDSVNVPNCPDDDDDDPDDDDDDDDDDDDDDDDFADDDPDDFDDDDADDDDDDDDDDDDDDDDDDDDDHWDWFDWTFADDDPDDDDDDDDDDPPDDPGDWTWGDDPQFTATPVRHGAEGEDEDAALVSLLVPAPDDDPYLEYEYEDPDCVRPQLLSNCVSCVVPNGQYEYEDAFLVRQVRQQPHPNRHGRHYTHPYNDVVRVVSNVVVVVQVVLQFDFADKAKWFWADKFFDFKAKFKKFFFPDFADFQKAWFKFLFPQKTFGKAALQDDDPVDDGDRRMTRHAHQNMWTAAPPQFIAGLVVDDFQGKGWMAGPRRRIHITGTHDMDIDMAGKMKIWIDRDPPDPDITIGIGHQDQSIFTAFNVTTHGSVRDDGRDMGIMRGDDAGDDRGDHDPDDDDDD